Protein AF-A0A2V5X1B0-F1 (afdb_monomer)

Nearest PDB structures (foldseek):
  1qpx-assembly1_B  TM=4.300E-01  e=8.908E-02  Escherichia coli
  4zhi-assembly2_B  TM=2.391E-01  e=1.816E-01  Homo sapiens
  3k3b-assembly3_A  TM=2.047E-01  e=2.593E-01  Homo sapiens
  4zca-assembly3_A  TM=1.622E-01  e=3.288E-01  Homo sapiens
  1xss-assembly1_A  TM=2.037E-01  e=3.534E+00  Dipsastraea favus

Sequence (412 aa):
MFDDVNTDFRFNELPREGAAVSSHIEYPNTPNWGTARGKRCGEALIPYFRTALHEIGHAMGLFHDHQNNARRIMAQTMVLDEDSAAAPGKTVPERILFSFTDADAKRLRHMPDIWVRPGGIPFGEASFPYSEEPISAGDELVEADAVRLEVWPLLKEVPFGAPVRINYKLANTSRNKVNLPGDLSLKSGCVRGKVTGPDQVERGFRSIFKCMDPSDSHCAPGGCLAPGKSALDSMTLLRGRAGALFPSPGDYAVALEVSWRDRRGKRTGCVGKTSVKITPAARRDTARKLCADPRTLIALAIRGDHFKDSIKLGLDDPELRPHYVLTEAKRLARRFFGRPAELERACELLLDNSVMSSAEIDWMAKAIEESDAKAKQNPIVLKLCRQLKEKFRSVSDDVDDAVRERVLKLPG

Structure (mmCIF, N/CA/C/O backbone):
data_AF-A0A2V5X1B0-F1
#
_entry.id   AF-A0A2V5X1B0-F1
#
loop_
_atom_site.group_PDB
_atom_site.id
_atom_site.type_symbol
_atom_site.label_atom_id
_atom_site.label_alt_id
_atom_site.label_comp_id
_atom_site.label_asym_id
_atom_site.label_entity_id
_atom_site.label_seq_id
_atom_site.pdbx_PDB_ins_code
_atom_site.Cartn_x
_atom_site.Cartn_y
_atom_site.Cartn_z
_atom_site.occupancy
_atom_site.B_iso_or_equiv
_atom_site.auth_seq_id
_atom_site.auth_comp_id
_atom_site.auth_asym_id
_atom_site.auth_atom_id
_atom_site.pdbx_PDB_model_num
ATOM 1 N N . MET A 1 1 ? 11.901 -1.571 -42.168 1.00 47.69 1 MET A N 1
ATOM 2 C CA . MET A 1 1 ? 11.785 -0.672 -41.004 1.00 47.69 1 MET A CA 1
ATOM 3 C C . MET A 1 1 ? 11.368 0.659 -41.587 1.00 47.69 1 MET A C 1
ATOM 5 O O . MET A 1 1 ? 11.949 1.022 -42.600 1.00 47.69 1 MET A O 1
ATOM 9 N N . PHE A 1 2 ? 10.328 1.308 -41.069 1.00 50.75 2 PHE A N 1
ATOM 10 C CA . PHE A 1 2 ? 9.833 2.563 -41.656 1.00 50.75 2 PHE A CA 1
ATOM 11 C C . PHE A 1 2 ? 10.775 3.761 -41.412 1.00 50.75 2 PHE A C 1
ATOM 13 O O . PHE A 1 2 ? 10.522 4.842 -41.926 1.00 50.75 2 PH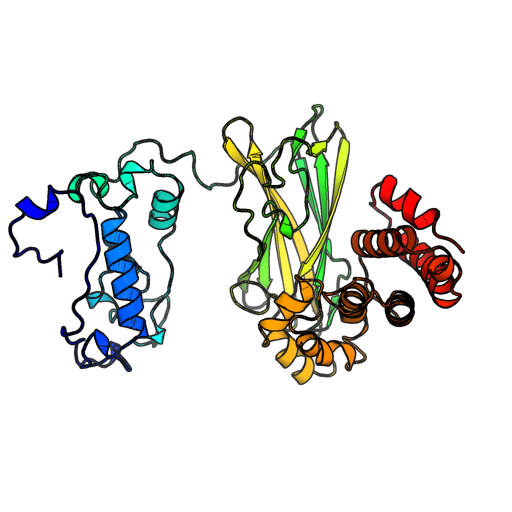E A O 1
ATOM 20 N N . ASP A 1 3 ? 11.878 3.545 -40.687 1.00 51.19 3 ASP A N 1
ATOM 21 C CA . ASP A 1 3 ? 12.873 4.557 -40.318 1.00 51.19 3 ASP A CA 1
ATOM 22 C C . ASP A 1 3 ? 14.224 4.369 -41.030 1.00 51.19 3 ASP A C 1
ATOM 24 O O . ASP A 1 3 ? 15.280 4.682 -40.479 1.00 51.19 3 ASP A O 1
ATOM 28 N N . ASP A 1 4 ? 14.222 3.827 -42.252 1.00 46.41 4 ASP A N 1
ATOM 29 C CA . ASP A 1 4 ? 15.433 3.849 -43.073 1.00 46.41 4 ASP A CA 1
ATOM 30 C C . ASP A 1 4 ? 15.596 5.243 -43.691 1.00 46.41 4 ASP A C 1
ATOM 32 O O . ASP A 1 4 ? 14.822 5.649 -44.562 1.00 46.41 4 ASP A O 1
ATOM 36 N N . VAL A 1 5 ? 16.632 5.961 -43.253 1.00 45.38 5 VAL A N 1
ATOM 37 C CA . VAL A 1 5 ? 17.099 7.240 -43.819 1.00 45.38 5 VAL A CA 1
ATOM 38 C C . VAL A 1 5 ? 17.421 7.164 -45.320 1.00 45.38 5 VAL A C 1
ATOM 40 O O . VAL A 1 5 ? 17.606 8.200 -45.952 1.00 45.38 5 VAL A O 1
ATOM 43 N N . ASN A 1 6 ? 17.459 5.960 -45.901 1.00 40.91 6 ASN A N 1
ATOM 44 C CA . ASN A 1 6 ? 17.621 5.732 -47.338 1.00 40.91 6 ASN A CA 1
ATOM 45 C C . ASN A 1 6 ? 16.296 5.562 -48.104 1.00 40.91 6 ASN A C 1
ATOM 47 O O . ASN A 1 6 ? 16.323 5.338 -49.315 1.00 40.91 6 ASN A O 1
ATOM 51 N N . THR A 1 7 ? 15.142 5.659 -47.435 1.00 45.34 7 THR A N 1
ATOM 52 C CA . THR A 1 7 ? 13.828 5.689 -48.094 1.00 45.34 7 THR A CA 1
ATOM 53 C C . THR A 1 7 ? 13.283 7.116 -48.156 1.00 45.34 7 THR A C 1
ATOM 55 O O . THR A 1 7 ? 13.425 7.892 -47.219 1.00 45.34 7 THR A O 1
ATOM 58 N N . ASP A 1 8 ? 12.724 7.465 -49.318 1.00 42.47 8 ASP A N 1
ATOM 59 C CA . ASP A 1 8 ? 12.267 8.798 -49.732 1.00 42.47 8 ASP A CA 1
ATOM 60 C C . ASP A 1 8 ? 11.584 9.587 -48.589 1.00 42.47 8 ASP A C 1
ATOM 62 O O . ASP A 1 8 ? 10.552 9.168 -48.060 1.00 42.47 8 ASP A O 1
ATOM 66 N N . PHE A 1 9 ? 12.156 10.739 -48.207 1.00 48.09 9 PHE A N 1
ATOM 67 C CA . PHE A 1 9 ? 11.725 11.571 -47.067 1.00 48.09 9 PHE A CA 1
ATOM 68 C C . PHE A 1 9 ? 10.239 11.975 -47.106 1.00 48.09 9 PHE A C 1
ATOM 70 O O . PHE A 1 9 ? 9.668 12.305 -46.066 1.00 48.09 9 PHE A O 1
ATOM 77 N N . ARG A 1 10 ? 9.595 11.872 -48.275 1.00 52.62 10 ARG A N 1
ATOM 78 C CA . ARG A 1 10 ? 8.169 12.147 -48.501 1.00 52.62 10 ARG A CA 1
ATOM 79 C C . ARG A 1 10 ? 7.215 11.282 -47.665 1.00 52.62 10 ARG A C 1
ATOM 81 O O . ARG A 1 10 ? 6.071 11.671 -47.466 1.00 52.62 10 ARG A O 1
ATOM 88 N N . PHE A 1 11 ? 7.653 10.135 -47.136 1.00 57.09 11 PHE A N 1
ATOM 89 C CA . PHE A 1 11 ? 6.806 9.298 -46.268 1.00 57.09 11 PHE A CA 1
ATOM 90 C C . PHE A 1 11 ? 6.721 9.787 -44.813 1.00 57.09 11 PHE A C 1
ATOM 92 O O . PHE A 1 11 ? 5.759 9.454 -44.124 1.00 57.09 11 PHE A O 1
ATOM 99 N N . ASN A 1 12 ? 7.674 10.599 -44.342 1.00 59.59 12 ASN A N 1
ATOM 100 C CA . ASN A 1 12 ? 7.639 11.162 -42.983 1.00 59.59 12 ASN A CA 1
ATOM 101 C C . ASN A 1 12 ? 6.730 12.398 -42.858 1.00 59.59 12 ASN A C 1
ATOM 103 O O . ASN A 1 12 ? 6.455 12.846 -41.742 1.00 59.59 12 ASN A O 1
ATOM 107 N N . GLU A 1 13 ? 6.247 12.917 -43.990 1.00 63.06 13 GLU A N 1
ATOM 108 C CA . GLU A 1 13 ? 5.255 13.996 -44.089 1.00 63.06 13 GLU A CA 1
ATOM 109 C C . GLU A 1 13 ? 3.812 13.482 -43.920 1.00 63.06 13 GLU A C 1
ATOM 111 O O . GLU A 1 13 ? 2.882 14.273 -43.781 1.00 63.06 13 GLU A O 1
ATOM 116 N N . LEU A 1 14 ? 3.611 12.159 -43.893 1.00 69.62 14 LEU A N 1
ATOM 117 C CA . LEU A 1 14 ? 2.314 11.537 -43.643 1.00 69.62 14 LEU A CA 1
ATOM 118 C C . LEU A 1 14 ? 2.185 11.109 -42.169 1.00 69.62 14 LEU A C 1
ATOM 120 O O . LEU A 1 14 ? 3.141 10.573 -41.595 1.00 69.62 14 LEU A O 1
ATOM 124 N N . PRO A 1 15 ? 1.012 11.295 -41.537 1.00 73.06 15 PRO A N 1
ATOM 125 C CA . PRO A 1 15 ? 0.745 10.740 -40.216 1.00 73.06 15 PRO A CA 1
ATOM 126 C C . PRO A 1 15 ? 0.868 9.209 -40.203 1.00 73.06 15 PRO A C 1
ATOM 128 O O . PRO A 1 15 ? 0.317 8.513 -41.055 1.00 73.06 15 PRO A O 1
ATOM 131 N N . ARG A 1 16 ? 1.581 8.661 -39.213 1.00 74.88 16 ARG A N 1
ATOM 132 C CA . ARG A 1 16 ? 1.787 7.209 -39.081 1.00 74.88 16 ARG A CA 1
ATOM 133 C C . ARG A 1 16 ? 0.563 6.553 -38.445 1.00 74.88 16 ARG A C 1
ATOM 135 O O . ARG A 1 16 ? 0.347 6.688 -37.246 1.00 74.88 16 ARG A O 1
ATOM 142 N N . GLU A 1 17 ? -0.226 5.818 -39.222 1.00 80.06 17 GLU A N 1
ATOM 143 C CA . GLU A 1 17 ? -1.438 5.129 -38.734 1.00 80.06 17 GLU A CA 1
ATOM 144 C C . GLU A 1 17 ? -1.162 3.792 -38.029 1.00 80.06 17 GLU A C 1
ATOM 146 O O . GLU A 1 17 ? -2.031 3.243 -37.352 1.00 80.06 17 GLU A O 1
ATOM 151 N N . GLY A 1 18 ? 0.050 3.255 -38.167 1.00 79.94 18 GLY A N 1
ATOM 152 C CA . GLY A 1 18 ? 0.396 1.945 -37.637 1.00 79.94 18 GLY A CA 1
ATOM 153 C C . GLY A 1 18 ? 1.891 1.744 -37.445 1.00 79.94 18 GLY A C 1
ATOM 154 O O . GLY A 1 18 ? 2.706 2.631 -37.687 1.00 79.94 18 GLY A O 1
ATOM 155 N N . ALA A 1 19 ? 2.231 0.541 -36.999 1.00 85.12 19 ALA A N 1
ATOM 156 C CA . ALA A 1 19 ? 3.585 0.108 -36.697 1.00 85.12 19 ALA A CA 1
ATOM 157 C C . ALA A 1 19 ? 3.836 -1.262 -37.338 1.00 85.12 19 ALA A C 1
ATOM 159 O O . ALA A 1 19 ? 2.952 -2.121 -37.328 1.00 85.12 19 ALA A O 1
ATOM 160 N N . ALA A 1 20 ? 5.042 -1.490 -37.861 1.00 83.12 20 ALA A N 1
ATOM 161 C CA . ALA A 1 20 ? 5.450 -2.806 -38.346 1.00 83.12 20 ALA A CA 1
ATOM 162 C C . ALA A 1 20 ? 6.890 -3.120 -37.950 1.00 83.12 20 ALA A C 1
ATOM 164 O O . ALA A 1 20 ? 7.784 -2.287 -38.080 1.00 83.12 20 ALA A O 1
ATOM 165 N N . VAL A 1 21 ? 7.118 -4.367 -37.543 1.00 84.19 21 VAL A N 1
ATOM 166 C CA . VAL A 1 21 ? 8.442 -4.894 -37.210 1.00 84.19 21 VAL A CA 1
ATOM 167 C C . VAL A 1 21 ? 8.771 -6.017 -38.179 1.00 84.19 21 VAL A C 1
ATOM 169 O O . VAL A 1 21 ? 7.972 -6.933 -38.369 1.00 84.19 21 VAL A O 1
ATOM 172 N N . SER A 1 22 ? 9.963 -5.983 -38.775 1.00 85.06 22 SER A N 1
ATOM 173 C CA . SER A 1 22 ? 10.444 -7.131 -39.544 1.00 85.06 22 SER A CA 1
ATOM 174 C C . SER A 1 22 ? 10.867 -8.247 -38.595 1.00 85.06 22 SER A C 1
ATOM 176 O O . SER A 1 22 ? 11.745 -8.064 -37.753 1.00 85.06 22 SER A O 1
ATOM 178 N N . SER A 1 23 ? 10.280 -9.429 -38.761 1.00 86.00 23 SER A N 1
ATOM 179 C CA . SER A 1 23 ? 10.679 -10.631 -38.028 1.00 86.00 23 SER A CA 1
ATOM 180 C C . SER A 1 23 ? 11.966 -11.269 -38.558 1.00 86.00 23 SER A C 1
ATOM 182 O O . SER A 1 23 ? 12.536 -12.105 -37.864 1.00 86.00 23 SER A O 1
ATOM 184 N N . HIS A 1 24 ? 12.427 -10.886 -39.755 1.00 88.12 24 HIS A N 1
ATOM 185 C CA . HIS A 1 24 ? 13.511 -11.562 -40.478 1.00 88.12 24 HIS A CA 1
ATOM 186 C C . HIS A 1 24 ? 14.870 -10.866 -40.373 1.00 88.12 24 HIS A C 1
ATOM 188 O O . HIS A 1 24 ? 15.869 -11.445 -40.787 1.00 88.12 24 HIS A O 1
ATOM 194 N N . ILE A 1 25 ? 14.920 -9.642 -39.838 1.00 85.81 25 ILE A N 1
ATOM 195 C CA . ILE A 1 25 ? 16.194 -8.974 -39.541 1.00 85.81 25 ILE A CA 1
ATOM 196 C C . ILE A 1 25 ? 16.915 -9.780 -38.461 1.00 85.81 25 ILE A C 1
ATOM 198 O O . ILE A 1 25 ? 16.280 -10.238 -37.516 1.00 85.81 25 ILE A O 1
ATOM 202 N N . GLU A 1 26 ? 18.222 -9.968 -38.602 1.00 90.50 26 GLU A N 1
ATOM 203 C CA . GLU A 1 26 ? 19.040 -10.674 -37.617 1.00 90.50 26 GLU A CA 1
ATOM 204 C C . GLU A 1 26 ? 19.688 -9.689 -36.647 1.00 90.50 26 GLU A C 1
ATOM 206 O O . GLU A 1 26 ? 20.190 -8.636 -37.047 1.00 90.50 26 GLU A O 1
ATOM 211 N N . TYR A 1 27 ? 19.690 -10.034 -35.359 1.00 88.75 27 TYR A N 1
ATOM 212 C CA . TYR A 1 27 ? 20.472 -9.294 -34.377 1.00 88.75 27 TYR A CA 1
ATOM 213 C C . TYR A 1 27 ? 21.968 -9.569 -34.569 1.00 88.75 27 TYR A C 1
ATOM 215 O O . TYR A 1 27 ? 22.342 -10.709 -34.871 1.00 88.75 27 TYR A O 1
ATOM 223 N N . PRO A 1 28 ? 22.845 -8.576 -34.331 1.00 90.12 28 PRO A N 1
ATOM 224 C CA . PRO A 1 28 ? 24.284 -8.769 -34.412 1.00 90.12 28 PRO A CA 1
ATOM 225 C C . PRO A 1 28 ? 24.757 -9.990 -33.620 1.00 90.12 28 PRO A C 1
ATOM 227 O O . PRO A 1 28 ? 24.332 -10.258 -32.491 1.00 90.12 28 PRO A O 1
ATOM 230 N N . ASN A 1 29 ? 25.680 -10.742 -34.211 1.00 91.62 29 ASN A N 1
ATOM 231 C CA . ASN A 1 29 ? 26.289 -11.894 -33.560 1.00 91.62 29 ASN A CA 1
ATOM 232 C C . ASN A 1 29 ? 27.462 -11.459 -32.663 1.00 91.62 29 ASN A C 1
ATOM 234 O O . ASN A 1 29 ? 28.607 -11.847 -32.886 1.00 91.62 29 ASN A O 1
ATOM 238 N N . THR A 1 30 ? 27.184 -10.614 -31.665 1.00 90.25 30 THR A N 1
ATOM 239 C CA . THR A 1 30 ? 28.179 -10.159 -30.679 1.00 90.25 30 THR A CA 1
ATOM 240 C C . THR A 1 30 ? 27.797 -10.613 -29.263 1.00 90.25 30 THR A C 1
ATOM 242 O O . THR A 1 30 ? 26.621 -10.879 -28.991 1.00 90.25 30 THR A O 1
ATOM 245 N N . PRO A 1 31 ? 28.762 -10.730 -28.326 1.00 89.38 31 PRO A N 1
ATOM 246 C CA . PRO A 1 31 ? 28.488 -11.217 -26.969 1.00 89.38 31 PRO A CA 1
ATOM 247 C C . PRO A 1 31 ? 27.427 -10.411 -26.204 1.00 89.38 31 PRO A C 1
ATOM 249 O O . PRO A 1 31 ? 26.668 -10.985 -25.423 1.00 89.38 31 PRO A O 1
ATOM 252 N N . ASN A 1 32 ? 27.327 -9.105 -26.459 1.00 88.25 32 ASN A N 1
ATOM 253 C CA . ASN A 1 32 ? 26.410 -8.207 -25.753 1.00 88.25 32 ASN A CA 1
ATOM 254 C C . ASN A 1 32 ? 24.926 -8.486 -26.062 1.00 88.25 32 ASN A C 1
ATOM 256 O O . ASN A 1 32 ? 24.053 -8.195 -25.237 1.00 88.25 32 ASN A O 1
ATOM 260 N N . TRP A 1 33 ? 24.637 -9.142 -27.190 1.00 90.00 33 TRP A N 1
ATOM 261 C CA . TRP A 1 33 ? 23.295 -9.616 -27.541 1.00 90.00 33 TRP A CA 1
ATOM 262 C C . TRP A 1 33 ? 22.875 -10.890 -26.799 1.00 90.00 33 TRP A C 1
ATOM 264 O O . TRP A 1 33 ? 21.740 -11.336 -26.960 1.00 90.00 33 TRP A O 1
ATOM 274 N N . GLY A 1 34 ? 23.751 -11.480 -25.977 1.00 92.06 34 GLY A N 1
ATOM 275 C CA . GLY A 1 34 ? 23.406 -12.563 -25.059 1.00 92.06 34 GLY A CA 1
ATOM 276 C C . GLY A 1 34 ? 22.700 -13.731 -25.747 1.00 92.06 34 GLY A C 1
ATOM 277 O O . GLY A 1 34 ? 23.254 -14.380 -26.634 1.00 92.06 34 GLY A O 1
ATOM 278 N N . THR A 1 35 ? 21.457 -14.003 -25.348 1.00 93.69 35 THR A N 1
ATOM 279 C CA . THR A 1 35 ? 20.658 -15.107 -25.918 1.00 93.69 35 THR A CA 1
ATOM 280 C C . THR A 1 35 ? 19.944 -14.748 -27.226 1.00 93.69 35 THR A C 1
ATOM 282 O O . THR A 1 35 ? 19.345 -15.632 -27.848 1.00 93.69 35 THR A O 1
ATOM 285 N N . ALA A 1 36 ? 20.001 -13.480 -27.645 1.00 91.75 36 ALA A N 1
ATOM 286 C CA . ALA A 1 36 ? 19.456 -12.972 -28.903 1.00 91.75 36 ALA A CA 1
ATOM 287 C C . ALA A 1 36 ? 20.496 -12.913 -30.039 1.00 91.75 36 ALA A C 1
ATOM 289 O O . ALA A 1 36 ? 20.114 -12.702 -31.185 1.00 91.75 36 ALA A O 1
ATOM 290 N N . ARG A 1 37 ? 21.788 -13.120 -29.743 1.00 93.31 37 ARG A N 1
ATOM 291 C CA . ARG A 1 37 ? 22.888 -13.041 -30.722 1.00 93.31 37 ARG A CA 1
ATOM 292 C C . ARG A 1 37 ? 22.624 -13.899 -31.965 1.00 93.31 37 ARG A C 1
ATOM 294 O O . ARG A 1 37 ? 22.301 -15.081 -31.832 1.00 93.31 37 ARG A O 1
ATOM 301 N N . GLY A 1 38 ? 22.754 -13.303 -33.151 1.00 92.94 38 GLY A N 1
ATOM 302 C CA . GLY A 1 38 ? 22.599 -13.992 -34.437 1.00 92.94 38 GLY A CA 1
ATOM 303 C C . GLY A 1 38 ? 21.215 -14.599 -34.696 1.00 92.94 38 GLY A C 1
ATOM 304 O O . GLY A 1 38 ? 21.057 -15.340 -35.660 1.00 92.94 38 GLY A O 1
ATOM 305 N N . LYS A 1 39 ? 20.219 -14.339 -33.839 1.00 94.31 39 LYS A N 1
ATOM 306 C CA . LYS A 1 39 ? 18.845 -14.789 -34.065 1.00 94.31 39 LYS A CA 1
ATOM 307 C C . LYS A 1 39 ? 18.105 -13.787 -34.924 1.00 94.31 39 LYS A C 1
ATOM 309 O O . LYS A 1 39 ? 18.343 -12.580 -34.836 1.00 94.31 39 LYS A O 1
ATOM 314 N N . ARG A 1 40 ? 17.125 -14.285 -35.669 1.00 93.06 40 ARG A N 1
ATOM 315 C CA . ARG A 1 40 ? 16.128 -13.421 -36.297 1.00 93.06 40 ARG A CA 1
ATOM 316 C C . ARG A 1 40 ? 15.310 -12.721 -35.218 1.00 93.06 40 ARG A C 1
ATOM 318 O O . ARG A 1 40 ? 15.000 -13.318 -34.184 1.00 93.06 40 ARG A O 1
ATOM 325 N N . CYS A 1 41 ? 14.911 -11.478 -35.470 1.00 87.25 41 CYS A N 1
ATOM 326 C CA . CYS A 1 41 ? 14.103 -10.680 -34.556 1.00 87.25 41 CYS A CA 1
ATOM 327 C C . CYS A 1 41 ? 12.890 -11.472 -34.063 1.00 87.25 41 CYS A C 1
ATOM 329 O O . CYS A 1 41 ? 12.676 -11.563 -32.861 1.00 87.25 41 CYS A O 1
ATOM 331 N N . GLY A 1 42 ? 12.154 -12.133 -34.962 1.00 87.56 42 GLY A N 1
ATOM 332 C CA . GLY A 1 42 ? 10.967 -12.918 -34.610 1.00 87.56 42 GLY A CA 1
ATOM 333 C C . GLY A 1 42 ? 11.221 -14.124 -33.692 1.00 87.56 42 GLY A C 1
ATOM 334 O O . GLY A 1 42 ? 10.282 -14.617 -33.074 1.00 87.56 42 GLY A O 1
ATOM 335 N N . GLU A 1 43 ? 12.464 -14.592 -33.566 1.00 93.00 43 GLU A N 1
ATOM 336 C CA . GLU A 1 43 ? 12.835 -15.752 -32.740 1.00 93.00 43 GLU A CA 1
ATOM 337 C C . GLU A 1 43 ? 13.249 -15.359 -31.313 1.00 93.00 43 GLU A C 1
ATOM 339 O O . GLU A 1 43 ? 13.241 -16.191 -30.402 1.00 93.00 43 GLU A O 1
ATOM 344 N N . ALA A 1 44 ? 13.604 -14.091 -31.081 1.00 92.31 44 ALA A N 1
ATOM 345 C CA . ALA A 1 44 ? 13.951 -13.580 -29.760 1.00 92.31 44 ALA A CA 1
ATOM 346 C C . ALA A 1 44 ? 12.790 -12.743 -29.196 1.00 92.31 44 ALA A C 1
ATOM 348 O O . ALA A 1 44 ? 12.719 -11.528 -29.356 1.00 92.31 44 ALA A O 1
ATOM 349 N N . LEU A 1 45 ? 11.875 -13.414 -28.489 1.00 91.00 45 LEU A N 1
ATOM 350 C CA . LEU A 1 45 ? 10.577 -12.859 -28.074 1.00 91.00 45 LEU A CA 1
ATOM 351 C C . LEU A 1 45 ? 10.657 -11.553 -27.271 1.00 91.00 45 LEU A C 1
ATOM 353 O O . LEU A 1 45 ? 9.887 -10.631 -27.523 1.00 91.00 45 LEU A O 1
ATOM 357 N N . ILE A 1 46 ? 11.562 -11.461 -26.292 1.00 92.69 46 ILE A N 1
ATOM 358 C CA . ILE A 1 46 ? 11.675 -10.275 -25.429 1.00 92.69 46 ILE A CA 1
ATOM 359 C C . ILE A 1 46 ? 12.165 -9.037 -26.205 1.00 92.69 46 ILE A C 1
ATOM 361 O O . ILE A 1 46 ? 11.488 -8.007 -26.125 1.00 92.69 46 ILE A O 1
ATOM 365 N N . PRO A 1 47 ? 13.287 -9.083 -26.955 1.00 90.81 47 PRO A N 1
ATOM 366 C CA . PRO A 1 47 ? 13.706 -7.942 -27.763 1.00 90.81 47 PRO A CA 1
ATOM 367 C C . PRO A 1 47 ? 12.719 -7.650 -28.897 1.00 90.81 47 PRO A C 1
ATOM 369 O O . PRO A 1 47 ? 12.419 -6.480 -29.105 1.00 90.81 47 PRO A O 1
ATOM 372 N N . TYR A 1 48 ? 12.107 -8.663 -29.523 1.00 91.56 48 TYR A N 1
ATOM 373 C CA . TYR A 1 48 ? 11.037 -8.457 -30.505 1.00 91.56 48 TYR A CA 1
ATOM 374 C C . TYR A 1 48 ? 9.858 -7.676 -29.927 1.00 91.56 48 TYR A C 1
ATOM 376 O O . TYR A 1 48 ? 9.430 -6.675 -30.496 1.00 91.56 48 TYR A O 1
ATOM 384 N N . PHE A 1 49 ? 9.344 -8.106 -28.771 1.00 93.06 49 PHE A N 1
ATOM 385 C CA . PHE A 1 49 ? 8.219 -7.449 -28.114 1.00 93.06 49 PHE A CA 1
ATOM 386 C C . PHE A 1 49 ? 8.560 -6.006 -27.734 1.00 93.06 49 PHE A C 1
ATOM 388 O O . PHE A 1 49 ? 7.746 -5.106 -27.922 1.00 93.06 49 PHE A O 1
ATOM 395 N N . ARG A 1 50 ? 9.786 -5.754 -27.261 1.00 92.44 50 ARG A N 1
ATOM 396 C CA . ARG A 1 50 ? 10.265 -4.389 -27.026 1.00 92.44 50 ARG A CA 1
ATOM 397 C C . ARG A 1 50 ? 10.298 -3.580 -28.321 1.00 92.44 50 ARG A C 1
ATOM 399 O O . ARG A 1 50 ? 9.829 -2.449 -28.303 1.00 92.44 50 ARG A O 1
ATOM 406 N N . THR A 1 51 ? 10.844 -4.117 -29.414 1.00 89.88 51 THR A N 1
ATOM 407 C CA . THR A 1 51 ? 10.878 -3.430 -30.715 1.00 89.88 51 THR A CA 1
ATOM 408 C C . THR A 1 51 ? 9.464 -3.143 -31.217 1.00 89.88 51 THR A C 1
ATOM 410 O O . THR A 1 51 ? 9.201 -2.043 -31.670 1.00 89.88 51 THR A O 1
ATOM 413 N N . ALA A 1 52 ? 8.501 -4.043 -31.022 1.00 90.94 52 ALA A N 1
ATOM 414 C CA . ALA A 1 52 ? 7.102 -3.750 -31.338 1.00 90.94 52 ALA A CA 1
ATOM 415 C C . ALA A 1 52 ? 6.553 -2.562 -30.529 1.00 90.94 52 ALA A C 1
ATOM 417 O O . ALA A 1 52 ? 5.904 -1.685 -31.092 1.00 90.94 52 ALA A O 1
ATOM 418 N N . LEU A 1 53 ? 6.852 -2.483 -29.227 1.00 92.31 53 LEU A N 1
ATOM 419 C CA . LEU A 1 53 ? 6.477 -1.325 -28.404 1.00 92.31 53 LEU A CA 1
ATOM 420 C C . LEU A 1 53 ? 7.180 -0.030 -28.840 1.00 92.31 53 LEU A C 1
ATOM 422 O O . LEU A 1 53 ? 6.598 1.041 -28.705 1.00 92.31 53 LEU A O 1
ATOM 426 N N . HIS A 1 54 ? 8.410 -0.129 -29.343 1.00 90.44 54 HIS A N 1
ATOM 427 C CA . HIS A 1 54 ? 9.173 0.989 -29.896 1.00 90.44 54 HIS A CA 1
ATOM 428 C C . HIS A 1 54 ? 8.504 1.559 -31.151 1.00 90.44 54 HIS A C 1
ATOM 430 O O . HIS A 1 54 ? 8.212 2.750 -31.197 1.00 90.44 54 HIS A O 1
ATOM 436 N N . GLU A 1 55 ? 8.159 0.699 -32.114 1.00 87.38 55 GLU A N 1
ATOM 437 C CA . GLU A 1 55 ? 7.457 1.120 -33.333 1.00 87.38 55 GLU A CA 1
ATOM 438 C C . GLU A 1 55 ? 6.061 1.688 -33.023 1.00 87.38 55 GLU A C 1
ATOM 440 O O . GLU A 1 55 ? 5.640 2.678 -33.619 1.00 87.38 55 GLU A O 1
ATOM 445 N N . ILE A 1 56 ? 5.342 1.106 -32.050 1.00 89.62 56 ILE A N 1
ATOM 446 C CA . ILE A 1 56 ? 4.080 1.682 -31.552 1.00 89.62 56 ILE A CA 1
ATOM 447 C C . ILE A 1 56 ? 4.329 3.074 -30.963 1.00 89.62 56 ILE A C 1
ATOM 449 O O . ILE A 1 56 ? 3.535 3.980 -31.191 1.00 89.62 56 ILE A O 1
ATOM 453 N N . GLY A 1 57 ? 5.434 3.270 -30.242 1.00 88.00 57 GLY A N 1
ATOM 454 C CA . GLY A 1 57 ? 5.838 4.582 -29.749 1.00 88.00 57 GLY A CA 1
ATOM 455 C C . GLY A 1 57 ? 5.995 5.608 -30.873 1.00 88.00 57 GLY A C 1
ATOM 456 O O . GLY A 1 57 ? 5.457 6.705 -30.753 1.00 88.00 57 GLY A O 1
ATOM 457 N N . HIS A 1 58 ? 6.631 5.241 -31.989 1.00 84.19 58 HIS A N 1
ATOM 458 C CA . HIS A 1 58 ? 6.709 6.106 -33.170 1.00 84.19 58 HIS A CA 1
ATOM 459 C C . HIS A 1 58 ? 5.341 6.411 -33.790 1.00 84.19 58 HIS A C 1
ATOM 461 O O . HIS A 1 58 ? 5.082 7.559 -34.149 1.00 84.19 58 HIS A O 1
ATOM 467 N N . ALA A 1 59 ? 4.442 5.425 -33.872 1.00 84.38 59 ALA A N 1
ATOM 468 C CA . ALA A 1 59 ? 3.063 5.658 -34.316 1.00 84.38 59 ALA A CA 1
ATOM 469 C C . ALA A 1 59 ? 2.300 6.614 -33.377 1.00 84.38 59 ALA A C 1
ATOM 471 O O . ALA A 1 59 ? 1.407 7.330 -33.813 1.00 84.38 59 ALA A O 1
ATOM 472 N N . MET A 1 60 ? 2.677 6.662 -32.097 1.00 85.94 60 MET A N 1
ATOM 473 C CA . MET A 1 60 ? 2.138 7.584 -31.092 1.00 85.94 60 MET A CA 1
ATOM 474 C C . MET A 1 60 ? 2.940 8.895 -30.961 1.00 85.94 60 MET A C 1
ATOM 476 O O . MET A 1 60 ? 2.832 9.579 -29.943 1.00 85.94 60 MET A O 1
ATOM 480 N N . GLY A 1 61 ? 3.769 9.239 -31.954 1.00 80.19 61 GLY A N 1
ATOM 481 C CA . GLY A 1 61 ? 4.486 10.518 -32.003 1.00 80.19 61 GLY A CA 1
ATOM 482 C C . GLY A 1 61 ? 5.686 10.632 -31.054 1.00 80.19 61 GLY A C 1
ATOM 483 O O . GLY A 1 61 ? 6.096 11.741 -30.715 1.00 80.19 61 GLY A O 1
ATOM 484 N N . LEU A 1 62 ? 6.245 9.511 -30.585 1.00 82.56 62 LEU A N 1
ATOM 485 C CA . LEU A 1 62 ? 7.490 9.501 -29.811 1.00 82.56 62 LEU A CA 1
ATOM 486 C C . LEU A 1 62 ? 8.713 9.375 -30.723 1.00 82.56 62 LEU A C 1
ATOM 488 O O . LEU A 1 62 ? 8.675 8.683 -31.740 1.00 82.56 62 LEU A O 1
ATOM 492 N N . PHE A 1 63 ? 9.822 9.993 -30.319 1.00 79.38 63 PHE A N 1
ATOM 493 C CA . PHE A 1 63 ? 11.083 9.959 -31.057 1.00 79.38 63 PHE A CA 1
ATOM 494 C C . PHE A 1 63 ? 12.133 9.098 -30.354 1.00 79.38 63 PHE A C 1
ATOM 496 O O . PHE A 1 63 ? 11.975 8.712 -29.194 1.00 79.38 63 PHE A O 1
ATOM 503 N N . HIS A 1 64 ? 13.216 8.795 -31.069 1.00 80.38 64 HIS A N 1
ATOM 504 C CA . HIS A 1 64 ? 14.364 8.123 -30.485 1.00 80.38 64 HIS A CA 1
ATOM 505 C C . HIS A 1 64 ? 14.916 8.899 -29.291 1.00 80.38 64 HIS A C 1
ATOM 507 O O . HIS A 1 64 ? 15.217 10.091 -29.376 1.00 80.38 64 HIS A O 1
ATOM 513 N N . ASP A 1 65 ? 15.112 8.185 -28.189 1.00 69.44 65 ASP A N 1
ATOM 514 C CA . ASP A 1 65 ? 15.864 8.715 -27.065 1.00 69.44 65 ASP A CA 1
ATOM 515 C C . ASP A 1 65 ? 17.357 8.444 -27.276 1.00 69.44 65 ASP A C 1
ATOM 517 O O . ASP A 1 65 ? 17.822 7.304 -27.187 1.00 69.44 65 ASP A O 1
ATOM 521 N N . HIS A 1 66 ? 18.102 9.508 -27.575 1.00 59.53 66 HIS A N 1
ATOM 522 C CA . HIS A 1 66 ? 19.544 9.461 -27.805 1.00 59.53 66 HIS A CA 1
ATOM 523 C C . HIS A 1 66 ? 20.374 9.692 -26.525 1.00 59.53 66 HIS A C 1
ATOM 525 O O . HIS A 1 66 ? 21.601 9.665 -26.584 1.00 59.53 66 HIS A O 1
ATOM 531 N N . GLN A 1 67 ? 19.752 9.917 -25.358 1.00 53.47 67 GLN A N 1
ATOM 532 C CA . GLN A 1 67 ? 20.464 10.273 -24.125 1.00 53.47 67 GLN A CA 1
ATOM 533 C C . GLN A 1 67 ? 20.563 9.089 -23.149 1.00 53.47 67 GLN A C 1
ATOM 535 O O . GLN A 1 67 ? 19.673 8.875 -22.334 1.00 53.47 67 GLN A O 1
ATOM 540 N N . ASN A 1 68 ? 21.666 8.324 -23.179 1.00 53.31 68 ASN A N 1
ATOM 541 C CA . ASN A 1 68 ? 22.066 7.346 -22.138 1.00 53.31 68 ASN A CA 1
ATOM 542 C C . ASN A 1 68 ? 20.984 6.345 -21.655 1.00 53.31 68 ASN A C 1
ATOM 544 O O . ASN A 1 68 ? 21.078 5.771 -20.567 1.00 53.31 68 ASN A O 1
ATOM 548 N N . ASN A 1 69 ? 19.971 6.085 -22.478 1.00 66.44 69 ASN A N 1
ATOM 549 C CA . ASN A 1 69 ? 18.777 5.315 -22.130 1.00 66.44 69 ASN A CA 1
ATOM 550 C C . ASN A 1 69 ? 18.580 4.106 -23.047 1.00 66.44 69 ASN A C 1
ATOM 552 O O . ASN A 1 69 ? 17.460 3.605 -23.171 1.00 66.44 69 ASN A O 1
ATOM 556 N N . ALA A 1 70 ? 19.677 3.588 -23.611 1.00 72.00 70 ALA A N 1
ATOM 557 C CA . ALA A 1 70 ? 19.747 2.484 -24.573 1.00 72.00 70 ALA A CA 1
ATOM 558 C C . ALA A 1 70 ? 18.901 1.244 -24.223 1.00 72.00 70 ALA A C 1
ATOM 560 O O . ALA A 1 70 ? 18.622 0.417 -25.070 1.00 72.00 70 ALA A O 1
ATOM 561 N N . ARG A 1 71 ? 18.448 1.116 -22.974 1.00 83.12 71 ARG A N 1
ATOM 562 C CA . ARG A 1 71 ? 17.703 -0.015 -22.415 1.00 83.12 71 ARG A CA 1
ATOM 563 C C . ARG A 1 71 ? 16.179 0.147 -22.438 1.00 83.12 71 ARG A C 1
ATOM 565 O O . ARG A 1 71 ? 15.473 -0.827 -22.179 1.00 83.12 71 ARG A O 1
ATOM 572 N N . ARG A 1 72 ? 15.670 1.365 -22.647 1.00 87.44 72 ARG A N 1
ATOM 573 C CA . ARG A 1 72 ? 14.239 1.730 -22.562 1.00 87.44 72 ARG A CA 1
ATOM 574 C C . ARG A 1 72 ? 13.505 1.454 -23.870 1.00 87.44 72 ARG A C 1
ATOM 576 O O . ARG A 1 72 ? 14.127 1.016 -24.827 1.00 87.44 72 ARG A O 1
ATOM 583 N N . ILE A 1 73 ? 12.190 1.680 -23.921 1.00 91.88 73 ILE A N 1
ATOM 584 C CA . ILE A 1 73 ? 11.370 1.371 -25.110 1.00 91.88 73 ILE A CA 1
ATOM 585 C C . ILE A 1 73 ? 11.793 2.214 -26.326 1.00 91.88 73 ILE A C 1
ATOM 587 O O . ILE A 1 73 ? 12.036 1.640 -27.380 1.00 91.88 73 ILE A O 1
ATOM 591 N N . MET A 1 74 ? 11.964 3.533 -26.177 1.00 87.62 74 MET A N 1
ATOM 592 C CA . MET A 1 74 ? 12.236 4.439 -27.310 1.00 87.62 74 MET A CA 1
ATOM 593 C C . MET A 1 74 ? 13.705 4.556 -27.734 1.00 87.62 74 MET A C 1
ATOM 595 O O . MET A 1 74 ? 14.006 5.250 -28.698 1.00 87.62 74 MET A O 1
ATOM 599 N N . ALA A 1 75 ? 14.639 3.865 -27.079 1.00 85.00 75 ALA A N 1
ATOM 600 C CA . ALA A 1 75 ? 16.001 3.791 -27.611 1.00 85.00 75 ALA A CA 1
ATOM 601 C C . ALA A 1 75 ? 16.017 2.998 -28.929 1.00 85.00 75 ALA A C 1
ATOM 603 O O . ALA A 1 75 ? 15.181 2.118 -29.133 1.00 85.00 75 ALA A O 1
ATOM 604 N N . GLN A 1 76 ? 16.974 3.231 -29.818 1.00 83.44 76 GLN A N 1
ATOM 605 C CA . GLN A 1 76 ? 17.064 2.419 -31.035 1.00 83.44 76 GLN A CA 1
ATOM 606 C C . GLN A 1 76 ? 17.267 0.937 -30.693 1.00 83.44 76 GLN A C 1
ATOM 608 O O . GLN A 1 76 ? 17.905 0.588 -29.701 1.00 83.44 76 GLN A O 1
ATOM 613 N N . THR A 1 77 ? 16.694 0.039 -31.494 1.00 82.19 77 THR A N 1
ATOM 614 C CA . THR A 1 77 ? 16.863 -1.404 -31.250 1.00 82.19 77 THR A CA 1
ATOM 615 C C . THR A 1 77 ? 18.338 -1.802 -31.354 1.00 82.19 77 THR A C 1
ATOM 617 O O . THR A 1 77 ? 18.808 -2.590 -30.543 1.00 82.19 77 THR A O 1
ATOM 620 N N . MET A 1 78 ? 19.084 -1.208 -32.289 1.00 78.12 78 MET A N 1
ATOM 621 C CA . MET A 1 78 ? 20.487 -1.556 -32.540 1.00 78.12 78 MET A CA 1
ATOM 622 C C . MET A 1 78 ? 21.456 -1.107 -31.448 1.00 78.12 78 MET A C 1
ATOM 624 O O . MET A 1 78 ? 22.553 -1.636 -31.408 1.00 78.12 78 MET A O 1
ATOM 628 N N . VAL A 1 79 ? 21.052 -0.192 -30.560 1.00 80.56 79 VAL A N 1
ATOM 629 C CA . VAL A 1 79 ? 21.892 0.267 -29.440 1.00 80.56 79 VAL A CA 1
ATOM 630 C C . VAL A 1 79 ? 21.609 -0.499 -28.143 1.00 80.56 79 VAL A C 1
ATOM 632 O O . VAL A 1 79 ? 22.194 -0.209 -27.106 1.00 80.56 79 VAL A O 1
ATOM 635 N N . LEU A 1 80 ? 20.710 -1.495 -28.161 1.00 81.62 80 LEU A N 1
ATOM 636 C CA . LEU A 1 80 ? 20.383 -2.310 -26.980 1.00 81.62 80 LEU A CA 1
ATOM 637 C C . LEU A 1 80 ? 21.608 -3.046 -26.404 1.00 81.62 80 LEU A C 1
ATOM 639 O O . LEU A 1 80 ? 21.597 -3.422 -25.228 1.00 81.62 80 LEU A O 1
ATOM 643 N N . ASP A 1 81 ? 22.633 -3.285 -27.219 1.00 80.25 81 ASP A N 1
ATOM 644 C CA . ASP A 1 81 ? 23.869 -3.973 -26.857 1.00 80.25 81 ASP A CA 1
ATOM 645 C C . ASP A 1 81 ? 24.988 -3.030 -26.380 1.00 80.25 81 ASP A C 1
ATOM 647 O O . ASP A 1 81 ? 25.993 -3.506 -25.837 1.00 80.25 81 ASP A O 1
ATOM 651 N N . GLU A 1 82 ? 24.788 -1.712 -26.463 1.00 77.50 82 GLU A N 1
ATOM 652 C CA . GLU A 1 82 ? 25.693 -0.709 -25.901 1.00 77.50 82 GLU A CA 1
ATOM 653 C C . GLU A 1 82 ? 25.689 -0.767 -24.373 1.00 77.50 82 GLU A C 1
ATOM 655 O O . GLU A 1 82 ? 24.636 -0.853 -23.723 1.00 77.50 82 GLU A O 1
ATOM 660 N N . ASP A 1 83 ? 26.887 -0.773 -23.784 1.00 63.12 83 ASP A N 1
ATOM 661 C CA . ASP A 1 83 ? 27.040 -0.907 -22.342 1.00 63.12 83 ASP A CA 1
ATOM 662 C C . ASP A 1 83 ? 26.498 0.327 -21.615 1.00 63.12 83 ASP A C 1
ATOM 664 O O . ASP A 1 83 ? 26.753 1.471 -21.983 1.00 63.12 83 ASP A O 1
ATOM 668 N N . SER A 1 84 ? 25.719 0.087 -20.567 1.00 62.19 84 SER A N 1
ATOM 669 C CA . SER A 1 84 ? 25.067 1.140 -19.798 1.00 62.19 84 SER A CA 1
ATOM 670 C C . SER A 1 84 ? 25.547 1.055 -18.363 1.00 62.19 84 SER A C 1
ATOM 672 O O . SER A 1 84 ? 25.383 0.018 -17.715 1.00 62.19 84 SER A O 1
ATOM 674 N N . ALA A 1 85 ? 26.025 2.178 -17.822 1.00 59.53 85 ALA A N 1
ATOM 675 C CA . ALA A 1 85 ? 26.402 2.294 -16.412 1.00 59.53 85 ALA A CA 1
ATOM 676 C C . ALA A 1 85 ? 25.278 1.846 -15.446 1.00 59.53 85 ALA A C 1
ATOM 678 O O . ALA A 1 85 ? 25.546 1.443 -14.319 1.00 59.53 85 ALA A O 1
ATOM 679 N N . ALA A 1 86 ? 24.014 1.860 -15.892 1.00 57.53 86 ALA A N 1
ATOM 680 C CA . ALA A 1 86 ? 22.847 1.444 -15.114 1.00 57.53 86 ALA A CA 1
ATOM 681 C C . ALA A 1 86 ? 22.574 -0.082 -15.103 1.00 57.53 86 ALA A C 1
ATOM 683 O O . ALA A 1 86 ? 21.640 -0.531 -14.429 1.00 57.53 86 ALA A O 1
ATOM 684 N N . ALA A 1 87 ? 23.297 -0.898 -15.879 1.00 64.75 87 ALA A N 1
ATOM 685 C CA . ALA A 1 87 ? 23.279 -2.366 -15.780 1.00 64.75 87 ALA A CA 1
ATOM 686 C C . ALA A 1 87 ? 24.592 -2.984 -16.281 1.00 64.75 87 ALA A C 1
ATOM 688 O O . ALA A 1 87 ? 24.594 -3.644 -17.328 1.00 64.75 87 ALA A O 1
ATOM 689 N N . PRO A 1 88 ? 25.681 -2.820 -15.515 1.00 71.31 88 PRO A N 1
ATOM 690 C CA . PRO A 1 88 ? 26.960 -3.412 -15.871 1.00 71.31 88 PRO A CA 1
ATOM 691 C C . PRO A 1 88 ? 26.825 -4.936 -15.984 1.00 71.31 88 PRO A C 1
ATOM 693 O O . PRO A 1 88 ? 26.184 -5.581 -15.150 1.00 71.31 88 PRO A O 1
ATOM 696 N N . GLY A 1 89 ? 27.395 -5.507 -17.046 1.00 75.81 89 GLY A N 1
ATOM 697 C CA . GLY A 1 89 ? 27.490 -6.958 -17.246 1.00 75.81 89 GLY A CA 1
ATOM 698 C C . GLY A 1 89 ? 26.202 -7.684 -17.661 1.00 75.81 89 GLY A C 1
ATOM 699 O O . GLY A 1 89 ? 26.247 -8.889 -17.891 1.00 75.81 89 GLY A O 1
ATOM 700 N N . LYS A 1 90 ? 25.057 -6.998 -17.796 1.00 84.69 90 LYS A N 1
ATOM 701 C CA . LYS A 1 90 ? 23.833 -7.618 -18.343 1.00 84.69 90 LYS A CA 1
ATOM 702 C C . LYS A 1 90 ? 23.860 -7.626 -19.863 1.00 84.69 90 LYS A C 1
ATOM 704 O O . LYS A 1 90 ? 24.219 -6.611 -20.441 1.00 84.69 90 LYS A O 1
ATOM 709 N N . THR A 1 91 ? 23.383 -8.690 -20.499 1.00 89.94 91 THR A N 1
ATOM 710 C CA . THR A 1 91 ? 23.240 -8.790 -21.966 1.00 89.94 91 THR A CA 1
ATOM 711 C C . THR A 1 91 ? 21.764 -8.773 -22.384 1.00 89.94 91 THR A C 1
ATOM 713 O O . THR A 1 91 ? 20.866 -8.794 -21.537 1.00 89.94 91 THR A O 1
ATOM 716 N N . VAL A 1 92 ? 21.467 -8.694 -23.682 1.00 88.25 92 VAL A N 1
ATOM 717 C CA . VAL A 1 92 ? 20.086 -8.829 -24.184 1.00 88.25 92 VAL A CA 1
ATOM 718 C C . VAL A 1 92 ? 19.609 -10.287 -23.990 1.00 88.25 92 VAL A C 1
ATOM 720 O O . VAL A 1 92 ? 20.330 -11.223 -24.345 1.00 88.25 92 VAL A O 1
ATOM 723 N N . PRO A 1 93 ? 18.407 -10.539 -23.422 1.00 89.88 93 PRO A N 1
ATOM 724 C CA . PRO A 1 93 ? 17.328 -9.595 -23.111 1.00 89.88 93 PRO A CA 1
ATOM 725 C C . PRO A 1 93 ? 17.310 -9.024 -21.688 1.00 89.88 93 PRO A C 1
ATOM 727 O O . PRO A 1 93 ? 16.520 -8.125 -21.419 1.00 89.88 93 PRO A O 1
ATOM 730 N N . GLU A 1 94 ? 18.136 -9.515 -20.765 1.00 87.88 94 GLU A N 1
ATOM 731 C CA . GLU A 1 94 ? 18.120 -9.115 -19.344 1.00 87.88 94 GLU A CA 1
ATOM 732 C C . GLU A 1 94 ? 18.366 -7.618 -19.123 1.00 87.88 94 GLU A C 1
ATOM 734 O O . GLU A 1 94 ? 17.982 -7.036 -18.101 1.00 87.88 94 GLU A O 1
ATOM 739 N N . ARG A 1 95 ? 19.033 -6.988 -20.088 1.00 84.94 95 ARG A N 1
ATOM 740 C CA . ARG A 1 95 ? 19.289 -5.556 -20.122 1.00 84.94 95 ARG A CA 1
ATOM 741 C C . ARG A 1 95 ? 18.027 -4.735 -20.420 1.00 84.94 95 ARG A C 1
ATOM 743 O O . ARG A 1 95 ? 17.958 -3.602 -19.941 1.00 84.94 95 ARG A O 1
ATOM 750 N N . ILE A 1 96 ? 17.033 -5.274 -21.130 1.00 88.75 96 ILE A N 1
ATOM 751 C CA . ILE A 1 96 ? 15.831 -4.540 -21.560 1.00 88.75 96 ILE A CA 1
ATOM 752 C C . ILE A 1 96 ? 15.000 -4.077 -20.360 1.00 88.75 96 ILE A C 1
ATOM 754 O O . ILE A 1 96 ? 14.710 -4.835 -19.434 1.00 88.75 96 ILE A O 1
ATOM 758 N N . LEU A 1 97 ? 14.571 -2.818 -20.411 1.00 87.44 97 LEU A N 1
ATOM 759 C CA . LEU A 1 97 ? 13.659 -2.211 -19.459 1.00 87.44 97 LEU A CA 1
ATOM 760 C C . LEU A 1 97 ? 12.369 -1.786 -20.170 1.00 87.44 97 LEU A C 1
ATOM 762 O O . LEU A 1 97 ? 12.355 -0.850 -20.968 1.00 87.44 97 LEU A O 1
ATOM 766 N N . PHE A 1 98 ? 11.258 -2.435 -19.818 1.00 90.06 98 PHE A N 1
ATOM 767 C CA . PHE A 1 98 ? 9.919 -2.106 -20.318 1.00 90.06 98 PHE A CA 1
ATOM 768 C C . PHE A 1 98 ? 9.361 -0.834 -19.667 1.00 90.06 98 PHE A C 1
ATOM 770 O O . PHE A 1 98 ? 8.448 -0.862 -18.837 1.00 90.06 98 PHE A O 1
ATOM 777 N N . SER A 1 99 ? 9.953 0.301 -20.022 1.00 87.31 99 SER A N 1
ATOM 778 C CA . SER A 1 99 ? 9.480 1.626 -19.645 1.00 87.31 99 SER A CA 1
ATOM 779 C C . SER A 1 99 ? 9.868 2.666 -20.685 1.00 87.31 99 SER A C 1
ATOM 781 O O . SER A 1 99 ? 10.988 2.639 -21.196 1.00 87.31 99 SER A O 1
ATOM 783 N N . PHE A 1 100 ? 8.975 3.623 -20.896 1.00 86.88 100 PHE A N 1
ATOM 784 C CA . PHE A 1 100 ? 9.263 4.913 -21.513 1.00 86.88 100 PHE A CA 1
ATOM 785 C C . PHE A 1 100 ? 10.158 5.780 -20.608 1.00 86.88 100 PHE A C 1
ATOM 787 O O . PHE A 1 100 ? 10.344 5.463 -19.423 1.00 86.88 100 PHE A O 1
ATOM 794 N N . THR A 1 101 ? 10.738 6.852 -21.149 1.00 81.00 101 THR A N 1
ATOM 795 C CA . THR A 1 101 ? 11.304 7.920 -20.310 1.00 81.00 101 THR A CA 1
ATOM 796 C C . THR A 1 101 ? 10.191 8.699 -19.612 1.00 81.00 101 THR A C 1
ATOM 798 O O . THR A 1 101 ? 9.014 8.561 -19.951 1.00 81.00 101 THR A O 1
ATOM 801 N N . ASP A 1 102 ? 10.542 9.531 -18.631 1.00 76.50 102 ASP A N 1
ATOM 802 C CA . ASP A 1 102 ? 9.556 10.417 -18.010 1.00 76.50 102 ASP A CA 1
ATOM 803 C C . ASP A 1 102 ? 9.029 11.457 -19.010 1.00 76.50 102 ASP A C 1
ATOM 805 O O . ASP A 1 102 ? 7.845 11.782 -18.966 1.00 76.50 102 ASP A O 1
ATOM 809 N N . ALA A 1 103 ? 9.859 11.910 -19.957 1.00 75.31 103 ALA A N 1
ATOM 810 C CA . ALA A 1 103 ? 9.450 12.818 -21.026 1.00 75.31 103 ALA A CA 1
ATOM 811 C C . ALA A 1 103 ? 8.441 12.157 -21.979 1.00 75.31 103 ALA A C 1
ATOM 813 O O . ALA A 1 103 ? 7.340 12.680 -22.158 1.00 75.31 103 ALA A O 1
ATOM 814 N N . ASP A 1 104 ? 8.760 10.971 -22.503 1.00 81.12 104 ASP A N 1
ATOM 815 C CA . ASP A 1 104 ? 7.864 10.177 -23.356 1.00 81.12 104 ASP A CA 1
ATOM 816 C C . ASP A 1 104 ? 6.545 9.878 -22.641 1.00 81.12 104 ASP A C 1
ATOM 818 O O . ASP A 1 104 ? 5.455 10.091 -23.168 1.00 81.12 104 ASP A O 1
ATOM 822 N N . ALA A 1 105 ? 6.635 9.413 -21.390 1.00 83.56 105 ALA A N 1
ATOM 823 C CA . ALA A 1 105 ? 5.466 9.079 -20.598 1.00 83.56 105 ALA A CA 1
ATOM 824 C C . ALA A 1 105 ? 4.607 10.314 -20.303 1.00 83.56 105 ALA A C 1
ATOM 826 O O . ALA A 1 105 ? 3.386 10.188 -20.228 1.00 83.56 105 ALA A O 1
ATOM 827 N N . LYS A 1 106 ? 5.217 11.492 -20.128 1.00 76.50 106 LYS A N 1
ATOM 828 C CA . LYS A 1 106 ? 4.500 12.757 -19.958 1.00 76.50 106 LYS A CA 1
ATOM 829 C C . LYS A 1 106 ? 3.786 13.149 -21.253 1.00 76.50 106 LYS A C 1
ATOM 831 O O . LYS A 1 106 ? 2.610 13.491 -21.187 1.00 76.50 106 LYS A O 1
ATOM 836 N N . ARG A 1 107 ? 4.436 13.033 -22.417 1.00 78.44 107 ARG A N 1
ATOM 837 C CA . ARG A 1 107 ? 3.808 13.310 -23.724 1.00 78.44 107 ARG A CA 1
ATOM 838 C C . ARG A 1 107 ? 2.605 12.405 -23.952 1.00 78.44 107 ARG A C 1
ATOM 840 O O . ARG A 1 107 ? 1.500 12.917 -24.079 1.00 78.44 107 ARG A O 1
ATOM 847 N N . LEU A 1 108 ? 2.782 11.087 -23.840 1.00 84.19 108 LEU A N 1
ATOM 848 C CA . LEU A 1 108 ? 1.695 10.113 -24.002 1.00 84.19 108 LEU A CA 1
ATOM 849 C C . LEU A 1 108 ? 0.491 10.359 -23.075 1.00 84.19 108 LEU A C 1
ATOM 851 O O . LEU A 1 108 ? -0.619 9.943 -23.390 1.00 84.19 108 LEU A O 1
ATOM 855 N N . ARG A 1 109 ? 0.692 10.987 -21.909 1.00 81.50 109 ARG A N 1
ATOM 856 C CA . ARG A 1 109 ? -0.386 11.273 -20.945 1.00 81.50 109 ARG A CA 1
ATOM 857 C C . ARG A 1 109 ? -1.070 12.622 -21.143 1.00 81.50 109 ARG A C 1
ATOM 859 O O . ARG A 1 109 ? -2.195 12.774 -20.673 1.00 81.50 109 ARG A O 1
ATOM 866 N N . HIS A 1 110 ? -0.369 13.608 -21.698 1.00 75.50 110 HIS A N 1
ATOM 867 C CA . HIS A 1 110 ? -0.747 15.020 -21.560 1.00 75.50 110 HIS A CA 1
ATOM 868 C C . HIS A 1 110 ? -0.740 15.813 -22.863 1.00 75.50 110 HIS A C 1
ATOM 870 O O . HIS A 1 110 ? -1.238 16.937 -22.870 1.00 75.50 110 HIS A O 1
ATOM 876 N N . MET A 1 111 ? -0.172 15.271 -23.939 1.00 76.31 111 MET A N 1
ATOM 877 C CA . MET A 1 111 ? -0.325 15.863 -25.263 1.00 76.31 111 MET A CA 1
ATOM 878 C C . MET A 1 111 ? -1.783 15.733 -25.731 1.00 76.31 111 MET A C 1
ATOM 880 O O . MET A 1 111 ? -2.455 14.766 -25.356 1.00 76.31 111 MET A O 1
ATOM 884 N N . PRO A 1 112 ? -2.292 16.687 -26.533 1.00 76.94 112 PRO A N 1
ATOM 885 C CA . PRO A 1 112 ? -3.609 16.551 -27.144 1.00 76.94 112 PRO A CA 1
ATOM 886 C C . PRO A 1 112 ? -3.707 15.249 -27.950 1.00 76.94 112 PRO A C 1
ATOM 888 O O . PRO A 1 112 ? -2.715 14.806 -28.521 1.00 76.94 112 PRO A O 1
ATOM 891 N N . ASP A 1 113 ? -4.904 14.662 -28.039 1.00 81.75 113 ASP A N 1
ATOM 892 C CA . ASP A 1 113 ? -5.136 13.376 -28.724 1.00 81.75 113 ASP A CA 1
ATOM 893 C C . ASP A 1 113 ? -4.501 13.320 -30.124 1.00 81.75 113 ASP A C 1
ATOM 895 O O . ASP A 1 113 ? -3.825 12.352 -30.459 1.00 81.75 113 ASP A O 1
ATOM 899 N N . ILE A 1 114 ? -4.619 14.399 -30.906 1.00 80.88 114 ILE A N 1
ATOM 900 C CA . ILE A 1 114 ? -4.072 14.476 -32.269 1.00 80.88 114 ILE A CA 1
ATOM 901 C C . ILE A 1 114 ? -2.539 14.330 -32.334 1.00 80.88 114 ILE A C 1
ATOM 903 O O . ILE A 1 114 ? -2.014 13.929 -33.362 1.00 80.88 114 ILE A O 1
ATOM 907 N N . TRP A 1 115 ? -1.822 14.592 -31.240 1.00 78.62 115 TRP A N 1
ATOM 908 C CA . TRP A 1 115 ? -0.362 14.471 -31.163 1.00 78.62 115 TRP A CA 1
ATOM 909 C C . TRP A 1 115 ? 0.120 13.073 -30.759 1.00 78.62 115 TRP A C 1
ATOM 911 O O . TRP A 1 115 ? 1.295 12.766 -30.936 1.00 78.62 115 TRP A O 1
ATOM 921 N N . VAL A 1 116 ? -0.756 12.240 -30.183 1.00 83.56 116 VAL A N 1
ATOM 922 C CA . VAL A 1 116 ? -0.392 10.912 -29.643 1.00 83.56 116 VAL A CA 1
ATOM 923 C C . VAL A 1 116 ? -1.196 9.762 -30.238 1.00 83.56 116 VAL A C 1
ATOM 925 O O . VAL A 1 116 ? -0.864 8.597 -30.009 1.00 83.56 116 VAL A O 1
ATOM 928 N N . ARG A 1 117 ? -2.256 10.055 -30.998 1.00 85.31 117 ARG A N 1
ATOM 929 C CA . ARG A 1 117 ? -2.998 9.043 -31.744 1.00 85.31 117 ARG A CA 1
ATOM 930 C C . ARG A 1 117 ? -2.224 8.641 -33.005 1.00 85.31 117 ARG A C 1
ATOM 932 O O . ARG A 1 117 ? -1.749 9.522 -33.727 1.00 85.31 117 ARG A O 1
ATOM 939 N N . PRO A 1 118 ? -2.185 7.343 -33.344 1.00 87.00 118 PRO A N 1
ATOM 940 C CA . PRO A 1 118 ? -1.801 6.920 -34.683 1.00 87.00 118 PRO A CA 1
ATOM 941 C C . PRO A 1 118 ? -2.646 7.636 -35.743 1.00 87.00 118 PRO A C 1
ATOM 943 O O . PRO A 1 118 ? -3.867 7.749 -35.604 1.00 87.00 118 PRO A O 1
ATOM 946 N N . GLY A 1 119 ? -1.982 8.147 -36.778 1.00 81.50 119 GLY A N 1
ATOM 947 C CA . GLY A 1 119 ? -2.603 8.886 -37.878 1.00 81.50 119 GLY A CA 1
ATOM 948 C C . GLY A 1 119 ? -2.953 10.345 -37.567 1.00 81.50 119 GLY A C 1
ATOM 949 O O . GLY A 1 119 ? -3.647 10.972 -38.357 1.00 81.50 119 GLY A O 1
ATOM 950 N N . GLY A 1 120 ? -2.524 10.888 -36.422 1.00 82.06 120 GLY A N 1
ATOM 951 C CA . GLY A 1 120 ? -2.884 12.241 -35.992 1.00 82.06 120 GLY A CA 1
ATOM 952 C C . GLY A 1 120 ? -2.166 13.359 -36.754 1.00 82.06 120 GLY A C 1
ATOM 953 O O . GLY A 1 120 ? -2.782 14.057 -37.555 1.00 82.06 120 GLY A O 1
ATOM 954 N N . ILE A 1 121 ? -0.869 13.530 -36.501 1.00 75.31 121 ILE A N 1
ATOM 955 C CA . ILE A 1 121 ? -0.011 14.529 -37.159 1.00 75.31 121 ILE A CA 1
ATOM 956 C C . ILE A 1 121 ? 1.193 13.859 -37.844 1.00 75.31 121 ILE A C 1
ATOM 958 O O . ILE A 1 121 ? 1.563 12.740 -37.466 1.00 75.31 121 ILE A O 1
ATOM 962 N N . PRO A 1 122 ? 1.818 14.512 -38.841 1.00 74.88 122 PRO A N 1
ATOM 963 C CA . PRO A 1 122 ? 3.044 14.024 -39.466 1.00 74.88 122 PRO A CA 1
ATOM 964 C C . PRO A 1 122 ? 4.160 13.762 -38.449 1.00 74.88 122 PRO A C 1
ATOM 966 O O . PRO A 1 122 ? 4.342 14.510 -37.485 1.00 74.88 122 PRO A O 1
ATOM 969 N N . PHE A 1 123 ? 4.946 12.707 -38.679 1.00 65.38 123 PHE A N 1
ATOM 970 C CA . PHE A 1 123 ? 5.967 12.257 -37.727 1.00 65.38 123 PHE A CA 1
ATOM 971 C C . PHE A 1 123 ? 7.021 13.333 -37.425 1.00 65.38 123 PHE A C 1
ATOM 973 O O . PHE A 1 123 ? 7.426 13.483 -36.272 1.00 65.38 123 PHE A O 1
ATOM 980 N N . GLY A 1 124 ? 7.432 14.111 -38.434 1.00 61.44 124 GLY A N 1
ATOM 981 C CA . GLY A 1 124 ? 8.387 15.212 -38.261 1.00 61.44 124 GLY A CA 1
ATOM 982 C C . GLY A 1 124 ? 7.868 16.332 -37.352 1.00 61.44 124 GLY A C 1
ATOM 983 O O . GLY A 1 124 ? 8.612 16.815 -36.502 1.00 61.44 124 GLY A O 1
ATOM 984 N N . GLU A 1 125 ? 6.583 16.678 -37.467 1.00 60.03 125 GLU A N 1
ATOM 985 C CA . GLU A 1 125 ? 5.934 17.733 -36.672 1.00 60.03 125 GLU A CA 1
ATOM 986 C C . GLU A 1 125 ? 5.647 17.278 -35.235 1.00 60.03 125 GLU A C 1
ATOM 988 O O . GLU A 1 125 ? 5.807 18.055 -34.297 1.00 60.03 125 GLU A O 1
ATOM 993 N N . ALA A 1 126 ? 5.315 15.996 -35.035 1.00 54.47 126 ALA A N 1
ATOM 994 C CA . ALA A 1 126 ? 5.164 15.409 -33.699 1.00 54.47 126 ALA A CA 1
ATOM 995 C C . ALA A 1 126 ? 6.470 15.404 -32.890 1.00 54.47 126 ALA A C 1
ATOM 997 O O . ALA A 1 126 ? 6.452 15.483 -31.652 1.00 54.47 126 ALA A O 1
ATOM 998 N N . SER A 1 127 ? 7.591 15.279 -33.609 1.00 55.19 127 SER A N 1
ATOM 999 C CA . SER A 1 127 ? 8.890 14.896 -33.059 1.00 55.19 127 SER A CA 1
ATOM 1000 C C . SER A 1 127 ? 9.892 16.048 -32.935 1.00 55.19 127 SER A C 1
ATOM 1002 O O . SER A 1 127 ? 10.838 15.908 -32.158 1.00 55.19 127 SER A O 1
ATOM 1004 N N . PHE A 1 128 ? 9.736 17.170 -33.657 1.00 50.12 128 PHE A N 1
ATOM 1005 C CA . PHE A 1 128 ? 10.774 18.210 -33.722 1.00 50.12 128 PHE A CA 1
ATOM 1006 C C . PHE A 1 128 ? 10.266 19.658 -33.899 1.00 50.12 128 PHE A C 1
ATOM 1008 O O . PHE A 1 128 ? 9.454 19.910 -34.784 1.00 50.12 128 PHE A O 1
ATOM 1015 N N . PRO A 1 129 ? 10.846 20.640 -33.173 1.00 50.69 129 PRO A N 1
ATOM 1016 C CA . PRO A 1 129 ? 11.360 20.495 -31.811 1.00 50.69 129 PRO A CA 1
ATOM 1017 C C . PRO A 1 129 ? 10.192 20.120 -30.896 1.00 50.69 129 PRO A C 1
ATOM 1019 O O . PRO A 1 129 ? 9.056 20.480 -31.186 1.00 50.69 129 PRO A O 1
ATOM 1022 N N . TYR A 1 130 ? 10.454 19.407 -29.795 1.00 52.97 130 TYR A N 1
ATOM 1023 C CA . TYR A 1 130 ? 9.458 19.215 -28.741 1.00 52.97 130 TYR A CA 1
ATOM 1024 C C . TYR A 1 130 ? 8.809 20.566 -28.425 1.00 52.97 130 TYR A C 1
ATOM 1026 O O . TYR A 1 130 ? 9.434 21.409 -27.787 1.00 52.97 130 TYR A O 1
ATOM 1034 N N . SER A 1 131 ? 7.604 20.785 -28.949 1.00 45.25 131 SER A N 1
ATOM 1035 C CA . SER A 1 131 ? 6.970 22.095 -28.962 1.00 45.25 131 SER A CA 1
ATOM 1036 C C . SER A 1 131 ? 6.937 22.662 -27.545 1.00 45.25 131 SER A C 1
ATOM 1038 O O . SER A 1 131 ? 6.544 21.958 -26.612 1.00 45.25 131 SER A O 1
ATOM 1040 N N . GLU A 1 132 ? 7.293 23.938 -27.388 1.00 46.03 132 GLU A N 1
ATOM 1041 C CA . GLU A 1 132 ? 7.083 24.705 -26.149 1.00 46.03 132 GLU A CA 1
ATOM 1042 C C . GLU A 1 132 ? 5.585 24.850 -25.797 1.00 46.03 132 GLU A C 1
ATOM 1044 O O . GLU A 1 132 ? 5.224 25.420 -24.768 1.00 46.03 132 GLU A O 1
ATOM 1049 N N . GLU A 1 133 ? 4.700 24.313 -26.644 1.00 46.66 133 GLU A N 1
ATOM 1050 C CA . GLU A 1 133 ? 3.265 24.237 -26.419 1.00 46.66 133 GLU A CA 1
ATOM 1051 C C . GLU A 1 133 ? 2.900 23.466 -25.142 1.00 46.66 133 GLU A C 1
ATOM 1053 O O . GLU A 1 133 ? 3.552 22.480 -24.773 1.00 46.66 133 GLU A O 1
ATOM 1058 N N . PRO A 1 134 ? 1.847 23.917 -24.436 1.00 47.06 134 PRO A N 1
ATOM 1059 C CA . PRO A 1 134 ? 1.665 23.641 -23.027 1.00 47.06 134 PRO A CA 1
ATOM 1060 C C . PRO A 1 134 ? 1.201 22.201 -22.822 1.00 47.06 134 PRO A C 1
ATOM 1062 O O . PRO A 1 134 ? 0.012 21.914 -22.685 1.00 47.06 134 PRO A O 1
ATOM 1065 N N . ILE A 1 135 ? 2.156 21.279 -22.691 1.00 54.12 135 ILE A N 1
ATOM 1066 C CA . ILE A 1 135 ? 1.935 20.096 -21.862 1.00 54.12 135 ILE A CA 1
ATOM 1067 C C . ILE A 1 135 ? 1.407 20.630 -20.530 1.00 54.12 135 ILE A C 1
ATOM 1069 O O . ILE A 1 135 ? 2.036 21.524 -19.955 1.00 54.12 135 ILE A O 1
ATOM 1073 N N . SER A 1 136 ? 0.264 20.114 -20.053 1.00 52.12 136 SER A N 1
ATOM 1074 C CA . SER A 1 136 ? -0.316 20.538 -18.771 1.00 52.12 136 SER A CA 1
ATOM 1075 C C . SER A 1 136 ? 0.791 20.704 -17.729 1.00 52.12 136 SER A C 1
ATOM 1077 O O . SER A 1 136 ? 1.689 19.850 -17.689 1.00 52.12 136 SER A O 1
ATOM 1079 N N . ALA A 1 137 ? 0.734 21.778 -16.927 1.00 52.34 137 ALA A N 1
ATOM 1080 C CA . ALA A 1 137 ? 1.735 22.094 -15.904 1.00 52.34 137 ALA A CA 1
ATOM 1081 C C . ALA A 1 137 ? 2.252 20.815 -15.225 1.00 52.34 137 ALA A C 1
ATOM 1083 O O . ALA A 1 137 ? 1.460 19.917 -14.930 1.00 52.34 137 ALA A O 1
ATOM 1084 N N . GLY A 1 138 ? 3.578 20.720 -15.077 1.00 51.69 138 GLY A N 1
ATOM 1085 C CA . GLY A 1 138 ? 4.292 19.461 -14.859 1.00 51.69 138 GLY A CA 1
ATOM 1086 C C . GLY A 1 138 ? 3.710 18.547 -13.775 1.00 51.69 138 GLY A C 1
ATOM 1087 O O . GLY A 1 138 ? 3.051 18.988 -12.841 1.00 51.69 138 GLY A O 1
ATOM 1088 N N . ASP A 1 139 ? 4.046 17.257 -13.864 1.00 58.06 139 ASP A N 1
ATOM 1089 C CA . ASP A 1 139 ? 3.778 16.241 -12.828 1.00 58.06 139 ASP A CA 1
ATOM 1090 C C . ASP A 1 139 ? 4.446 16.556 -11.465 1.00 58.06 139 ASP A C 1
ATOM 1092 O O . ASP A 1 139 ? 4.310 15.791 -10.499 1.00 58.06 139 ASP A O 1
ATOM 1096 N N . GLU A 1 140 ? 5.177 17.671 -11.386 1.00 69.69 140 GLU A N 1
ATOM 1097 C CA . GLU A 1 140 ? 5.787 18.196 -10.176 1.00 69.69 140 GLU A CA 1
ATOM 1098 C C . GLU A 1 140 ? 4.730 18.406 -9.098 1.00 69.69 140 GLU A C 1
ATOM 1100 O O . GLU A 1 140 ? 3.685 19.027 -9.304 1.00 69.69 140 GLU A O 1
ATOM 1105 N N . LEU A 1 141 ? 5.010 17.832 -7.931 1.00 78.44 141 LEU A N 1
ATOM 1106 C CA . LEU A 1 141 ? 4.192 18.052 -6.758 1.00 78.44 141 LEU A CA 1
ATOM 1107 C C . LEU A 1 141 ? 4.422 19.474 -6.271 1.00 78.44 141 LEU A C 1
ATOM 1109 O O . LEU A 1 141 ? 5.543 19.855 -5.950 1.00 78.44 141 LEU A O 1
ATOM 1113 N N . VAL A 1 142 ? 3.342 20.222 -6.157 1.00 85.31 142 VAL A N 1
ATOM 1114 C CA . VAL A 1 142 ? 3.366 21.544 -5.549 1.00 85.31 142 VAL A CA 1
ATOM 1115 C C . VAL A 1 142 ? 2.961 21.375 -4.105 1.00 85.31 142 VAL A C 1
ATOM 1117 O O . VAL A 1 142 ? 1.893 20.831 -3.817 1.00 85.31 142 VAL A O 1
ATOM 1120 N N . GLU A 1 143 ? 3.841 21.788 -3.204 1.00 87.50 143 GLU A N 1
ATOM 1121 C CA . GLU A 1 143 ? 3.594 21.626 -1.783 1.00 87.50 143 GLU A CA 1
ATOM 1122 C C . GLU A 1 143 ? 2.393 22.473 -1.347 1.00 87.50 143 GLU A C 1
ATOM 1124 O O . GLU A 1 143 ? 2.210 23.618 -1.762 1.00 87.50 143 GLU A O 1
ATOM 1129 N N . ALA A 1 144 ? 1.506 21.855 -0.579 1.00 86.75 144 ALA A N 1
ATOM 1130 C CA . ALA A 1 144 ? 0.275 22.455 -0.114 1.00 86.75 144 ALA A CA 1
ATOM 1131 C C . ALA A 1 144 ? 0.503 23.113 1.251 1.00 86.75 144 ALA A C 1
ATOM 1133 O O . ALA A 1 144 ? 0.274 22.483 2.279 1.00 86.75 144 ALA A O 1
ATOM 1134 N N . ASP A 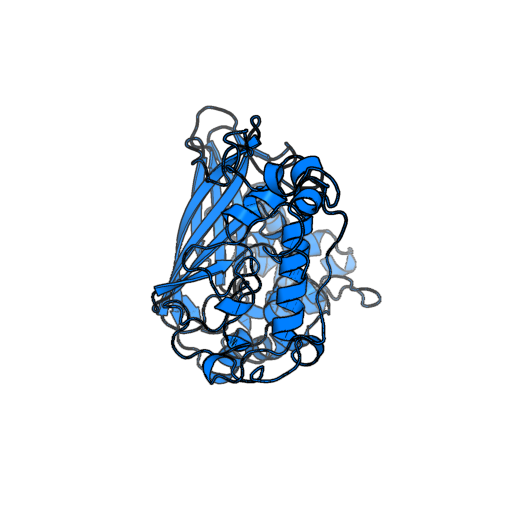1 145 ? 0.880 24.394 1.267 1.00 85.94 145 ASP A N 1
ATOM 1135 C CA . ASP A 1 145 ? 1.207 25.142 2.500 1.00 85.94 145 ASP A CA 1
ATOM 1136 C C . ASP A 1 145 ? 0.092 25.132 3.565 1.00 85.94 145 ASP A C 1
ATOM 1138 O O . ASP A 1 145 ? 0.335 25.288 4.762 1.00 85.94 145 ASP A O 1
ATOM 1142 N N . ALA A 1 146 ? -1.160 24.965 3.131 1.00 87.81 146 ALA A N 1
ATOM 1143 C CA . ALA A 1 146 ? -2.342 24.980 3.988 1.00 87.81 146 ALA A CA 1
ATOM 1144 C C . ALA A 1 146 ? -2.596 23.660 4.738 1.00 87.81 146 ALA A C 1
ATOM 1146 O O . ALA A 1 146 ? -3.532 23.592 5.542 1.00 87.81 146 ALA A O 1
ATOM 1147 N N . VAL A 1 147 ? -1.825 22.604 4.458 1.00 91.00 147 VAL A N 1
ATOM 1148 C CA . VAL A 1 147 ? -1.987 21.303 5.109 1.00 91.00 147 VAL A CA 1
ATOM 1149 C C . VAL A 1 147 ? -0.662 20.689 5.525 1.00 91.00 147 VAL A C 1
ATOM 1151 O O . VAL A 1 147 ? 0.377 20.897 4.910 1.00 91.00 147 VAL A O 1
ATOM 1154 N N . ARG A 1 148 ? -0.718 19.865 6.568 1.00 93.50 148 ARG A N 1
ATOM 1155 C CA . ARG A 1 148 ? 0.427 19.108 7.068 1.00 93.50 148 ARG A CA 1
ATOM 1156 C C . ARG A 1 148 ? 0.106 17.622 7.084 1.00 93.50 148 ARG A C 1
ATOM 1158 O O . ARG A 1 148 ? -0.940 17.229 7.598 1.00 93.50 148 ARG A O 1
ATOM 1165 N N . LEU A 1 149 ? 1.024 16.813 6.557 1.00 94.38 149 LEU A N 1
ATOM 1166 C CA . LEU A 1 149 ? 0.951 15.356 6.623 1.00 94.38 149 LEU A CA 1
ATOM 1167 C C . LEU A 1 149 ? 1.848 14.833 7.744 1.00 94.38 149 LEU A C 1
ATOM 1169 O O . LEU A 1 149 ? 3.075 14.897 7.665 1.00 94.38 149 LEU A O 1
ATOM 1173 N N . GLU A 1 150 ? 1.226 14.297 8.784 1.00 94.69 150 GLU A N 1
ATOM 1174 C CA . GLU A 1 150 ? 1.897 13.581 9.867 1.00 94.69 150 GLU A CA 1
ATOM 1175 C C . GLU A 1 150 ? 1.837 12.082 9.580 1.00 94.69 150 GLU A C 1
ATOM 1177 O O . GLU A 1 150 ? 0.801 11.577 9.153 1.00 94.69 150 GLU A O 1
ATOM 1182 N N . VAL A 1 151 ? 2.950 11.370 9.779 1.00 95.75 151 VAL A N 1
ATOM 1183 C CA . VAL A 1 151 ? 3.085 9.945 9.441 1.00 95.75 151 VAL A CA 1
ATOM 1184 C C . VAL A 1 151 ? 3.826 9.232 10.563 1.00 95.75 151 VAL A C 1
ATOM 1186 O O . VAL A 1 151 ? 4.872 9.698 11.015 1.00 95.75 151 VAL A O 1
ATOM 1189 N N . TRP A 1 152 ? 3.309 8.090 11.004 1.00 95.38 152 TRP A N 1
ATOM 1190 C CA . TRP A 1 152 ? 3.933 7.284 12.051 1.00 95.38 152 TRP A CA 1
ATOM 1191 C C . TRP A 1 152 ? 3.649 5.795 11.854 1.00 95.38 152 TRP A C 1
ATOM 1193 O O . TRP A 1 152 ? 2.584 5.425 11.351 1.00 95.38 152 TRP A O 1
ATOM 1203 N N . PRO A 1 153 ? 4.577 4.901 12.223 1.00 95.62 153 PRO A N 1
ATOM 1204 C CA . PRO A 1 153 ? 4.295 3.480 12.192 1.00 95.62 153 PRO A CA 1
ATOM 1205 C C . PRO A 1 153 ? 3.347 3.100 13.335 1.00 95.62 153 PRO A C 1
ATOM 1207 O O . PRO A 1 153 ? 3.378 3.694 14.413 1.00 95.62 153 PRO A O 1
ATOM 1210 N N . LEU A 1 154 ? 2.540 2.059 13.126 1.00 93.69 154 LEU A N 1
ATOM 1211 C CA . LEU A 1 154 ? 1.780 1.436 14.211 1.00 93.69 154 LEU A CA 1
ATOM 1212 C C . LEU A 1 154 ? 2.722 0.798 15.243 1.00 93.69 154 LEU A C 1
ATOM 1214 O O . LEU A 1 154 ? 2.507 0.921 16.443 1.00 93.69 154 LEU A O 1
ATOM 1218 N N . LEU A 1 155 ? 3.770 0.123 14.763 1.00 94.81 155 LEU A N 1
ATOM 1219 C CA . LEU A 1 155 ? 4.822 -0.479 15.576 1.00 94.81 155 LEU A CA 1
ATOM 1220 C C . LEU A 1 155 ? 6.174 0.052 15.108 1.00 94.81 155 LEU A C 1
ATOM 1222 O O . LEU A 1 155 ? 6.492 -0.032 13.923 1.00 94.81 155 LEU A O 1
ATOM 1226 N N . LYS A 1 156 ? 6.982 0.569 16.038 1.00 95.94 156 LYS A N 1
ATOM 1227 C CA . LYS A 1 156 ? 8.332 1.071 15.727 1.00 95.94 156 LYS A CA 1
ATOM 1228 C C . LYS A 1 156 ? 9.286 -0.045 15.299 1.00 95.94 156 LYS A C 1
ATOM 1230 O O . LYS A 1 156 ? 10.192 0.208 14.511 1.00 95.94 156 LYS A O 1
ATOM 1235 N N . GLU A 1 157 ? 9.058 -1.257 15.798 1.00 97.75 157 GLU A N 1
ATOM 1236 C CA . GLU A 1 157 ? 9.810 -2.458 15.449 1.00 97.75 157 GLU A CA 1
ATOM 1237 C C . GLU A 1 157 ? 8.865 -3.521 14.879 1.00 97.75 157 GLU A C 1
ATOM 1239 O O . GLU A 1 157 ? 7.798 -3.776 15.440 1.00 97.75 157 GLU A O 1
ATOM 1244 N N . VAL A 1 158 ? 9.242 -4.122 13.749 1.00 97.50 158 VAL A N 1
ATOM 1245 C CA . VAL A 1 158 ? 8.434 -5.124 13.040 1.00 97.50 158 VAL A CA 1
ATOM 1246 C C . VAL A 1 158 ? 9.326 -6.299 12.617 1.00 97.50 158 VAL A C 1
ATOM 1248 O O . VAL A 1 158 ? 10.367 -6.058 12.003 1.00 97.50 158 VAL A O 1
ATOM 1251 N N . PRO A 1 159 ? 8.941 -7.562 12.879 1.00 97.62 159 PRO A N 1
ATOM 1252 C CA . PRO A 1 159 ? 9.702 -8.720 12.420 1.00 97.62 159 PRO A CA 1
ATOM 1253 C C . PRO A 1 159 ? 9.839 -8.769 10.897 1.00 97.62 159 PRO A C 1
ATOM 1255 O O . PRO A 1 159 ? 8.900 -8.480 10.150 1.00 97.62 159 PRO A O 1
ATOM 1258 N N . PHE A 1 160 ? 11.006 -9.180 10.410 1.00 97.56 160 PHE A N 1
ATOM 1259 C CA . PHE A 1 160 ? 11.231 -9.393 8.985 1.00 97.56 160 PHE A CA 1
ATOM 1260 C C . PHE A 1 160 ? 10.202 -10.379 8.406 1.00 97.56 160 PHE A C 1
ATOM 1262 O O . PHE A 1 160 ? 9.979 -11.456 8.948 1.00 97.56 160 PHE A O 1
ATOM 1269 N N . GLY A 1 161 ? 9.569 -10.016 7.288 1.00 95.38 161 GLY A N 1
ATOM 1270 C CA . GLY A 1 161 ? 8.497 -10.806 6.673 1.00 95.38 161 GLY A CA 1
ATOM 1271 C C . GLY A 1 161 ? 7.089 -10.483 7.181 1.00 95.38 161 GLY A C 1
ATOM 1272 O O . GLY A 1 161 ? 6.122 -10.948 6.575 1.00 95.38 161 GLY A O 1
ATOM 1273 N N . ALA A 1 162 ? 6.936 -9.665 8.228 1.00 96.50 162 ALA A N 1
ATOM 1274 C CA . ALA A 1 162 ? 5.640 -9.129 8.629 1.00 96.50 162 ALA A CA 1
ATOM 1275 C C . ALA A 1 162 ? 5.290 -7.851 7.838 1.00 96.50 162 ALA A C 1
ATOM 1277 O O . ALA A 1 162 ? 6.168 -7.045 7.519 1.00 96.50 162 ALA A O 1
ATOM 1278 N N . PRO A 1 163 ? 4.003 -7.624 7.521 1.00 95.44 163 PRO A N 1
ATOM 1279 C CA . PRO A 1 163 ? 3.563 -6.371 6.929 1.00 95.44 163 PRO A CA 1
ATOM 1280 C C . PRO A 1 163 ? 3.679 -5.203 7.920 1.00 95.44 163 PRO A C 1
ATOM 1282 O O . PRO A 1 163 ? 3.202 -5.273 9.057 1.00 95.44 163 PRO A O 1
ATOM 1285 N N . VAL A 1 164 ? 4.240 -4.092 7.449 1.00 96.19 164 VAL A N 1
ATOM 1286 C CA . VAL A 1 164 ? 4.373 -2.836 8.194 1.00 96.19 164 VAL A CA 1
ATOM 1287 C C . VAL A 1 164 ? 3.086 -2.031 8.067 1.00 96.19 164 VAL A C 1
ATOM 1289 O O . VAL A 1 164 ? 2.584 -1.824 6.966 1.00 96.19 164 VAL A O 1
ATOM 1292 N N . ARG A 1 165 ? 2.541 -1.546 9.183 1.00 94.56 165 ARG A N 1
ATOM 1293 C CA . ARG A 1 165 ? 1.360 -0.672 9.188 1.00 94.56 165 ARG A CA 1
ATOM 1294 C C . ARG A 1 165 ? 1.776 0.761 9.470 1.00 94.56 165 ARG A C 1
ATOM 1296 O O . ARG A 1 165 ? 2.459 1.010 10.460 1.00 94.56 165 ARG A O 1
ATOM 1303 N N . ILE A 1 166 ? 1.360 1.675 8.604 1.00 94.62 166 ILE A N 1
ATOM 1304 C CA . ILE A 1 166 ? 1.643 3.105 8.702 1.00 94.62 166 ILE A CA 1
ATOM 1305 C C . ILE A 1 166 ? 0.326 3.838 8.899 1.00 94.62 166 ILE A C 1
ATOM 1307 O O . ILE A 1 166 ? -0.610 3.623 8.132 1.00 94.62 166 ILE A O 1
ATOM 1311 N N . ASN A 1 167 ? 0.277 4.702 9.902 1.00 92.75 167 ASN A N 1
ATOM 1312 C CA . ASN A 1 167 ? -0.806 5.640 10.135 1.00 92.75 167 ASN A CA 1
ATOM 1313 C C . ASN A 1 167 ? -0.388 7.016 9.626 1.00 92.75 167 ASN A C 1
ATOM 1315 O O . ASN A 1 167 ? 0.799 7.362 9.632 1.00 92.75 167 ASN A O 1
ATOM 1319 N N . TYR A 1 168 ? -1.362 7.795 9.182 1.00 92.56 168 TYR A N 1
ATOM 1320 C CA . TYR A 1 168 ? -1.117 9.155 8.749 1.00 92.56 168 TYR A CA 1
ATOM 1321 C C . TYR A 1 168 ? -2.336 10.042 8.963 1.00 92.56 168 TYR A C 1
ATOM 1323 O O . TYR A 1 168 ? -3.484 9.596 8.926 1.00 92.56 168 TYR A O 1
ATOM 1331 N N . LYS A 1 169 ? -2.051 11.322 9.184 1.00 90.38 169 LYS A N 1
ATOM 1332 C CA . LYS A 1 169 ? -3.027 12.371 9.452 1.00 90.38 169 LYS A CA 1
ATOM 1333 C C . LYS A 1 169 ? -2.732 13.559 8.564 1.00 90.38 169 LYS A C 1
ATOM 1335 O O . LYS A 1 169 ? -1.629 14.100 8.590 1.00 90.38 169 LYS A O 1
ATOM 1340 N N . LEU A 1 170 ? -3.730 13.967 7.795 1.00 91.25 170 LEU A N 1
ATOM 1341 C CA . LEU A 1 170 ? -3.690 15.181 7.002 1.00 91.25 170 LEU A CA 1
ATOM 1342 C C . LEU A 1 170 ? -4.454 16.271 7.752 1.00 91.25 170 LEU A C 1
ATOM 1344 O O . LEU A 1 170 ? -5.669 16.172 7.909 1.00 91.25 170 LEU A O 1
ATOM 1348 N N . ALA A 1 171 ? -3.748 17.280 8.256 1.00 90.81 171 ALA A N 1
ATOM 1349 C CA . ALA A 1 171 ? -4.316 18.351 9.072 1.00 90.81 171 ALA A CA 1
ATOM 1350 C C . ALA A 1 171 ? -4.364 19.671 8.300 1.00 90.81 171 ALA A C 1
ATOM 1352 O O . ALA A 1 171 ? -3.371 20.062 7.689 1.00 90.81 171 ALA A O 1
ATOM 1353 N N . ASN A 1 172 ? -5.494 20.379 8.357 1.00 91.44 172 ASN A N 1
ATOM 1354 C CA . ASN A 1 172 ? -5.607 21.737 7.832 1.00 91.44 172 ASN A CA 1
ATOM 1355 C C . ASN A 1 172 ? -5.024 22.738 8.837 1.00 91.44 172 ASN A C 1
ATOM 1357 O O . ASN A 1 172 ? -5.624 23.013 9.877 1.00 91.44 172 ASN A O 1
ATOM 1361 N N . THR A 1 173 ? -3.856 23.284 8.505 1.00 93.12 173 THR A N 1
ATOM 1362 C CA . THR A 1 173 ? -3.110 24.255 9.320 1.00 93.12 173 THR A CA 1
ATOM 1363 C C . THR A 1 173 ? -3.480 25.702 8.999 1.00 93.12 173 THR A C 1
ATOM 1365 O O . THR A 1 173 ? -3.033 26.626 9.679 1.00 93.12 173 THR A O 1
ATOM 1368 N N . SER A 1 174 ? -4.302 25.922 7.972 1.00 90.94 174 SER A N 1
ATOM 1369 C CA . SER A 1 174 ? -4.737 27.250 7.556 1.00 90.94 174 SER A CA 1
ATOM 1370 C C . SER A 1 174 ? -6.001 27.716 8.286 1.00 90.94 174 SER A C 1
ATOM 1372 O O . SER A 1 174 ? -6.696 26.953 8.958 1.00 90.94 174 SER A O 1
ATOM 1374 N N . ARG A 1 175 ? -6.339 28.998 8.105 1.00 91.81 175 ARG A N 1
ATOM 1375 C CA . ARG A 1 175 ? -7.598 29.597 8.589 1.00 91.81 175 ARG A CA 1
ATOM 1376 C C . ARG A 1 175 ? -8.774 29.399 7.632 1.00 91.81 175 ARG A C 1
ATOM 1378 O O . ARG A 1 175 ? -9.888 29.798 7.953 1.00 91.81 175 ARG A O 1
ATOM 1385 N N . ASN A 1 176 ? -8.534 28.800 6.468 1.00 87.88 176 ASN A N 1
ATOM 1386 C CA . ASN A 1 176 ? -9.533 28.619 5.425 1.00 87.88 176 ASN A CA 1
ATOM 1387 C C . ASN A 1 176 ? -9.901 27.147 5.287 1.00 87.88 176 ASN A C 1
ATOM 1389 O O . ASN A 1 176 ? -9.137 26.252 5.634 1.00 87.88 176 ASN A O 1
ATOM 1393 N N . LYS A 1 177 ? -11.084 26.884 4.743 1.00 85.56 177 LYS A N 1
ATOM 1394 C CA . LYS A 1 177 ? -11.477 25.532 4.356 1.00 85.56 177 LYS A CA 1
ATOM 1395 C C . LYS A 1 177 ? -10.604 25.062 3.185 1.00 85.56 177 LYS A C 1
ATOM 1397 O O . LYS A 1 177 ? -10.462 25.793 2.206 1.00 85.56 177 LYS A O 1
ATOM 1402 N N . VAL A 1 178 ? -10.057 23.850 3.273 1.00 84.00 178 VAL A N 1
ATOM 1403 C CA . VAL A 1 178 ? -9.207 23.263 2.223 1.00 84.00 178 VAL A CA 1
ATOM 1404 C C . VAL A 1 178 ? -9.928 22.089 1.567 1.00 84.00 178 VAL A C 1
ATOM 1406 O O . VAL A 1 178 ? -10.464 21.217 2.253 1.00 84.00 178 VAL A O 1
ATOM 1409 N N . ASN A 1 179 ? -9.940 22.078 0.231 1.00 78.69 179 ASN A N 1
ATOM 1410 C CA . ASN A 1 179 ? -10.445 20.953 -0.555 1.00 78.69 179 ASN A CA 1
ATOM 1411 C C . ASN A 1 179 ? -9.364 19.875 -0.646 1.00 78.69 179 ASN A C 1
ATOM 1413 O O . ASN A 1 179 ? -8.220 20.183 -0.981 1.00 78.69 179 ASN A O 1
ATOM 1417 N N . LEU A 1 180 ? -9.749 18.634 -0.379 1.00 77.50 180 LEU A N 1
ATOM 1418 C CA . LEU A 1 180 ? -8.884 17.465 -0.296 1.00 77.50 180 LEU A CA 1
ATOM 1419 C C . LEU A 1 180 ? -9.549 16.259 -0.976 1.00 77.50 180 LEU A C 1
ATOM 1421 O O . LEU A 1 180 ? -10.753 16.299 -1.250 1.00 77.50 180 LEU A O 1
ATOM 1425 N N . PRO A 1 181 ? -8.793 15.175 -1.231 1.00 75.44 181 PRO A N 1
ATOM 1426 C CA . PRO A 1 181 ? -9.381 13.891 -1.595 1.00 75.44 181 PRO A CA 1
ATOM 1427 C C . PRO A 1 181 ? -10.458 13.464 -0.596 1.00 75.44 181 PRO A C 1
ATOM 1429 O O . PRO A 1 181 ? -10.288 13.631 0.612 1.00 75.44 181 PRO A O 1
ATOM 1432 N N . GLY A 1 182 ? -11.555 12.899 -1.101 1.00 72.94 182 GLY A N 1
ATOM 1433 C CA . GLY A 1 182 ? -12.612 12.332 -0.259 1.00 72.94 182 GLY A CA 1
ATOM 1434 C C . GLY A 1 182 ? -12.225 10.989 0.367 1.00 72.94 182 GLY A C 1
ATOM 1435 O O . GLY A 1 182 ? -12.789 10.611 1.388 1.00 72.94 182 GLY A O 1
ATOM 1436 N N . ASP A 1 183 ? -11.251 10.291 -0.224 1.00 78.50 183 ASP A N 1
ATOM 1437 C CA . ASP A 1 183 ? -10.684 9.048 0.297 1.00 78.50 183 ASP A CA 1
ATOM 1438 C C . ASP A 1 183 ? -9.157 9.159 0.370 1.00 78.50 183 ASP A C 1
ATOM 1440 O O . ASP A 1 183 ? -8.480 9.400 -0.638 1.00 78.50 183 ASP A O 1
ATOM 1444 N N . LEU A 1 184 ? -8.619 8.962 1.570 1.00 84.69 184 LEU A N 1
ATOM 1445 C CA . LEU A 1 184 ? -7.186 8.935 1.831 1.00 84.69 184 LEU A CA 1
ATOM 1446 C C . LEU A 1 184 ? -6.608 7.520 1.768 1.00 84.69 184 LEU A C 1
ATOM 1448 O O . LEU A 1 184 ? -5.412 7.359 2.003 1.00 84.69 184 LEU A O 1
ATOM 1452 N N . SER A 1 185 ? -7.394 6.505 1.410 1.00 84.94 185 SER A N 1
ATOM 1453 C CA . SER A 1 185 ? -6.908 5.133 1.358 1.00 84.94 185 SER A CA 1
ATOM 1454 C C . SER A 1 185 ? -5.895 4.951 0.232 1.00 84.94 185 SER A C 1
ATOM 1456 O O . SER A 1 185 ? -5.954 5.608 -0.806 1.00 84.94 185 SER A O 1
ATOM 1458 N N . LEU A 1 186 ? -4.990 3.975 0.359 1.00 84.94 186 LEU A N 1
ATOM 1459 C CA . LEU A 1 186 ? -4.056 3.653 -0.730 1.00 84.94 186 LEU A CA 1
ATOM 1460 C C . LEU A 1 186 ? -4.783 3.309 -2.045 1.00 84.94 186 LEU A C 1
ATOM 1462 O O . LEU A 1 186 ? -4.199 3.457 -3.113 1.00 84.94 186 LEU A O 1
ATOM 1466 N N . LYS A 1 187 ? -6.044 2.855 -1.989 1.00 79.56 187 LYS A N 1
ATOM 1467 C CA . LYS A 1 187 ? -6.824 2.454 -3.169 1.00 79.56 187 LYS A CA 1
ATOM 1468 C C . LYS A 1 187 ? -7.281 3.640 -4.010 1.00 79.56 187 LYS A C 1
ATOM 1470 O O . LYS A 1 187 ? -7.437 3.466 -5.217 1.00 79.56 187 LYS A O 1
ATOM 1475 N N . SER A 1 188 ? -7.428 4.814 -3.396 1.00 76.06 188 SER A N 1
ATOM 1476 C CA . SER A 1 188 ? -7.877 6.043 -4.055 1.00 76.06 188 SER A CA 1
ATOM 1477 C C . SER A 1 188 ? -6.929 6.508 -5.164 1.00 76.06 188 SER A C 1
ATOM 1479 O O . SER A 1 188 ? -7.332 7.221 -6.080 1.00 76.06 188 SER A O 1
ATOM 1481 N N . GLY A 1 189 ? -5.653 6.114 -5.082 1.00 77.12 189 GLY A N 1
ATOM 1482 C CA . GLY A 1 189 ? -4.593 6.577 -5.974 1.00 77.12 189 GLY A CA 1
ATOM 1483 C C . GLY A 1 189 ? -4.058 7.973 -5.638 1.00 77.12 189 GLY A C 1
ATOM 1484 O O . GLY A 1 189 ? -3.062 8.379 -6.237 1.00 77.12 189 GLY A O 1
ATOM 1485 N N . CYS A 1 190 ? -4.650 8.682 -4.667 1.00 81.44 190 CYS A N 1
ATOM 1486 C CA . CYS A 1 190 ? -4.147 9.974 -4.189 1.00 81.44 190 CYS A CA 1
ATOM 1487 C C . CYS A 1 190 ? -2.916 9.806 -3.280 1.00 81.44 190 CYS A C 1
ATOM 1489 O O . CYS A 1 190 ? -2.120 10.736 -3.136 1.00 81.44 190 CYS A O 1
ATOM 1491 N N . VAL A 1 191 ? -2.732 8.601 -2.725 1.00 88.38 191 VAL A N 1
ATOM 1492 C CA . VAL A 1 191 ? -1.622 8.254 -1.839 1.00 88.38 191 VAL A CA 1
ATOM 1493 C C . VAL A 1 191 ? -0.611 7.340 -2.525 1.00 88.38 191 VAL A C 1
ATOM 1495 O O . VAL A 1 191 ? -0.953 6.343 -3.168 1.00 88.38 191 VAL A O 1
ATOM 1498 N N . ARG A 1 192 ? 0.669 7.670 -2.366 1.00 91.06 192 ARG A N 1
ATOM 1499 C CA . ARG A 1 192 ? 1.812 6.871 -2.823 1.00 91.06 192 ARG A CA 1
ATOM 1500 C C . ARG A 1 192 ? 3.011 7.125 -1.922 1.00 91.06 192 ARG A C 1
ATOM 1502 O O . ARG A 1 192 ? 2.962 7.987 -1.054 1.00 91.06 192 ARG A O 1
ATOM 1509 N N . GLY A 1 193 ? 4.105 6.413 -2.132 1.00 93.31 193 GLY A N 1
ATOM 1510 C CA . GLY A 1 193 ? 5.311 6.714 -1.380 1.00 93.31 193 GLY A CA 1
ATOM 1511 C C . GLY A 1 193 ? 6.504 5.870 -1.760 1.00 93.31 193 GLY A C 1
ATOM 1512 O O . GLY A 1 193 ? 6.503 5.139 -2.757 1.00 93.31 193 GLY A O 1
ATOM 1513 N N . LYS A 1 194 ? 7.542 6.007 -0.947 1.00 96.06 194 LYS A N 1
ATOM 1514 C CA . LYS A 1 194 ? 8.810 5.309 -1.097 1.00 96.06 194 LYS A CA 1
ATOM 1515 C C . LYS A 1 194 ? 9.310 4.836 0.258 1.00 96.06 194 LYS A C 1
ATOM 1517 O O . LYS A 1 194 ? 9.042 5.451 1.288 1.00 96.06 194 LYS A O 1
ATOM 1522 N N . VAL A 1 195 ? 10.051 3.743 0.224 1.00 97.25 195 VAL A N 1
ATOM 1523 C CA . VAL A 1 195 ? 10.766 3.183 1.362 1.00 97.25 195 VAL A CA 1
ATOM 1524 C C . VAL A 1 195 ? 12.248 3.153 1.013 1.00 97.25 195 VAL A C 1
ATOM 1526 O O . VAL A 1 195 ? 12.609 2.600 -0.025 1.00 97.25 195 VAL A O 1
ATOM 1529 N N . THR A 1 196 ? 13.087 3.727 1.866 1.00 97.00 196 THR A N 1
ATOM 1530 C CA . THR A 1 196 ? 14.549 3.698 1.733 1.00 97.00 196 THR A CA 1
ATOM 1531 C C . THR A 1 196 ? 15.104 2.800 2.824 1.00 97.00 196 THR A C 1
ATOM 1533 O O . THR A 1 196 ? 14.873 3.053 4.007 1.00 97.00 196 THR A O 1
ATOM 1536 N N . GLY A 1 197 ? 15.763 1.718 2.414 1.00 93.75 197 GLY A N 1
ATOM 1537 C CA . GLY A 1 197 ? 16.322 0.723 3.325 1.00 93.75 197 GLY A CA 1
ATOM 1538 C C . GLY A 1 197 ? 17.770 0.987 3.730 1.00 93.75 197 GLY A C 1
ATOM 1539 O O . GLY A 1 197 ? 18.379 1.956 3.271 1.00 93.75 197 GLY A O 1
ATOM 1540 N N . PRO A 1 198 ? 18.352 0.092 4.548 1.00 93.00 198 PRO A N 1
ATOM 1541 C CA . PRO A 1 198 ? 19.751 0.185 4.970 1.00 93.00 198 PRO A CA 1
ATOM 1542 C C . PRO A 1 198 ? 20.726 0.069 3.790 1.00 93.00 198 PRO A C 1
ATOM 1544 O O . PRO A 1 198 ? 21.837 0.586 3.847 1.00 93.00 198 PRO A O 1
ATOM 1547 N N . ASP A 1 199 ? 20.289 -0.558 2.698 1.00 90.75 199 ASP A N 1
ATOM 1548 C CA . ASP A 1 199 ? 21.012 -0.655 1.431 1.00 90.75 199 ASP A CA 1
ATOM 1549 C C . ASP A 1 199 ? 20.975 0.635 0.593 1.00 90.75 199 ASP A C 1
ATOM 1551 O O . ASP A 1 199 ? 21.495 0.649 -0.519 1.00 90.75 199 ASP A O 1
ATOM 1555 N N . GLN A 1 200 ? 20.352 1.704 1.103 1.00 91.19 200 GLN A N 1
ATOM 1556 C CA . GLN A 1 200 ? 20.147 2.984 0.417 1.00 91.19 200 GLN A CA 1
ATOM 1557 C C . GLN A 1 200 ? 19.341 2.873 -0.888 1.00 91.19 200 GLN A C 1
ATOM 1559 O O . GLN A 1 200 ? 19.306 3.806 -1.689 1.00 91.19 200 GLN A O 1
ATOM 1564 N N . VAL A 1 201 ? 18.643 1.753 -1.105 1.00 89.50 201 VAL A N 1
ATOM 1565 C CA . VAL A 1 201 ? 17.809 1.556 -2.293 1.00 89.50 201 VAL A CA 1
ATOM 1566 C C . VAL A 1 201 ? 16.389 2.037 -2.012 1.00 89.50 201 VAL A C 1
ATOM 1568 O O . VAL A 1 201 ? 15.699 1.522 -1.125 1.00 89.50 201 VAL A O 1
ATOM 1571 N N . GLU A 1 202 ? 15.923 2.991 -2.821 1.00 91.12 202 GLU A N 1
ATOM 1572 C CA . GLU A 1 202 ? 14.536 3.453 -2.796 1.00 91.12 202 GLU A CA 1
ATOM 1573 C C . GLU A 1 202 ? 13.591 2.450 -3.469 1.00 91.12 202 GLU A C 1
ATOM 1575 O O . GLU A 1 202 ? 13.773 2.037 -4.618 1.00 91.12 202 GLU A O 1
ATOM 1580 N N . ARG A 1 203 ? 12.510 2.101 -2.772 1.00 92.62 203 ARG A N 1
ATOM 1581 C CA . ARG A 1 203 ? 11.470 1.187 -3.251 1.00 92.62 203 ARG A CA 1
ATOM 1582 C C . ARG A 1 203 ? 10.112 1.867 -3.186 1.00 92.62 203 ARG A C 1
ATOM 1584 O O . ARG A 1 203 ? 9.599 2.164 -2.112 1.00 92.62 203 ARG A O 1
ATOM 1591 N N . GLY A 1 204 ? 9.526 2.123 -4.352 1.00 91.75 204 GLY A N 1
ATOM 1592 C CA . GLY A 1 204 ? 8.234 2.799 -4.462 1.00 91.75 204 GLY A CA 1
ATOM 1593 C C . GLY A 1 204 ? 7.035 1.881 -4.207 1.00 91.75 204 GLY A C 1
ATOM 1594 O O . GLY A 1 204 ? 7.001 0.734 -4.668 1.00 91.75 204 GLY A O 1
ATOM 1595 N N . PHE A 1 205 ? 6.007 2.425 -3.558 1.00 91.62 205 PHE A N 1
ATOM 1596 C CA . PHE A 1 205 ? 4.683 1.821 -3.426 1.00 91.62 205 PHE A CA 1
ATOM 1597 C C . PHE A 1 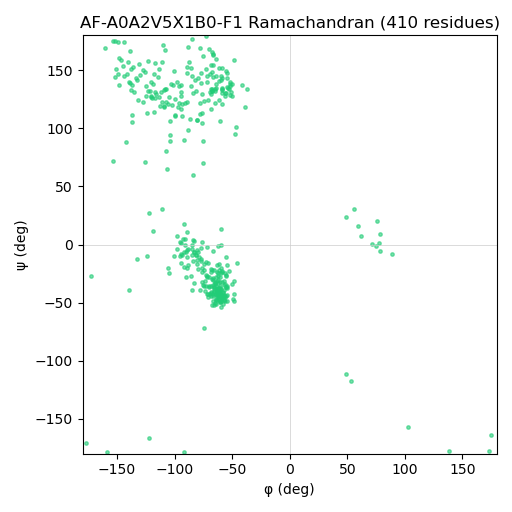205 ? 3.589 2.781 -3.906 1.00 91.62 205 PHE A C 1
ATOM 1599 O O . PHE A 1 205 ? 3.711 4.002 -3.829 1.00 91.62 205 PHE A O 1
ATOM 1606 N N . ARG A 1 206 ? 2.514 2.207 -4.446 1.00 88.31 206 ARG A N 1
ATOM 1607 C CA . ARG A 1 206 ? 1.316 2.908 -4.924 1.00 88.31 206 ARG A CA 1
ATOM 1608 C C . ARG A 1 206 ? 0.155 1.922 -5.000 1.00 88.31 206 ARG A C 1
ATOM 1610 O O . ARG A 1 206 ? 0.388 0.713 -4.927 1.00 88.31 206 ARG A O 1
ATOM 1617 N N . SER A 1 207 ? -1.058 2.427 -5.201 1.00 83.75 207 SER A N 1
ATOM 1618 C CA . SER A 1 207 ? -2.222 1.581 -5.475 1.00 83.75 207 SER A CA 1
ATOM 1619 C C . SER A 1 207 ? -1.960 0.597 -6.619 1.00 83.75 207 SER A C 1
ATOM 1621 O O . SER A 1 207 ? -1.395 0.965 -7.653 1.00 83.75 207 SER A O 1
ATOM 1623 N N . ILE A 1 208 ? -2.420 -0.643 -6.451 1.00 78.00 208 ILE A N 1
ATOM 1624 C CA . ILE A 1 208 ? -2.579 -1.591 -7.565 1.00 78.00 208 ILE A CA 1
ATOM 1625 C C . ILE A 1 208 ? -3.873 -1.328 -8.349 1.00 78.00 208 ILE A C 1
ATOM 1627 O O . ILE A 1 208 ? -4.007 -1.789 -9.477 1.00 78.00 208 ILE A O 1
ATOM 1631 N N . PHE A 1 209 ? -4.810 -0.575 -7.765 1.00 71.12 209 PHE A N 1
ATOM 1632 C CA . PHE A 1 209 ? -6.035 -0.136 -8.418 1.00 71.12 209 PHE A CA 1
ATOM 1633 C C . PHE A 1 209 ? -5.768 1.198 -9.111 1.00 71.12 209 PHE A C 1
ATOM 1635 O O . PHE A 1 209 ? -5.356 2.168 -8.474 1.00 71.12 209 PHE A O 1
ATOM 1642 N N . LYS A 1 210 ? -6.000 1.253 -10.421 1.00 61.53 210 LYS A N 1
ATOM 1643 C CA . LYS A 1 210 ? -6.022 2.508 -11.169 1.00 61.53 210 LYS A CA 1
ATOM 1644 C C . LYS A 1 210 ? -7.487 2.835 -11.434 1.00 61.53 210 LYS A C 1
ATOM 1646 O O . LYS A 1 210 ? -8.111 2.143 -12.233 1.00 61.53 210 LYS A O 1
ATOM 1651 N N . CYS A 1 211 ? -8.041 3.827 -10.737 1.00 53.09 211 CYS A N 1
ATOM 1652 C CA . CYS A 1 211 ? -9.364 4.332 -11.094 1.00 53.09 211 CYS A CA 1
ATOM 1653 C C . CYS A 1 211 ? -9.250 4.976 -12.484 1.00 53.09 211 CYS A C 1
ATOM 1655 O O . CYS A 1 211 ? -8.378 5.822 -12.698 1.00 53.09 211 CYS A O 1
ATOM 1657 N N . MET A 1 212 ? -10.036 4.485 -13.443 1.00 45.19 212 MET A N 1
ATOM 1658 C CA . MET A 1 212 ? -9.982 4.912 -14.849 1.00 45.19 212 MET A CA 1
ATOM 1659 C C . MET A 1 212 ? -10.971 6.036 -15.162 1.00 45.19 212 MET A C 1
ATOM 1661 O O . MET A 1 212 ? -10.888 6.620 -16.237 1.00 45.19 212 MET A O 1
ATOM 1665 N N . ASP A 1 213 ? -11.864 6.361 -14.229 1.00 43.72 213 ASP A N 1
ATOM 1666 C CA . ASP A 1 213 ? -12.838 7.432 -14.382 1.00 43.72 213 ASP A CA 1
ATOM 1667 C C . ASP A 1 213 ? -12.433 8.617 -13.480 1.00 43.72 213 ASP A C 1
ATOM 1669 O O . ASP A 1 213 ? -12.228 8.432 -12.280 1.00 43.72 213 ASP A O 1
ATOM 1673 N N . PRO A 1 214 ? -12.237 9.830 -14.025 1.00 43.78 214 PRO A N 1
ATOM 1674 C CA . PRO A 1 214 ? -11.901 11.012 -13.236 1.00 43.78 214 PRO A CA 1
ATOM 1675 C C . PRO A 1 214 ? -13.044 11.479 -12.317 1.00 43.78 214 PRO A C 1
ATOM 1677 O O . PRO A 1 214 ? -12.757 12.138 -11.317 1.00 43.78 214 PRO A O 1
ATOM 1680 N N . SER A 1 215 ? -14.300 11.119 -12.602 1.00 42.03 215 SER A N 1
ATOM 1681 C CA . SER A 1 215 ? -15.467 11.422 -11.760 1.00 42.03 215 SER A CA 1
ATOM 1682 C C . SER A 1 215 ? -15.655 10.428 -10.604 1.00 42.03 215 SER A C 1
ATOM 1684 O O . SER A 1 215 ? -16.001 10.858 -9.506 1.00 42.03 215 SER A O 1
ATOM 1686 N N . ASP A 1 216 ? -15.295 9.153 -10.804 1.00 40.00 216 ASP A N 1
ATOM 1687 C CA . ASP A 1 216 ? -15.169 8.136 -9.738 1.00 40.00 216 ASP A CA 1
ATOM 1688 C C . ASP A 1 216 ? -13.772 8.103 -9.108 1.00 40.00 216 ASP A C 1
ATOM 1690 O O . ASP A 1 216 ? -13.500 7.351 -8.163 1.00 40.00 216 ASP A O 1
ATOM 1694 N N . SER A 1 217 ? -12.832 8.904 -9.614 1.00 43.12 217 SER A N 1
ATOM 1695 C CA . SER A 1 217 ? -11.590 9.119 -8.900 1.00 43.12 217 SER A CA 1
ATOM 1696 C C . SER A 1 217 ? -11.993 9.746 -7.577 1.00 43.12 217 SER A C 1
ATOM 1698 O O . SER A 1 217 ? -12.647 10.784 -7.528 1.00 43.12 217 SER A O 1
ATOM 1700 N N . HIS A 1 218 ? -11.594 9.132 -6.475 1.00 47.69 218 HIS A N 1
ATOM 1701 C CA . HIS A 1 218 ? -11.798 9.642 -5.122 1.00 47.69 218 HIS A CA 1
ATOM 1702 C C . HIS A 1 218 ? -11.144 11.032 -4.861 1.00 47.69 218 HIS A C 1
ATOM 1704 O O . HIS A 1 218 ? -11.027 11.485 -3.721 1.00 47.69 218 HIS A O 1
ATOM 1710 N N . CYS A 1 219 ? -10.725 11.716 -5.929 1.00 40.53 219 CYS A N 1
ATOM 1711 C CA . CYS A 1 219 ? -10.474 13.142 -6.064 1.00 40.53 219 CYS A CA 1
ATOM 1712 C C . CYS A 1 219 ? -11.749 13.965 -6.359 1.00 40.53 219 CYS A C 1
ATOM 1714 O O . CYS A 1 219 ? -11.632 15.176 -6.553 1.00 40.53 219 CYS A O 1
ATOM 1716 N N . ALA A 1 220 ? -12.943 13.357 -6.408 1.00 35.84 220 ALA A N 1
ATOM 1717 C CA . ALA A 1 220 ? -14.201 14.091 -6.481 1.00 35.84 220 ALA A CA 1
ATOM 1718 C C . ALA A 1 220 ? -14.264 15.143 -5.351 1.00 35.84 220 ALA A C 1
ATOM 1720 O O . ALA A 1 220 ? -13.889 14.844 -4.209 1.00 35.84 220 ALA A O 1
ATOM 1721 N N . PRO A 1 221 ? -14.707 16.383 -5.634 1.00 36.28 221 PRO A N 1
ATOM 1722 C CA . PRO A 1 221 ? -14.850 17.417 -4.617 1.00 36.28 221 PRO A CA 1
ATOM 1723 C C . PRO A 1 221 ? -15.857 16.957 -3.556 1.00 36.28 221 PRO A C 1
ATOM 1725 O O . PRO A 1 221 ? -17.058 16.906 -3.793 1.00 36.28 221 PRO A O 1
ATOM 1728 N N . GLY A 1 222 ? -15.342 16.600 -2.380 1.00 50.41 222 GLY A N 1
ATOM 1729 C CA . GLY A 1 222 ? -16.129 16.033 -1.282 1.00 50.41 222 GLY A CA 1
ATOM 1730 C C . GLY A 1 222 ? -15.334 15.869 0.015 1.00 50.41 222 GLY A C 1
ATOM 1731 O O . GLY A 1 222 ? -15.901 16.000 1.096 1.00 50.41 222 GLY A O 1
ATOM 1732 N N . GLY A 1 223 ? -14.009 15.706 -0.069 1.00 63.44 223 GLY A N 1
ATOM 1733 C CA . GLY A 1 223 ? -13.114 15.887 1.072 1.00 63.44 223 GLY A CA 1
ATOM 1734 C C . GLY A 1 223 ? -12.915 17.376 1.338 1.00 63.44 223 GLY A C 1
ATOM 1735 O O . GLY A 1 223 ? -12.365 18.113 0.524 1.00 63.44 223 GLY A O 1
ATOM 1736 N N . CYS A 1 224 ? -13.405 17.866 2.462 1.00 75.94 224 CYS A N 1
ATOM 1737 C CA . CYS A 1 224 ? -13.301 19.270 2.822 1.00 75.94 224 CYS A CA 1
ATOM 1738 C C . CYS A 1 224 ? -12.916 19.356 4.291 1.00 75.94 224 CYS A C 1
ATOM 1740 O O . CYS A 1 224 ? -13.740 19.049 5.149 1.00 75.94 224 CYS A O 1
ATOM 1742 N N . LEU A 1 225 ? -11.698 19.806 4.590 1.00 83.69 225 LEU A N 1
ATOM 1743 C CA . LEU A 1 225 ? -11.285 20.020 5.974 1.00 83.69 225 LEU A CA 1
ATOM 1744 C C . LEU A 1 225 ? -11.533 21.469 6.376 1.00 83.69 225 LEU A C 1
ATOM 1746 O O . LEU A 1 225 ? -10.999 22.405 5.775 1.00 83.69 225 LEU A O 1
ATOM 1750 N N . ALA A 1 226 ? -12.344 21.651 7.416 1.00 86.44 226 ALA A N 1
ATOM 1751 C CA . ALA A 1 226 ? -12.468 22.933 8.096 1.00 86.44 226 ALA A CA 1
ATOM 1752 C C . ALA A 1 226 ? -11.127 23.327 8.760 1.00 86.44 226 ALA A C 1
ATOM 1754 O O . ALA A 1 226 ? -10.286 22.452 8.991 1.00 86.44 226 ALA A O 1
ATOM 1755 N N . PRO A 1 227 ? -10.909 24.619 9.062 1.00 89.62 227 PRO A N 1
ATOM 1756 C CA . PRO A 1 227 ? -9.713 25.075 9.772 1.00 89.62 227 PRO A CA 1
ATOM 1757 C C . PRO A 1 227 ? -9.462 24.270 11.053 1.00 89.62 227 PRO A C 1
ATOM 1759 O O . PRO A 1 227 ? -10.388 24.047 11.835 1.00 89.62 227 PRO A O 1
ATOM 1762 N N . GLY A 1 228 ? -8.227 23.804 11.252 1.00 86.19 228 GLY A N 1
ATOM 1763 C CA . GLY A 1 228 ? -7.829 23.022 12.427 1.00 86.19 228 GLY A CA 1
ATOM 1764 C C . GLY A 1 228 ? -8.370 21.588 12.485 1.00 86.19 228 GLY A C 1
ATOM 1765 O O . GLY A 1 228 ? -8.086 20.879 13.448 1.00 86.19 228 GLY A O 1
ATOM 1766 N N . LYS A 1 229 ? -9.144 21.134 11.490 1.00 87.31 229 LYS A N 1
ATOM 1767 C CA . LYS A 1 229 ? -9.595 19.738 11.399 1.00 87.31 229 LYS A CA 1
ATOM 1768 C C . LYS A 1 229 ? -8.581 18.872 10.660 1.00 87.31 229 LYS A C 1
ATOM 1770 O O . LYS A 1 229 ? -7.782 19.360 9.858 1.00 87.31 229 LYS A O 1
ATOM 1775 N N . SER A 1 230 ? -8.646 17.574 10.924 1.00 87.31 230 SER A N 1
ATOM 1776 C CA . SER A 1 230 ? -7.774 16.564 10.341 1.00 87.31 230 SER A CA 1
ATOM 1777 C C . SER A 1 230 ? -8.571 15.387 9.789 1.00 87.31 230 SER A C 1
ATOM 1779 O O . SER A 1 230 ? -9.694 15.125 10.215 1.00 87.31 230 SER A O 1
ATOM 1781 N N . ALA A 1 231 ? -7.976 14.690 8.827 1.00 85.88 231 ALA A N 1
ATOM 1782 C CA . ALA A 1 231 ? -8.442 13.408 8.321 1.00 85.88 231 ALA A CA 1
ATOM 1783 C C . ALA A 1 231 ? -7.360 12.355 8.570 1.00 85.88 231 ALA A C 1
ATOM 1785 O O . ALA A 1 231 ? -6.170 12.629 8.395 1.00 85.88 231 ALA A O 1
ATOM 1786 N N . LEU A 1 232 ? -7.777 11.167 8.994 1.00 86.50 232 LEU A N 1
ATOM 1787 C CA . LEU A 1 232 ? -6.907 10.080 9.432 1.00 86.50 232 LEU A CA 1
ATOM 1788 C C . LEU A 1 232 ? -7.120 8.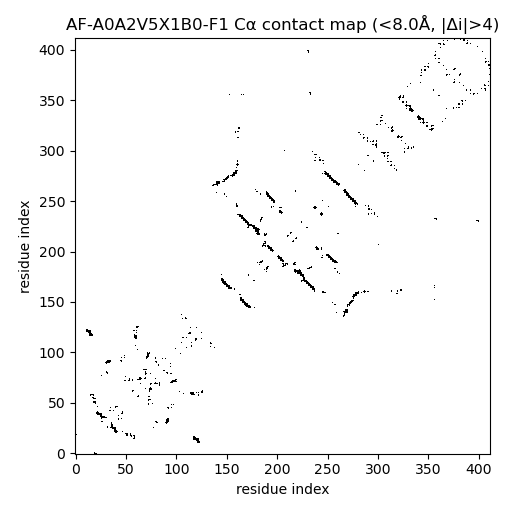846 8.571 1.00 86.50 232 LEU A C 1
ATOM 1790 O O . LEU A 1 232 ? -8.255 8.501 8.255 1.00 86.50 232 LEU A O 1
ATOM 1794 N N . ASP A 1 233 ? -6.033 8.157 8.245 1.00 87.88 233 ASP A N 1
ATOM 1795 C CA . ASP A 1 233 ? -6.096 6.848 7.605 1.00 87.88 233 ASP A CA 1
ATOM 1796 C C . ASP A 1 233 ? -4.837 6.025 7.930 1.00 87.88 233 ASP A C 1
ATOM 1798 O O . ASP A 1 233 ? -3.903 6.478 8.600 1.00 87.88 233 ASP A O 1
ATOM 1802 N N . SER A 1 234 ? -4.822 4.773 7.490 1.00 90.00 234 SER A N 1
ATOM 1803 C CA . SER A 1 234 ? -3.698 3.867 7.653 1.00 90.00 234 SER A CA 1
ATOM 1804 C C . SER A 1 234 ? -3.567 2.918 6.469 1.00 90.00 234 SER A C 1
ATOM 1806 O O . SER A 1 234 ? -4.519 2.627 5.745 1.00 90.00 234 SER A O 1
ATOM 1808 N N . MET A 1 235 ? -2.371 2.374 6.289 1.00 90.69 235 MET A N 1
ATOM 1809 C CA . MET A 1 235 ? -2.098 1.403 5.239 1.00 90.69 235 MET A CA 1
ATOM 1810 C C . MET A 1 235 ? -1.171 0.294 5.699 1.00 90.69 235 MET A C 1
ATOM 1812 O O . MET A 1 235 ? -0.370 0.454 6.619 1.00 90.69 235 MET A O 1
ATOM 1816 N N . THR A 1 236 ? -1.259 -0.830 4.997 1.00 92.69 236 THR A N 1
ATOM 1817 C CA . THR A 1 236 ? -0.431 -2.011 5.211 1.00 92.69 236 THR A CA 1
ATOM 1818 C C . THR A 1 236 ? 0.546 -2.156 4.048 1.00 92.69 236 THR A C 1
ATOM 1820 O O . THR A 1 236 ? 0.141 -2.305 2.896 1.00 92.69 236 THR A O 1
ATOM 1823 N N . LEU A 1 237 ? 1.838 -2.116 4.352 1.00 93.69 237 LEU A N 1
ATOM 1824 C CA . LEU A 1 237 ? 2.946 -2.144 3.411 1.00 93.69 237 LEU A CA 1
ATOM 1825 C C . LEU A 1 237 ? 3.746 -3.435 3.578 1.00 93.69 237 LEU A C 1
ATOM 1827 O O . LEU A 1 237 ? 4.215 -3.764 4.662 1.00 93.69 237 LEU A O 1
ATOM 1831 N N . LEU A 1 238 ? 3.948 -4.148 2.476 1.00 89.94 238 LEU A N 1
ATOM 1832 C CA . LEU A 1 238 ? 4.861 -5.296 2.426 1.00 89.94 238 LEU A CA 1
ATOM 1833 C C . LEU A 1 238 ? 5.662 -5.307 1.125 1.00 89.94 238 LEU A C 1
ATOM 1835 O O . LEU A 1 238 ? 6.854 -5.608 1.112 1.00 89.94 238 LEU A O 1
ATOM 1839 N N . ARG A 1 239 ? 5.012 -4.954 0.014 1.00 91.06 239 ARG A N 1
ATOM 1840 C CA . ARG A 1 239 ? 5.560 -5.095 -1.333 1.00 91.06 239 ARG A CA 1
ATOM 1841 C C . ARG A 1 239 ? 5.119 -3.936 -2.227 1.00 91.06 239 ARG A C 1
ATOM 1843 O O . ARG A 1 239 ? 3.996 -3.456 -2.111 1.00 91.06 239 ARG A O 1
ATOM 1850 N N . GLY A 1 240 ? 6.003 -3.517 -3.126 1.00 88.00 240 GLY A N 1
ATOM 1851 C CA . GLY A 1 240 ? 5.743 -2.552 -4.192 1.00 88.00 240 GLY A CA 1
ATOM 1852 C C . GLY A 1 240 ? 6.039 -3.144 -5.573 1.00 88.00 240 GLY A C 1
ATOM 1853 O O . GLY A 1 240 ? 6.248 -4.349 -5.726 1.00 88.00 240 GLY A O 1
ATOM 1854 N N . ARG A 1 241 ? 6.101 -2.289 -6.604 1.00 81.94 241 ARG A N 1
ATOM 1855 C CA . ARG A 1 241 ? 6.369 -2.734 -7.990 1.00 81.94 241 ARG A CA 1
ATOM 1856 C C . ARG A 1 241 ? 7.733 -3.422 -8.135 1.00 81.94 241 ARG A C 1
ATOM 1858 O O . ARG A 1 241 ? 7.877 -4.316 -8.957 1.00 81.94 241 ARG A O 1
ATOM 1865 N N . ALA A 1 242 ? 8.715 -3.002 -7.339 1.00 80.69 242 ALA A N 1
ATOM 1866 C CA . ALA A 1 242 ? 10.089 -3.504 -7.373 1.00 80.69 242 ALA A CA 1
ATOM 1867 C C . ALA A 1 242 ? 10.334 -4.727 -6.461 1.00 80.69 242 ALA A C 1
ATOM 1869 O O . ALA A 1 242 ? 11.481 -5.098 -6.240 1.00 80.69 242 ALA A O 1
ATOM 1870 N N . GLY A 1 243 ? 9.281 -5.349 -5.916 1.00 89.38 243 GLY A N 1
ATOM 1871 C CA . GLY A 1 243 ? 9.404 -6.448 -4.953 1.00 89.38 243 GLY A CA 1
ATOM 1872 C C . GLY A 1 243 ? 9.139 -6.002 -3.515 1.00 89.38 243 GLY A C 1
ATOM 1873 O O . GLY A 1 243 ? 8.399 -5.041 -3.290 1.00 89.38 243 GLY A O 1
ATOM 1874 N N . ALA A 1 244 ? 9.665 -6.748 -2.541 1.00 93.69 244 ALA A N 1
ATOM 1875 C CA . ALA A 1 244 ? 9.461 -6.465 -1.119 1.00 93.69 244 ALA A CA 1
ATOM 1876 C C . ALA A 1 244 ? 9.961 -5.057 -0.763 1.00 93.69 244 ALA A C 1
ATOM 1878 O O . ALA A 1 244 ? 11.064 -4.681 -1.152 1.00 93.69 244 ALA A O 1
ATOM 1879 N N . LEU A 1 245 ? 9.158 -4.290 -0.020 1.00 95.88 245 LEU A N 1
ATOM 1880 C CA . LEU A 1 245 ? 9.544 -2.955 0.458 1.00 95.88 245 LEU A CA 1
ATOM 1881 C C . LEU A 1 245 ? 10.592 -3.040 1.574 1.00 95.88 245 LEU A C 1
ATOM 1883 O O . LEU A 1 245 ? 11.420 -2.145 1.700 1.00 95.88 245 LEU A O 1
ATOM 1887 N N . PHE A 1 246 ? 10.578 -4.148 2.320 1.00 96.69 246 PHE A N 1
ATOM 1888 C CA . PHE A 1 246 ? 11.443 -4.423 3.466 1.00 96.69 246 PHE A CA 1
ATOM 1889 C C . PHE A 1 246 ? 12.175 -5.765 3.265 1.00 96.69 246 PHE A C 1
ATOM 1891 O O . PHE A 1 246 ? 11.802 -6.771 3.872 1.00 96.69 246 PHE A O 1
ATOM 1898 N N . PRO A 1 247 ? 13.151 -5.852 2.340 1.00 95.31 247 PRO A N 1
ATOM 1899 C CA . PRO A 1 247 ? 13.761 -7.126 1.943 1.00 95.31 247 PRO A CA 1
ATOM 1900 C C . PRO A 1 247 ? 14.773 -7.692 2.950 1.00 95.31 247 PRO A C 1
ATOM 1902 O O . PRO A 1 247 ? 15.164 -8.852 2.818 1.00 95.31 247 PRO A O 1
ATOM 1905 N N . SER A 1 248 ? 15.199 -6.907 3.939 1.00 94.88 248 SER A N 1
ATOM 1906 C CA . SER A 1 248 ? 16.149 -7.327 4.975 1.00 94.88 248 SER A CA 1
ATOM 1907 C C . SER A 1 248 ? 15.897 -6.618 6.312 1.00 94.88 248 SER A C 1
ATOM 1909 O O . SER A 1 248 ? 15.288 -5.548 6.326 1.00 94.88 248 SER A O 1
ATOM 1911 N N . PRO A 1 249 ? 16.393 -7.156 7.438 1.00 97.56 249 PRO A N 1
ATOM 1912 C CA . PRO A 1 249 ? 16.446 -6.424 8.703 1.00 97.56 249 PRO A CA 1
ATOM 1913 C C . PRO A 1 249 ? 17.267 -5.128 8.606 1.00 97.56 249 PRO A C 1
ATOM 1915 O O . PRO A 1 249 ? 18.197 -5.047 7.802 1.00 97.56 249 PRO A O 1
ATOM 1918 N N . GLY A 1 250 ? 16.933 -4.141 9.437 1.00 97.62 250 GLY A N 1
ATOM 1919 C CA . GLY A 1 250 ? 17.589 -2.832 9.508 1.00 97.62 250 GLY A CA 1
ATOM 1920 C C . GLY A 1 250 ? 16.598 -1.679 9.673 1.00 97.62 250 GLY A C 1
ATOM 1921 O O . GLY A 1 250 ? 15.391 -1.898 9.774 1.00 97.62 250 GLY A O 1
ATOM 1922 N N . ASP A 1 251 ? 17.111 -0.453 9.691 1.00 98.00 251 ASP A N 1
ATOM 1923 C CA . ASP A 1 251 ? 16.299 0.760 9.780 1.00 98.00 251 ASP A CA 1
ATOM 1924 C C . ASP A 1 251 ? 15.836 1.219 8.396 1.00 98.00 251 ASP A C 1
ATOM 1926 O O . ASP A 1 251 ? 16.606 1.234 7.434 1.00 98.00 251 ASP A O 1
ATOM 1930 N N . TYR A 1 252 ? 14.564 1.601 8.304 1.00 98.38 252 TYR A N 1
ATOM 1931 C CA . TYR A 1 252 ? 13.941 2.069 7.074 1.00 98.38 252 TYR A CA 1
ATOM 1932 C C . TYR A 1 252 ? 13.310 3.439 7.276 1.00 98.38 252 TYR A C 1
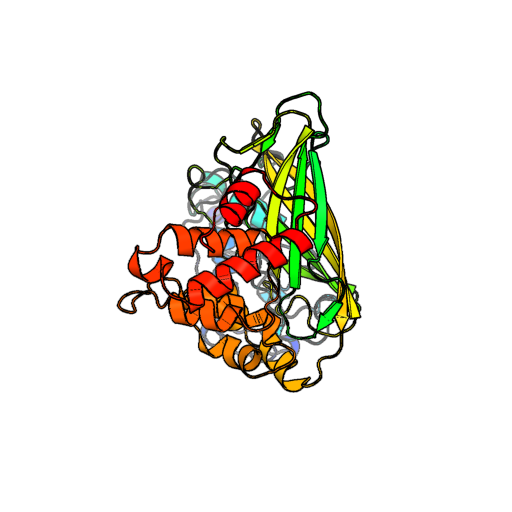ATOM 1934 O O . TYR A 1 252 ? 12.587 3.667 8.249 1.00 98.38 252 TYR A O 1
ATOM 1942 N N . ALA A 1 253 ? 13.517 4.324 6.306 1.00 98.38 253 ALA A N 1
ATOM 1943 C CA . ALA A 1 253 ? 12.778 5.572 6.185 1.00 98.38 253 ALA A CA 1
ATOM 1944 C C . ALA A 1 253 ? 11.590 5.375 5.237 1.00 98.38 253 ALA A C 1
ATOM 1946 O O . ALA A 1 253 ? 11.742 4.858 4.129 1.00 98.38 253 ALA A O 1
ATOM 1947 N N . VAL A 1 254 ? 10.404 5.802 5.658 1.00 98.19 254 VAL A N 1
ATOM 1948 C CA . VAL A 1 254 ? 9.176 5.761 4.861 1.00 98.19 254 VAL A CA 1
ATOM 1949 C C . VAL A 1 254 ? 8.762 7.192 4.553 1.00 98.19 254 VAL A C 1
ATOM 1951 O O . VAL A 1 254 ? 8.481 7.968 5.465 1.00 98.19 254 VAL A O 1
ATOM 1954 N N . ALA A 1 255 ? 8.712 7.539 3.269 1.00 97.50 255 ALA A N 1
ATOM 1955 C CA . ALA A 1 255 ? 8.175 8.803 2.785 1.00 97.50 255 ALA A CA 1
ATOM 1956 C C . ALA A 1 255 ? 6.809 8.552 2.141 1.00 97.50 255 ALA A C 1
ATOM 1958 O O . ALA A 1 255 ? 6.699 7.780 1.185 1.00 97.50 255 ALA A O 1
ATOM 1959 N N . LEU A 1 256 ? 5.778 9.203 2.669 1.00 96.25 256 LEU A N 1
ATOM 1960 C CA . LEU A 1 256 ? 4.407 9.126 2.191 1.00 96.25 256 LEU A CA 1
ATOM 1961 C C . LEU A 1 256 ? 4.025 10.440 1.520 1.00 96.25 256 LEU A C 1
ATOM 1963 O O . LEU A 1 256 ? 4.249 11.507 2.077 1.00 96.25 256 LEU A O 1
ATOM 1967 N N . GLU A 1 257 ? 3.418 10.352 0.348 1.00 93.94 257 GLU A N 1
ATOM 1968 C CA . GLU A 1 257 ? 2.915 11.481 -0.418 1.00 93.94 257 GLU A CA 1
ATOM 1969 C C . GLU A 1 257 ? 1.399 11.352 -0.561 1.00 93.94 257 GLU A C 1
ATOM 1971 O O . GLU A 1 257 ? 0.905 10.335 -1.057 1.00 93.94 257 GLU A O 1
ATOM 1976 N N . VAL A 1 258 ? 0.676 12.400 -0.170 1.00 91.06 258 VAL A N 1
ATOM 1977 C CA . VAL A 1 258 ? -0.751 12.569 -0.470 1.00 91.06 258 VAL A CA 1
ATOM 1978 C C . VAL A 1 258 ? -0.876 13.717 -1.458 1.00 91.06 258 VAL A C 1
ATOM 1980 O O . VAL A 1 258 ? -0.413 14.823 -1.184 1.00 91.06 258 VAL A O 1
ATOM 1983 N N . SER A 1 259 ? -1.482 13.458 -2.614 1.00 86.44 259 SER A N 1
ATOM 1984 C CA . SER A 1 259 ? -1.563 14.419 -3.715 1.00 86.44 259 SER A CA 1
ATOM 1985 C C . SER A 1 259 ? -2.906 14.373 -4.430 1.00 86.44 259 SER A C 1
ATOM 1987 O O . SER A 1 259 ? -3.498 13.308 -4.592 1.00 86.44 259 SER A O 1
ATOM 1989 N N . TRP A 1 260 ? -3.357 15.526 -4.904 1.00 80.62 260 TRP A N 1
ATOM 1990 C CA . TRP A 1 260 ? -4.596 15.707 -5.652 1.00 80.62 260 TRP A CA 1
ATOM 1991 C C . TRP A 1 260 ? -4.411 16.772 -6.729 1.00 80.62 260 TRP A C 1
ATOM 1993 O O . TRP A 1 260 ? -3.358 17.404 -6.828 1.00 80.62 260 TRP A O 1
ATOM 2003 N N . ARG A 1 261 ? -5.430 16.957 -7.568 1.00 75.56 261 ARG A N 1
ATOM 2004 C CA . ARG A 1 261 ? -5.476 18.091 -8.491 1.00 75.56 261 ARG A CA 1
ATOM 2005 C C . ARG A 1 261 ? -6.269 19.224 -7.859 1.00 75.56 261 ARG A C 1
ATOM 2007 O O . ARG A 1 261 ? -7.379 19.007 -7.378 1.00 75.56 261 ARG A O 1
ATOM 2014 N N . ASP A 1 262 ? -5.688 20.417 -7.821 1.00 71.75 262 ASP A N 1
ATOM 2015 C CA . ASP A 1 262 ? -6.403 21.609 -7.377 1.00 71.75 262 ASP A CA 1
ATOM 2016 C C . ASP A 1 262 ? -7.426 22.079 -8.432 1.00 71.75 262 ASP A C 1
ATOM 2018 O O . ASP A 1 262 ? -7.553 21.504 -9.515 1.00 71.75 262 ASP A O 1
ATOM 2022 N N . ARG A 1 263 ? -8.164 23.159 -8.136 1.00 66.50 263 ARG A N 1
ATOM 2023 C CA . ARG A 1 263 ? -9.158 23.728 -9.070 1.00 66.50 263 ARG A CA 1
ATOM 2024 C C . ARG A 1 263 ? -8.558 24.223 -10.393 1.00 66.50 263 ARG A C 1
ATOM 2026 O O . ARG A 1 263 ? -9.306 24.456 -11.333 1.00 66.50 263 ARG A O 1
ATOM 2033 N N . ARG A 1 264 ? -7.240 24.418 -10.457 1.00 65.94 264 ARG A N 1
ATOM 2034 C CA . ARG A 1 264 ? -6.495 24.826 -11.655 1.00 65.94 264 ARG A CA 1
ATOM 2035 C C . ARG A 1 264 ? -5.850 23.623 -12.356 1.00 65.94 264 ARG A C 1
ATOM 2037 O O . ARG A 1 264 ? -5.074 23.806 -13.285 1.00 65.94 264 ARG A O 1
ATOM 2044 N N . GLY A 1 265 ? -6.148 22.399 -11.910 1.00 64.88 265 GLY A N 1
ATOM 2045 C CA . GLY A 1 265 ? -5.603 21.156 -12.450 1.00 64.88 265 GLY A CA 1
ATOM 2046 C C . GLY A 1 265 ? -4.169 20.849 -12.009 1.00 64.88 265 GLY A C 1
ATOM 2047 O O . GLY A 1 265 ? -3.629 19.812 -12.413 1.00 64.88 265 GLY A O 1
ATOM 2048 N N . LYS A 1 266 ? -3.555 21.696 -11.172 1.00 72.69 266 LYS A N 1
ATOM 2049 C CA . LYS A 1 266 ? -2.173 21.534 -10.708 1.00 72.69 266 LYS A CA 1
ATOM 2050 C C . LYS A 1 266 ? -2.092 20.383 -9.718 1.00 72.69 266 LYS A C 1
ATOM 2052 O O . LYS A 1 266 ? -2.973 20.219 -8.873 1.00 72.69 266 LYS A O 1
ATOM 2057 N N . ARG A 1 267 ? -1.032 19.585 -9.819 1.00 77.12 267 ARG A N 1
ATOM 2058 C CA . ARG A 1 267 ? -0.775 18.496 -8.883 1.00 77.12 267 ARG A CA 1
ATOM 2059 C C . ARG A 1 267 ? -0.231 19.066 -7.576 1.00 77.12 267 ARG A C 1
ATOM 2061 O O . ARG A 1 267 ? 0.929 19.451 -7.494 1.00 77.12 267 ARG A O 1
ATOM 2068 N N . THR A 1 268 ? -1.076 19.094 -6.561 1.00 82.94 268 THR A N 1
ATOM 2069 C CA . THR A 1 268 ? -0.794 19.704 -5.262 1.00 82.94 268 THR A CA 1
ATOM 2070 C C . THR A 1 268 ? -0.834 18.634 -4.178 1.00 82.94 268 THR A C 1
ATOM 2072 O O . THR A 1 268 ? -1.588 17.666 -4.289 1.00 82.94 268 THR A O 1
ATOM 2075 N N . GLY A 1 269 ? -0.011 18.759 -3.142 1.00 89.69 269 GLY A N 1
ATOM 2076 C CA . GLY A 1 269 ? -0.013 17.793 -2.053 1.00 89.69 269 GLY A CA 1
ATOM 2077 C C . GLY A 1 269 ? 1.070 18.017 -1.020 1.00 89.69 269 GLY A C 1
ATOM 2078 O O . GLY A 1 269 ? 1.649 19.088 -0.925 1.00 89.69 269 GLY A O 1
ATOM 2079 N N . CYS A 1 270 ? 1.322 17.004 -0.210 1.00 92.62 270 CYS A N 1
ATOM 2080 C CA . CYS A 1 270 ? 2.244 17.090 0.915 1.00 92.62 270 CYS A CA 1
ATOM 2081 C C . CYS A 1 270 ? 2.970 15.762 1.103 1.00 92.62 270 CYS A C 1
ATOM 2083 O O . CYS A 1 270 ? 2.470 14.694 0.727 1.00 92.62 270 CYS A O 1
ATOM 2085 N N . VAL A 1 271 ? 4.165 15.846 1.686 1.00 95.06 271 VAL A N 1
ATOM 2086 C CA . VAL A 1 271 ? 5.006 14.689 1.978 1.00 95.06 271 VAL A CA 1
ATOM 2087 C C . VAL A 1 271 ? 5.249 14.616 3.476 1.00 95.06 271 VAL A C 1
ATOM 2089 O O . VAL A 1 271 ? 5.722 15.563 4.094 1.00 95.06 271 VAL A O 1
ATOM 2092 N N . GLY A 1 272 ? 4.947 13.463 4.053 1.00 95.94 272 GLY A N 1
ATOM 2093 C CA . GLY A 1 272 ? 5.232 13.136 5.439 1.00 95.94 272 GLY A CA 1
ATOM 2094 C C . GLY A 1 272 ? 6.261 12.017 5.500 1.00 95.94 272 GLY A C 1
ATOM 2095 O O . GLY A 1 272 ? 6.366 11.195 4.587 1.00 95.94 272 GLY A O 1
ATOM 2096 N N . LYS A 1 273 ? 7.057 11.990 6.566 1.00 97.75 273 LYS A N 1
ATOM 2097 C CA . LYS A 1 273 ? 8.134 11.012 6.732 1.00 97.75 273 LYS A CA 1
ATOM 2098 C C . LYS A 1 273 ? 8.047 10.350 8.092 1.00 97.75 273 LYS A C 1
ATOM 2100 O O . LYS A 1 273 ? 7.687 10.987 9.076 1.00 97.75 273 LYS A O 1
ATOM 2105 N N . THR A 1 274 ? 8.422 9.082 8.136 1.00 98.12 274 THR A N 1
ATOM 2106 C CA . THR A 1 274 ? 8.580 8.336 9.379 1.00 98.12 274 THR A CA 1
ATOM 2107 C C . THR A 1 274 ? 9.664 7.274 9.243 1.00 98.12 274 THR A C 1
ATOM 2109 O O . THR A 1 274 ? 10.204 7.077 8.153 1.00 98.12 274 THR A O 1
ATOM 2112 N N . SER A 1 275 ? 9.992 6.589 10.333 1.00 97.94 275 SER A N 1
ATOM 2113 C CA . SER A 1 275 ? 10.939 5.477 10.333 1.00 97.94 275 SER A CA 1
ATOM 2114 C C . SER A 1 275 ? 10.350 4.236 10.992 1.00 97.94 275 SER A C 1
ATOM 2116 O O . SER A 1 275 ? 9.498 4.318 11.876 1.00 97.94 275 SER A O 1
ATOM 2118 N N . VAL A 1 276 ? 10.801 3.072 10.535 1.00 98.25 276 VAL A N 1
ATOM 2119 C CA . VAL A 1 276 ? 10.463 1.767 11.105 1.00 98.25 276 VAL A CA 1
ATOM 2120 C C . VAL A 1 276 ? 11.710 0.895 11.109 1.00 98.25 276 VAL A C 1
ATOM 2122 O O . VAL A 1 276 ? 12.478 0.898 10.147 1.00 98.25 276 VAL A O 1
ATOM 2125 N N . LYS A 1 277 ? 11.909 0.135 12.181 1.00 98.44 277 LYS A N 1
ATOM 2126 C CA . LYS A 1 277 ? 12.997 -0.830 12.292 1.00 98.44 277 LYS A CA 1
ATOM 2127 C C . LYS A 1 277 ? 12.477 -2.228 12.002 1.00 98.44 277 LYS A C 1
ATOM 2129 O O . LYS A 1 277 ? 11.532 -2.699 12.632 1.00 98.44 277 LYS A O 1
ATOM 2134 N N . ILE A 1 278 ? 13.111 -2.905 11.056 1.00 98.38 278 ILE A N 1
ATOM 2135 C CA . ILE A 1 278 ? 12.816 -4.293 10.722 1.00 98.38 278 ILE A CA 1
ATOM 2136 C C . ILE A 1 278 ? 13.775 -5.187 11.496 1.00 98.38 278 ILE A C 1
ATOM 2138 O O . ILE A 1 278 ? 14.990 -5.129 11.296 1.00 98.38 278 ILE A O 1
ATOM 2142 N N . THR A 1 279 ? 13.243 -6.012 12.390 1.00 98.12 279 THR A N 1
ATOM 2143 C CA . THR A 1 279 ? 14.044 -6.907 13.228 1.00 98.12 279 THR A CA 1
ATOM 2144 C C . THR A 1 279 ? 14.265 -8.255 12.537 1.00 98.12 279 THR A C 1
ATOM 2146 O O . THR A 1 279 ? 13.473 -8.665 11.683 1.00 98.12 279 THR A O 1
ATOM 2149 N N . PRO A 1 280 ? 15.357 -8.977 12.841 1.00 96.94 280 PRO A N 1
ATOM 2150 C CA . PRO A 1 280 ? 15.527 -10.341 12.357 1.00 96.94 280 PRO A CA 1
ATOM 2151 C C . PRO A 1 280 ? 14.378 -11.236 12.833 1.00 96.94 280 PRO A C 1
ATOM 2153 O O . PRO A 1 280 ? 14.099 -11.273 14.024 1.00 96.94 280 PRO A O 1
ATOM 2156 N N . ALA A 1 281 ? 13.762 -11.984 11.918 1.00 93.38 281 ALA A N 1
ATOM 2157 C CA . ALA A 1 281 ? 12.756 -12.983 12.272 1.00 93.38 281 ALA A CA 1
ATOM 2158 C C . ALA A 1 281 ? 13.403 -14.252 12.842 1.00 93.38 281 ALA A C 1
ATOM 2160 O O . ALA A 1 281 ? 14.474 -14.670 12.377 1.00 93.38 281 ALA A O 1
ATOM 2161 N N . ALA A 1 282 ? 12.711 -14.907 13.773 1.00 92.56 282 ALA A N 1
ATOM 2162 C CA . ALA A 1 282 ? 13.093 -16.197 14.336 1.00 92.56 282 ALA A CA 1
ATOM 2163 C C . ALA A 1 282 ? 13.211 -17.270 13.239 1.00 92.56 282 ALA A C 1
ATOM 2165 O O . ALA A 1 282 ? 14.191 -18.015 13.191 1.00 92.56 282 ALA A O 1
ATOM 2166 N N . ARG A 1 283 ? 12.256 -17.306 12.295 1.00 94.81 283 ARG A N 1
ATOM 2167 C CA . ARG A 1 283 ? 12.281 -18.197 11.120 1.00 94.81 283 ARG A CA 1
ATOM 2168 C C . ARG A 1 283 ? 12.575 -17.426 9.833 1.00 94.81 283 ARG A C 1
ATOM 2170 O O . ARG A 1 283 ? 11.690 -17.125 9.030 1.00 94.81 283 ARG A O 1
ATOM 2177 N N . ARG A 1 284 ? 13.859 -17.137 9.601 1.00 92.88 284 ARG A N 1
ATOM 2178 C CA . ARG A 1 284 ? 14.328 -16.338 8.448 1.00 92.88 284 ARG A CA 1
ATOM 2179 C C . ARG A 1 284 ? 13.866 -16.864 7.087 1.00 92.88 284 ARG A C 1
ATOM 2181 O O . ARG A 1 284 ? 13.545 -16.061 6.214 1.00 92.88 284 ARG A O 1
ATOM 2188 N N . ASP A 1 285 ? 13.809 -18.179 6.892 1.00 94.31 285 ASP A N 1
ATOM 2189 C CA . ASP A 1 285 ? 13.397 -18.753 5.604 1.00 94.31 285 ASP A CA 1
ATOM 2190 C C . ASP A 1 285 ? 11.906 -18.551 5.319 1.00 94.31 285 ASP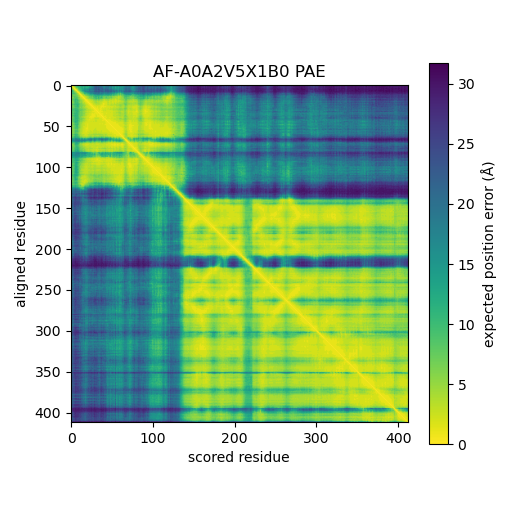 A C 1
ATOM 2192 O O . ASP A 1 285 ? 11.533 -18.281 4.176 1.00 94.31 285 ASP A O 1
ATOM 2196 N N . THR A 1 286 ? 11.056 -18.608 6.349 1.00 94.94 286 THR A N 1
ATOM 2197 C CA . THR A 1 286 ? 9.629 -18.271 6.244 1.00 94.94 286 THR A CA 1
ATOM 2198 C C . THR A 1 286 ? 9.461 -16.817 5.811 1.00 94.94 286 THR A C 1
ATOM 2200 O O . THR A 1 286 ? 8.775 -16.535 4.826 1.00 94.94 286 THR A O 1
ATOM 2203 N N . ALA A 1 287 ? 10.160 -15.901 6.486 1.00 94.50 287 ALA A N 1
ATOM 2204 C CA . ALA A 1 287 ? 10.144 -14.476 6.172 1.00 94.50 287 ALA A CA 1
ATOM 2205 C C . ALA A 1 287 ? 10.609 -14.181 4.735 1.00 94.50 287 ALA A C 1
ATOM 2207 O O . ALA A 1 287 ? 9.947 -13.448 3.999 1.00 94.50 287 ALA A O 1
ATOM 2208 N N . ARG A 1 288 ? 11.709 -14.809 4.291 1.00 94.25 288 ARG A N 1
ATOM 2209 C CA . ARG A 1 288 ? 12.217 -14.673 2.914 1.00 94.25 288 ARG A CA 1
ATOM 2210 C C . ARG A 1 288 ? 11.203 -15.146 1.879 1.00 94.25 288 ARG A C 1
ATOM 2212 O O . ARG A 1 288 ? 10.995 -14.449 0.889 1.00 94.25 288 ARG A O 1
ATOM 2219 N N . LYS A 1 289 ? 10.558 -16.297 2.103 1.00 94.88 289 LYS A N 1
ATOM 2220 C CA . LYS A 1 289 ? 9.535 -16.842 1.192 1.00 94.88 289 LYS A CA 1
ATOM 2221 C C . LYS A 1 289 ? 8.338 -15.899 1.062 1.00 94.88 289 LYS A C 1
ATOM 2223 O O . LYS A 1 289 ? 7.916 -15.622 -0.058 1.00 94.88 289 LYS A O 1
ATOM 2228 N N . LEU A 1 290 ? 7.850 -15.353 2.179 1.00 93.75 290 LEU A N 1
ATOM 2229 C CA . LEU A 1 290 ? 6.748 -14.382 2.188 1.00 93.75 290 LEU A CA 1
ATOM 2230 C C . LEU A 1 290 ? 7.089 -13.103 1.413 1.00 93.75 290 LEU A C 1
ATOM 2232 O O . LEU A 1 290 ? 6.285 -12.647 0.599 1.00 93.75 290 LEU A O 1
ATOM 2236 N N . CYS A 1 291 ? 8.289 -12.551 1.624 1.00 92.06 291 CYS A N 1
ATOM 2237 C CA . CYS A 1 291 ? 8.770 -11.370 0.903 1.00 92.06 291 CYS A CA 1
ATOM 2238 C C . CYS A 1 291 ? 8.999 -11.638 -0.593 1.00 92.06 291 CYS A C 1
ATOM 2240 O O . CYS A 1 291 ? 8.767 -10.753 -1.421 1.00 92.06 291 CYS A O 1
ATOM 2242 N N . ALA A 1 292 ? 9.449 -12.841 -0.955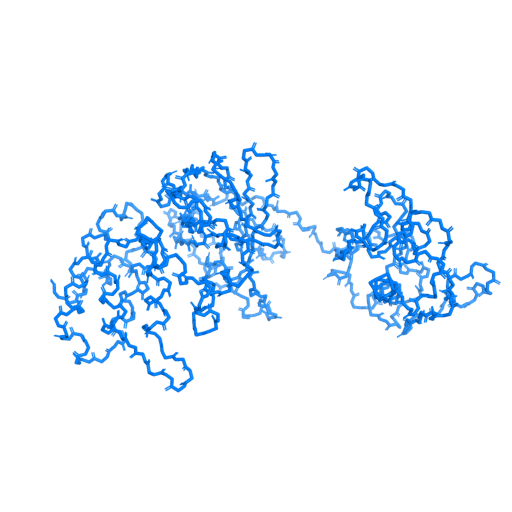 1.00 91.06 292 ALA A N 1
ATOM 2243 C CA . ALA A 1 292 ? 9.713 -13.214 -2.339 1.00 91.06 292 ALA A CA 1
ATOM 2244 C C . ALA A 1 292 ? 8.422 -13.415 -3.149 1.00 91.06 292 ALA A C 1
ATOM 2246 O O . ALA A 1 292 ? 8.377 -13.004 -4.312 1.00 91.06 292 ALA A O 1
ATOM 2247 N N . ASP A 1 293 ? 7.357 -13.953 -2.546 1.00 91.19 293 ASP A N 1
ATOM 2248 C CA . ASP A 1 293 ? 6.109 -14.269 -3.248 1.00 91.19 293 ASP A CA 1
ATOM 2249 C C . ASP A 1 293 ? 5.350 -12.996 -3.702 1.00 91.19 293 ASP A C 1
ATOM 2251 O O . ASP A 1 293 ? 4.925 -12.178 -2.876 1.00 91.19 293 ASP A O 1
ATOM 2255 N N . PRO A 1 294 ? 5.163 -12.773 -5.020 1.00 87.00 294 PRO A N 1
ATOM 2256 C CA . PRO A 1 294 ? 4.412 -11.625 -5.526 1.00 87.00 294 PRO A CA 1
ATOM 2257 C C . PRO A 1 294 ? 2.926 -11.644 -5.166 1.00 87.00 294 PRO A C 1
ATOM 2259 O O . PRO A 1 294 ? 2.297 -10.584 -5.133 1.00 87.00 294 PRO A O 1
ATOM 2262 N N . ARG A 1 295 ? 2.366 -12.816 -4.863 1.00 89.25 295 ARG A N 1
ATOM 2263 C CA . ARG A 1 295 ? 0.940 -12.996 -4.573 1.00 89.25 295 ARG A CA 1
ATOM 2264 C C . ARG A 1 295 ? 0.564 -12.501 -3.179 1.00 89.25 295 ARG A C 1
ATOM 2266 O O . ARG A 1 295 ? -0.576 -12.085 -2.991 1.00 89.25 295 ARG A O 1
ATOM 2273 N N . THR A 1 296 ? 1.520 -12.431 -2.249 1.00 87.31 296 THR A N 1
ATOM 2274 C CA . THR A 1 296 ? 1.300 -11.927 -0.884 1.00 87.31 296 THR A CA 1
ATOM 2275 C C . THR A 1 296 ? 0.748 -10.500 -0.891 1.00 87.31 296 THR A C 1
ATOM 2277 O O . THR A 1 296 ? -0.159 -10.183 -0.130 1.00 87.31 296 THR A O 1
ATOM 2280 N N . LEU A 1 297 ? 1.223 -9.634 -1.800 1.00 83.50 297 LEU A N 1
ATOM 2281 C CA . LEU A 1 297 ? 0.686 -8.274 -1.940 1.00 83.50 297 LEU A CA 1
ATOM 2282 C C . LEU A 1 297 ? -0.788 -8.280 -2.336 1.00 83.50 297 LEU A C 1
ATOM 2284 O O . LEU A 1 297 ? -1.572 -7.488 -1.822 1.00 83.50 297 LEU A O 1
ATOM 2288 N N . ILE A 1 298 ? -1.150 -9.164 -3.264 1.00 83.25 298 ILE A N 1
ATOM 2289 C CA . ILE A 1 298 ? -2.515 -9.272 -3.764 1.00 83.25 298 ILE A CA 1
ATOM 2290 C C . ILE A 1 298 ? -3.423 -9.774 -2.644 1.00 83.25 298 ILE A C 1
ATOM 2292 O O . ILE A 1 298 ? -4.479 -9.190 -2.445 1.00 83.25 298 ILE A O 1
ATOM 2296 N N . ALA A 1 299 ? -2.990 -10.764 -1.861 1.00 86.25 299 ALA A N 1
ATOM 2297 C CA . ALA A 1 299 ? -3.739 -11.239 -0.699 1.00 86.25 299 ALA A CA 1
ATOM 2298 C C . ALA A 1 299 ? -3.915 -10.159 0.389 1.00 86.25 299 ALA A C 1
ATOM 2300 O O . ALA A 1 299 ? -4.953 -10.104 1.043 1.00 86.25 299 ALA A O 1
ATOM 2301 N N . LEU A 1 300 ? -2.935 -9.262 0.568 1.00 84.19 300 LEU A N 1
ATOM 2302 C CA . LEU A 1 300 ? -3.054 -8.121 1.487 1.00 84.19 300 LEU A CA 1
ATOM 2303 C C . LEU A 1 300 ? -3.980 -7.015 0.949 1.00 84.19 300 LEU A C 1
ATOM 2305 O O . LEU A 1 300 ? -4.734 -6.402 1.706 1.00 84.19 300 LEU A O 1
ATOM 2309 N N . ALA A 1 301 ? -3.917 -6.727 -0.353 1.00 79.81 301 ALA A N 1
ATOM 2310 C CA . ALA A 1 301 ? -4.634 -5.613 -0.974 1.00 79.81 301 ALA A CA 1
ATOM 2311 C C . ALA A 1 301 ? -6.083 -5.964 -1.364 1.00 79.81 301 ALA A C 1
ATOM 2313 O O . ALA A 1 301 ? -7.001 -5.137 -1.229 1.00 79.81 301 ALA A O 1
ATOM 2314 N N . ILE A 1 302 ? -6.289 -7.187 -1.859 1.00 75.25 302 ILE A N 1
ATOM 2315 C CA . ILE A 1 302 ? -7.558 -7.716 -2.353 1.00 75.25 302 ILE A CA 1
ATOM 2316 C C . ILE A 1 302 ? -8.154 -8.628 -1.287 1.00 75.25 302 ILE A C 1
ATOM 2318 O O . ILE A 1 302 ? -7.581 -9.631 -0.884 1.00 75.25 302 ILE A O 1
ATOM 2322 N N . ARG A 1 303 ? -9.350 -8.261 -0.834 1.00 75.25 303 ARG A N 1
ATOM 2323 C CA . ARG A 1 303 ? -10.080 -8.973 0.213 1.00 75.25 303 ARG A CA 1
ATOM 2324 C C . ARG A 1 303 ? -10.911 -10.065 -0.460 1.00 75.25 303 ARG A C 1
ATOM 2326 O O . ARG A 1 303 ? -11.960 -9.756 -1.018 1.00 75.25 303 ARG A O 1
ATOM 2333 N N . GLY A 1 304 ? -10.426 -11.302 -0.465 1.00 78.62 304 GLY A N 1
ATOM 2334 C CA . GLY A 1 304 ? -11.101 -12.433 -1.107 1.00 78.62 304 GLY A CA 1
ATOM 2335 C C . GLY A 1 304 ? -10.249 -13.698 -1.097 1.00 78.62 304 GLY A C 1
ATOM 2336 O O . GLY A 1 304 ? -9.146 -13.697 -0.559 1.00 78.62 304 GLY A O 1
ATOM 2337 N N . ASP A 1 305 ? -10.744 -14.779 -1.699 1.00 84.69 305 ASP A N 1
ATOM 2338 C CA . ASP A 1 305 ? -10.038 -16.073 -1.659 1.00 84.69 305 ASP A CA 1
ATOM 2339 C C . ASP A 1 305 ? -8.961 -16.203 -2.744 1.00 84.69 305 ASP A C 1
ATOM 2341 O O . ASP A 1 305 ? -8.303 -17.239 -2.864 1.00 84.69 305 ASP A O 1
ATOM 2345 N N . HIS A 1 306 ? -8.738 -15.133 -3.508 1.00 82.62 306 HIS A N 1
ATOM 2346 C CA . HIS A 1 306 ? -7.610 -15.025 -4.419 1.00 82.62 306 HIS A CA 1
ATOM 2347 C C . HIS A 1 306 ? -6.303 -15.165 -3.634 1.00 82.62 306 HIS A C 1
ATOM 2349 O O . HIS A 1 306 ? -6.019 -14.379 -2.735 1.00 82.62 306 HIS A O 1
ATOM 2355 N N . PHE A 1 307 ? -5.495 -16.164 -3.990 1.00 85.25 307 PHE A N 1
ATOM 2356 C CA . PHE A 1 307 ? -4.173 -16.391 -3.403 1.00 85.25 307 PHE A CA 1
ATOM 2357 C C . PHE A 1 307 ? -4.158 -16.529 -1.870 1.00 85.25 307 PHE A C 1
ATOM 2359 O O . PHE A 1 307 ? -3.148 -16.205 -1.246 1.00 85.25 307 PHE A O 1
ATOM 2366 N N . LYS A 1 308 ? -5.236 -17.043 -1.257 1.00 83.94 308 LYS A N 1
ATOM 2367 C CA . LYS A 1 308 ? -5.331 -17.255 0.203 1.00 83.94 308 LYS A CA 1
ATOM 2368 C C . LYS A 1 308 ? -4.131 -18.014 0.793 1.00 83.94 308 LYS A C 1
ATOM 2370 O O . LYS A 1 308 ? -3.669 -17.696 1.882 1.00 83.94 308 LYS A O 1
ATOM 2375 N N . ASP A 1 309 ? -3.556 -18.948 0.036 1.00 89.44 309 ASP A N 1
ATOM 2376 C CA . ASP A 1 309 ? -2.419 -19.757 0.486 1.00 89.44 309 ASP A CA 1
ATOM 2377 C C . ASP A 1 309 ? -1.097 -18.969 0.547 1.00 89.44 309 ASP A C 1
ATOM 2379 O O . ASP A 1 309 ? -0.153 -19.405 1.201 1.00 89.44 309 ASP A O 1
ATOM 2383 N N . SER A 1 310 ? -1.020 -17.786 -0.081 1.00 90.75 310 SER A N 1
ATOM 2384 C CA . SER A 1 310 ? 0.200 -16.958 -0.092 1.00 90.75 310 SER A CA 1
ATOM 2385 C C . SER A 1 310 ? 0.549 -16.361 1.275 1.00 90.75 310 SER A C 1
ATOM 2387 O O . SER A 1 310 ? 1.718 -16.096 1.538 1.00 90.75 310 SER A O 1
ATOM 2389 N N . ILE A 1 311 ? -0.430 -16.204 2.176 1.00 92.69 311 ILE A N 1
ATOM 2390 C CA . ILE A 1 311 ? -0.200 -15.724 3.551 1.00 92.69 311 ILE A CA 1
ATOM 2391 C C . ILE A 1 311 ? -0.107 -16.857 4.578 1.00 92.69 311 ILE A C 1
ATOM 2393 O O . ILE A 1 311 ? 0.180 -16.595 5.745 1.00 92.69 311 ILE A O 1
ATOM 2397 N N . LYS A 1 312 ? -0.320 -18.116 4.169 1.00 94.25 312 LYS A N 1
ATOM 2398 C CA . LYS A 1 312 ? -0.385 -19.268 5.082 1.00 94.25 312 LYS A CA 1
ATOM 2399 C C . LYS A 1 312 ? 0.894 -19.433 5.904 1.00 94.25 312 LYS A C 1
ATOM 2401 O O . LYS A 1 312 ? 0.825 -19.613 7.111 1.00 94.25 312 LYS A O 1
ATOM 2406 N N . LEU A 1 313 ? 2.054 -19.252 5.271 1.00 94.94 313 LEU A N 1
ATOM 2407 C CA . LEU A 1 313 ? 3.348 -19.269 5.959 1.00 94.94 313 LEU A CA 1
ATOM 2408 C C . LEU A 1 313 ? 3.433 -18.244 7.100 1.00 94.94 313 LEU A C 1
ATOM 2410 O O . LEU A 1 313 ? 4.077 -18.515 8.105 1.00 94.94 313 LEU A O 1
ATOM 2414 N N . GLY A 1 314 ? 2.785 -17.086 6.955 1.00 94.62 314 GLY A N 1
ATOM 2415 C CA . GLY A 1 314 ? 2.718 -16.073 8.006 1.00 94.62 314 GLY A CA 1
ATOM 2416 C C . GLY A 1 314 ? 1.728 -16.433 9.111 1.00 94.62 314 GLY A C 1
ATOM 2417 O O . GLY A 1 314 ? 1.970 -16.105 10.262 1.00 94.62 314 GLY A O 1
ATOM 2418 N N . LEU A 1 315 ? 0.635 -17.130 8.785 1.00 94.94 315 LEU A N 1
ATOM 2419 C CA . LEU A 1 315 ? -0.367 -17.593 9.757 1.00 94.94 315 LEU A CA 1
ATOM 2420 C C . LEU A 1 315 ? 0.119 -18.777 10.610 1.00 94.94 315 LEU A C 1
ATOM 2422 O O . LEU A 1 315 ? -0.292 -18.893 11.768 1.00 94.94 315 LEU A O 1
ATOM 2426 N N . ASP A 1 316 ? 0.974 -19.629 10.037 1.00 95.50 316 ASP A N 1
ATOM 2427 C CA . ASP A 1 316 ? 1.561 -20.819 10.675 1.00 95.50 316 ASP A CA 1
ATOM 2428 C C . ASP A 1 316 ? 2.830 -20.489 11.496 1.00 95.50 316 ASP A C 1
ATOM 2430 O O . ASP A 1 316 ? 3.371 -21.335 12.217 1.00 95.50 316 ASP A O 1
ATOM 2434 N N . ASP A 1 317 ? 3.337 -19.260 11.385 1.00 95.81 317 ASP A N 1
ATOM 2435 C CA . ASP A 1 317 ? 4.505 -18.785 12.118 1.00 95.81 317 ASP A CA 1
ATOM 2436 C C . ASP A 1 317 ? 4.089 -17.994 13.370 1.00 95.81 317 ASP A C 1
ATOM 2438 O O . ASP A 1 317 ? 3.448 -16.957 13.228 1.00 95.81 317 ASP A O 1
ATOM 2442 N N . PRO A 1 318 ? 4.446 -18.426 14.596 1.00 94.94 318 PRO A N 1
ATOM 2443 C CA . PRO A 1 318 ? 4.005 -17.756 15.822 1.00 94.94 318 PRO A CA 1
ATOM 2444 C C . PRO A 1 318 ? 4.405 -16.278 15.938 1.00 94.94 318 PRO A C 1
ATOM 2446 O O . PRO A 1 318 ? 3.658 -15.501 16.528 1.00 94.94 318 PRO A O 1
ATOM 2449 N N . GLU A 1 319 ? 5.557 -15.883 15.385 1.00 95.50 319 GLU A N 1
ATOM 2450 C CA . GLU A 1 319 ? 6.041 -14.498 15.431 1.00 95.50 319 GLU A CA 1
ATOM 2451 C C . GLU A 1 319 ? 5.315 -13.626 14.397 1.00 95.50 319 GLU A C 1
ATOM 2453 O O . GLU A 1 319 ? 4.946 -12.487 14.681 1.00 95.50 319 GLU A O 1
ATOM 2458 N N . LEU A 1 320 ? 5.060 -14.165 13.200 1.00 95.81 320 LEU A N 1
ATOM 2459 C CA . LEU A 1 320 ? 4.421 -13.414 12.114 1.00 95.81 320 LEU A CA 1
ATOM 2460 C C . LEU A 1 320 ? 2.890 -13.432 12.187 1.00 95.81 320 LEU A C 1
ATOM 2462 O O . LEU A 1 320 ? 2.246 -12.486 11.721 1.00 95.81 320 LEU A O 1
ATOM 2466 N N . ARG A 1 321 ? 2.296 -14.469 12.785 1.00 95.69 321 ARG A N 1
ATOM 2467 C CA . ARG A 1 321 ? 0.846 -14.693 12.863 1.00 95.69 321 ARG A CA 1
ATOM 2468 C C . ARG A 1 321 ? 0.076 -13.454 13.330 1.00 95.69 321 ARG A C 1
ATOM 2470 O O . ARG A 1 321 ? -0.844 -13.068 12.601 1.00 95.69 321 ARG A O 1
ATOM 2477 N N . PRO A 1 322 ? 0.463 -12.752 14.418 1.00 95.81 322 PRO A N 1
ATOM 2478 C CA . PRO A 1 322 ? -0.169 -11.498 14.849 1.00 95.81 322 PRO A CA 1
ATOM 2479 C C . PRO A 1 322 ? -0.375 -10.449 13.749 1.00 95.81 322 PRO A C 1
ATOM 2481 O O . PRO A 1 322 ? -1.333 -9.675 13.788 1.00 95.81 322 PRO A O 1
ATOM 2484 N N . HIS A 1 323 ? 0.510 -10.419 12.751 1.00 95.19 323 HIS A N 1
ATOM 2485 C CA . HIS A 1 323 ? 0.492 -9.436 11.673 1.00 95.19 323 HIS A CA 1
ATOM 2486 C C . HIS A 1 323 ? -0.360 -9.864 10.468 1.00 95.19 323 HIS A C 1
ATOM 2488 O O . HIS A 1 323 ? -0.773 -8.990 9.695 1.00 95.19 323 HIS A O 1
ATOM 2494 N N . TYR A 1 324 ? -0.637 -11.166 10.318 1.00 94.38 324 TYR A N 1
ATOM 2495 C CA . TYR A 1 324 ? -1.385 -11.757 9.198 1.00 94.38 324 TYR A CA 1
ATOM 2496 C C . TYR A 1 324 ? -2.822 -12.168 9.550 1.00 94.38 324 TYR A C 1
ATOM 2498 O O . TYR A 1 324 ? -3.666 -12.187 8.651 1.00 94.38 324 TYR A O 1
ATOM 2506 N N . VAL A 1 325 ? -3.136 -12.441 10.824 1.00 94.44 325 VAL A N 1
ATOM 2507 C CA . VAL A 1 325 ? -4.481 -12.888 11.252 1.00 94.44 325 VAL A CA 1
ATOM 2508 C C . VAL A 1 325 ? -5.592 -11.943 10.815 1.00 94.44 325 VAL A C 1
ATOM 2510 O O . VAL A 1 325 ? -6.654 -12.397 10.405 1.00 94.44 325 VAL A O 1
ATOM 2513 N N . LEU A 1 326 ? -5.345 -10.633 10.807 1.00 92.19 326 LEU A N 1
ATOM 2514 C CA . LEU A 1 326 ? -6.340 -9.668 10.355 1.00 92.19 326 LEU A CA 1
ATOM 2515 C C . LEU A 1 326 ? -6.621 -9.755 8.851 1.00 92.19 326 LEU A C 1
ATOM 2517 O O . LEU A 1 326 ? -7.759 -9.550 8.434 1.00 92.19 326 LEU A O 1
ATOM 2521 N N . THR A 1 327 ? -5.614 -10.046 8.029 1.00 91.88 327 THR A N 1
ATOM 2522 C CA . THR A 1 327 ? -5.816 -10.244 6.587 1.00 91.88 327 THR A CA 1
ATOM 2523 C C . THR A 1 327 ? -6.741 -11.433 6.350 1.00 91.88 327 THR A C 1
ATOM 2525 O O . THR A 1 327 ? -7.695 -11.332 5.579 1.00 91.88 327 THR A O 1
ATOM 2528 N N . GLU A 1 328 ? -6.515 -12.525 7.080 1.00 93.44 328 GLU A N 1
ATOM 2529 C CA . GLU A 1 328 ? -7.358 -13.716 7.014 1.00 93.44 328 GLU A CA 1
ATOM 2530 C C . GLU A 1 328 ? -8.759 -13.473 7.599 1.00 93.44 328 GLU A C 1
ATOM 2532 O O . GLU A 1 328 ? -9.762 -13.844 6.991 1.00 93.44 328 GLU A O 1
ATOM 2537 N N . ALA A 1 329 ? -8.865 -12.751 8.717 1.00 93.50 329 ALA A N 1
ATOM 2538 C CA . ALA A 1 329 ? -10.149 -12.358 9.292 1.00 93.50 329 ALA A CA 1
ATOM 2539 C C . ALA A 1 329 ? -10.956 -11.476 8.323 1.00 93.50 329 ALA A C 1
ATOM 2541 O O . ALA A 1 329 ? -12.145 -11.711 8.115 1.00 93.50 329 ALA A O 1
ATOM 2542 N N . LYS A 1 330 ? -10.314 -10.510 7.650 1.00 91.50 330 LYS A N 1
ATOM 2543 C CA . LYS A 1 330 ? -10.938 -9.677 6.606 1.00 91.50 330 LYS A CA 1
ATOM 2544 C C . LYS A 1 330 ? -11.449 -10.507 5.426 1.00 91.50 330 LYS A C 1
ATOM 2546 O O . LYS A 1 330 ? -12.477 -10.155 4.844 1.00 91.50 330 LYS A O 1
ATOM 2551 N N . ARG A 1 331 ? -10.740 -11.582 5.063 1.00 91.56 331 ARG A N 1
ATOM 2552 C CA . ARG A 1 331 ? -11.163 -12.535 4.028 1.00 91.56 331 ARG A CA 1
ATOM 2553 C C . ARG A 1 331 ? -12.404 -13.309 4.470 1.00 91.56 331 ARG A C 1
ATOM 2555 O O . ARG A 1 331 ? -13.363 -13.399 3.706 1.00 91.56 331 ARG A O 1
ATOM 2562 N N . LEU A 1 332 ? -12.397 -13.849 5.687 1.00 92.31 332 LEU A N 1
ATOM 2563 C CA . LEU A 1 332 ? -13.483 -14.672 6.228 1.00 92.31 332 LEU A CA 1
ATOM 2564 C C . LEU A 1 332 ? -14.756 -13.870 6.512 1.00 92.31 332 LEU A C 1
ATOM 2566 O O . LEU A 1 332 ? -15.839 -14.309 6.132 1.00 92.31 332 LEU A O 1
ATOM 2570 N N . ALA A 1 333 ? -14.629 -12.672 7.086 1.00 90.75 333 ALA A N 1
ATOM 2571 C CA . ALA A 1 333 ? -15.751 -11.799 7.444 1.00 90.75 333 ALA A CA 1
ATOM 2572 C C . ALA A 1 333 ? -16.524 -11.245 6.232 1.00 90.75 333 ALA A C 1
ATOM 2574 O O . ALA A 1 333 ? -17.541 -10.578 6.398 1.00 90.75 333 ALA A O 1
ATOM 2575 N N . ARG A 1 334 ? -16.063 -11.505 5.002 1.00 86.50 334 ARG A N 1
ATOM 2576 C CA . ARG A 1 334 ? -16.760 -11.132 3.771 1.00 86.50 334 ARG A CA 1
ATOM 2577 C C . ARG A 1 334 ? -17.203 -12.358 2.992 1.00 86.50 334 ARG A C 1
ATOM 2579 O O . ARG A 1 334 ? -16.482 -13.351 2.888 1.00 86.50 334 ARG A O 1
ATOM 2586 N N . ARG A 1 335 ? -18.376 -12.230 2.374 1.00 88.56 335 ARG A N 1
ATOM 2587 C CA . ARG A 1 335 ? -18.834 -13.145 1.331 1.00 88.56 335 ARG A CA 1
ATOM 2588 C C . ARG A 1 335 ? -17.864 -13.091 0.150 1.00 88.56 335 ARG A C 1
ATOM 2590 O O . ARG A 1 335 ? -17.412 -12.012 -0.237 1.00 88.56 335 ARG A O 1
ATOM 2597 N N . PHE A 1 336 ? -17.592 -14.242 -0.451 1.00 88.81 336 PHE A N 1
ATOM 2598 C CA . PHE A 1 336 ? -16.774 -14.345 -1.654 1.00 88.81 336 PHE A CA 1
ATOM 2599 C C . PHE A 1 336 ? -17.417 -15.321 -2.639 1.00 88.81 336 PHE A C 1
ATOM 2601 O O . PHE A 1 336 ? -17.397 -16.532 -2.427 1.00 88.81 336 PHE A O 1
ATOM 2608 N N . PHE A 1 337 ? -18.024 -14.790 -3.705 1.00 88.50 337 PHE A N 1
ATOM 2609 C CA . PHE A 1 337 ? -18.867 -15.551 -4.635 1.00 88.50 337 PHE A CA 1
ATOM 2610 C C . PHE A 1 337 ? -19.916 -16.406 -3.892 1.00 88.50 337 PHE A C 1
ATOM 2612 O O . PHE A 1 337 ? -20.845 -15.859 -3.284 1.00 88.50 337 PHE A O 1
ATOM 2619 N N . GLY A 1 338 ? -19.766 -17.733 -3.940 1.00 88.19 338 GLY A N 1
ATOM 2620 C CA . GLY A 1 338 ? -20.624 -18.702 -3.259 1.00 88.19 338 GLY A CA 1
ATOM 2621 C C . GLY A 1 338 ? -20.265 -18.962 -1.792 1.00 88.19 338 GLY A C 1
ATOM 2622 O O . GLY A 1 338 ? -21.086 -19.527 -1.079 1.00 88.19 338 GLY A O 1
ATOM 2623 N N . ARG A 1 339 ? -19.083 -18.547 -1.309 1.00 90.44 339 ARG A N 1
ATOM 2624 C CA . ARG A 1 339 ? -18.700 -18.712 0.102 1.00 90.44 339 ARG A CA 1
ATOM 2625 C C . ARG A 1 339 ? -19.398 -17.648 0.960 1.00 90.44 339 ARG A C 1
ATOM 2627 O O . ARG A 1 339 ? -19.182 -16.457 0.701 1.00 90.44 339 ARG A O 1
ATOM 2634 N N . PRO A 1 340 ? -20.197 -18.029 1.973 1.00 89.56 340 PRO A N 1
ATOM 2635 C CA . PRO A 1 340 ? -20.808 -17.075 2.894 1.00 89.56 340 PRO A CA 1
ATOM 2636 C C . PRO A 1 340 ? -19.752 -16.376 3.763 1.00 89.56 340 PRO A C 1
ATOM 2638 O O . PRO A 1 340 ? -18.610 -16.822 3.870 1.00 89.56 340 PRO A O 1
ATOM 2641 N N . ALA A 1 341 ? -20.133 -15.259 4.382 1.00 90.94 341 ALA A N 1
ATOM 2642 C CA . ALA A 1 341 ? -19.296 -14.633 5.398 1.00 90.94 341 ALA A CA 1
ATOM 2643 C C . ALA A 1 341 ? -19.239 -15.530 6.649 1.00 90.94 341 ALA A C 1
ATOM 2645 O O . ALA A 1 341 ? -20.271 -15.944 7.168 1.00 90.94 341 ALA A O 1
ATOM 2646 N N . GLU A 1 342 ? -18.034 -15.804 7.139 1.00 92.00 342 GLU A N 1
ATOM 2647 C CA . GLU A 1 342 ? -17.760 -16.602 8.339 1.00 92.00 342 GLU A CA 1
ATOM 2648 C C . GLU A 1 342 ? -17.312 -15.661 9.470 1.00 92.00 342 GLU A C 1
ATOM 2650 O O . GLU A 1 342 ? -16.153 -15.678 9.888 1.00 92.00 342 GLU A O 1
ATOM 2655 N N . LEU A 1 343 ? -18.211 -14.776 9.924 1.00 91.88 343 LEU A N 1
ATOM 2656 C CA . LEU A 1 343 ? -17.860 -13.727 10.891 1.00 91.88 343 LEU A CA 1
ATOM 2657 C C . LEU A 1 343 ? -17.354 -14.299 12.220 1.00 91.88 343 LEU A C 1
ATOM 2659 O O . LEU A 1 343 ? -16.355 -13.820 12.738 1.00 91.88 343 LEU A O 1
ATOM 2663 N N . GLU A 1 344 ? -17.988 -15.349 12.741 1.00 92.75 344 GLU A N 1
ATOM 2664 C CA . GLU A 1 344 ? -17.572 -16.000 13.991 1.00 92.75 344 GLU A CA 1
ATOM 2665 C C . GLU A 1 344 ? -16.113 -16.467 13.935 1.00 92.75 344 GLU A C 1
ATOM 2667 O O . GLU A 1 344 ? -15.312 -16.117 14.799 1.00 92.75 344 GLU A O 1
ATOM 2672 N N . ARG A 1 345 ? -15.739 -17.161 12.856 1.00 93.19 345 ARG A N 1
ATOM 2673 C CA . ARG A 1 345 ? -14.370 -17.632 12.629 1.00 93.19 345 ARG A CA 1
ATOM 2674 C C . ARG A 1 345 ? -13.387 -16.481 12.421 1.00 93.19 345 ARG A C 1
ATOM 2676 O O . ARG A 1 345 ? -12.253 -16.538 12.887 1.00 93.19 345 ARG A O 1
ATOM 2683 N N . ALA A 1 346 ? -13.808 -15.425 11.724 1.00 93.38 346 ALA A N 1
ATOM 2684 C CA . ALA A 1 346 ? -13.006 -14.214 11.593 1.00 93.38 346 ALA A CA 1
ATOM 2685 C C . ALA A 1 346 ? -12.744 -13.567 12.960 1.00 93.38 346 ALA A C 1
ATOM 2687 O O . ALA A 1 346 ? -11.628 -13.118 13.219 1.00 93.38 346 ALA A O 1
ATOM 2688 N N . CYS A 1 347 ? -13.752 -13.539 13.834 1.00 94.25 347 CYS A N 1
ATOM 2689 C CA . CYS A 1 347 ? -13.617 -12.996 15.174 1.00 94.25 347 CYS A CA 1
ATOM 2690 C C . CYS A 1 347 ? -12.719 -13.863 16.055 1.00 94.25 347 CYS A C 1
ATOM 2692 O O . CYS A 1 347 ? -11.870 -13.319 16.755 1.00 94.25 347 CYS A O 1
ATOM 2694 N N . GLU A 1 348 ? -12.853 -15.188 15.973 1.00 94.00 348 GLU A N 1
ATOM 2695 C CA . GLU A 1 348 ? -12.011 -16.148 16.691 1.00 94.00 348 GLU A CA 1
ATOM 2696 C C . GLU A 1 348 ? -10.520 -15.940 16.383 1.00 94.00 348 GLU A C 1
ATOM 2698 O O . GLU A 1 348 ? -9.713 -15.841 17.304 1.00 94.00 348 GLU A O 1
ATOM 2703 N N . LEU A 1 349 ? -10.159 -15.747 15.108 1.00 93.12 349 LEU A N 1
ATOM 2704 C CA . LEU A 1 349 ? -8.776 -15.455 14.701 1.00 93.12 349 LEU A CA 1
ATOM 2705 C C . LEU A 1 349 ? -8.208 -14.162 15.298 1.00 93.12 349 LEU A C 1
ATOM 2707 O O . LEU A 1 349 ? -6.992 -14.030 15.423 1.00 93.12 349 LEU A O 1
ATOM 2711 N N . LEU A 1 350 ? -9.066 -13.189 15.607 1.00 93.69 350 LEU A N 1
ATOM 2712 C CA . LEU A 1 350 ? -8.651 -11.896 16.150 1.00 93.69 350 LEU A CA 1
ATOM 2713 C C . LEU A 1 350 ? -8.577 -11.865 17.674 1.00 93.69 350 LEU A C 1
ATOM 2715 O O . LEU A 1 350 ? -8.037 -10.893 18.210 1.00 93.69 350 LEU A O 1
ATOM 2719 N N . LEU A 1 351 ? -9.100 -12.897 18.348 1.00 90.00 351 LEU A N 1
ATOM 2720 C CA . LEU A 1 351 ? -8.957 -13.056 19.794 1.00 90.00 351 LEU A CA 1
ATOM 2721 C C . LEU A 1 351 ? -7.505 -13.344 20.193 1.00 90.00 351 LEU A C 1
ATOM 2723 O O . LEU A 1 351 ? -7.078 -12.954 21.284 1.00 90.00 351 LEU A O 1
ATOM 2727 N N . ASP A 1 352 ? -6.757 -13.999 19.301 1.00 76.69 352 ASP A N 1
ATOM 2728 C CA . ASP A 1 352 ? -5.307 -14.139 19.389 1.00 76.69 352 ASP A CA 1
ATOM 2729 C C . ASP A 1 352 ? -4.654 -12.762 19.207 1.00 76.69 352 ASP A C 1
ATOM 2731 O O . ASP A 1 352 ? -5.137 -11.944 18.424 1.00 76.69 352 ASP A O 1
ATOM 2735 N N . ASN A 1 353 ? -3.552 -12.493 19.919 1.00 85.19 353 ASN A N 1
ATOM 2736 C CA . ASN A 1 353 ? -2.866 -11.197 19.936 1.00 85.19 353 ASN A CA 1
ATOM 2737 C C . ASN A 1 353 ? -2.634 -10.633 18.517 1.00 85.19 353 ASN A C 1
ATOM 2739 O O . ASN A 1 353 ? -1.659 -10.971 17.852 1.00 85.19 353 ASN A O 1
ATOM 2743 N N . SER A 1 354 ? -3.549 -9.780 18.058 1.00 92.44 354 SER A N 1
ATOM 2744 C CA . SER A 1 354 ? -3.598 -9.261 16.694 1.00 92.44 354 SER A CA 1
ATOM 2745 C C . SER A 1 354 ? -3.070 -7.830 16.632 1.00 92.44 354 SER A C 1
ATOM 2747 O O . SER A 1 354 ? -3.374 -6.994 17.494 1.00 92.44 354 SER A O 1
ATOM 2749 N N . VAL A 1 355 ? -2.279 -7.543 15.597 1.00 92.56 355 VAL A N 1
ATOM 2750 C CA . VAL A 1 355 ? -1.731 -6.210 15.316 1.00 92.56 355 VAL A CA 1
ATOM 2751 C C . VAL A 1 355 ? -2.668 -5.488 14.351 1.00 92.56 355 VAL A C 1
ATOM 2753 O O . VAL A 1 355 ? -2.776 -5.869 13.184 1.00 92.56 355 VAL A O 1
ATOM 2756 N N . MET A 1 356 ? -3.351 -4.450 14.840 1.00 90.69 356 MET A N 1
ATOM 2757 C CA . MET A 1 356 ? -4.395 -3.729 14.102 1.00 90.69 356 MET A CA 1
ATOM 2758 C C . MET A 1 356 ? -4.250 -2.217 14.286 1.00 90.69 356 MET A C 1
ATOM 2760 O O . MET A 1 356 ? -4.019 -1.757 15.404 1.00 90.69 356 MET A O 1
ATOM 2764 N N . SER A 1 357 ? -4.402 -1.447 13.206 1.00 88.69 357 SER A N 1
ATOM 2765 C CA . SER A 1 357 ? -4.549 0.014 13.301 1.00 88.69 357 SER A CA 1
ATOM 2766 C C . SER A 1 357 ? -5.967 0.419 13.726 1.00 88.69 357 SER A C 1
ATOM 2768 O O . SER A 1 357 ? -6.896 -0.391 13.698 1.00 88.69 357 SER A O 1
ATOM 2770 N N . SER A 1 358 ? -6.168 1.693 14.068 1.00 84.81 358 SER A N 1
ATOM 2771 C CA . SER A 1 358 ? -7.497 2.246 14.369 1.00 84.81 358 SER A CA 1
ATOM 2772 C C . SER A 1 358 ? -8.480 2.085 13.202 1.00 84.81 358 SER A C 1
ATOM 2774 O O . SER A 1 358 ? -9.621 1.685 13.423 1.00 84.81 358 SER A O 1
ATOM 2776 N N . ALA A 1 359 ? -8.038 2.297 11.958 1.00 84.00 359 ALA A N 1
ATOM 2777 C CA . ALA A 1 359 ? -8.872 2.086 10.770 1.00 84.00 359 ALA A CA 1
ATOM 2778 C C . ALA A 1 359 ? -9.234 0.605 10.563 1.00 84.00 359 ALA A C 1
ATOM 2780 O O . ALA A 1 359 ? -10.295 0.269 10.038 1.00 84.00 359 ALA A O 1
ATOM 2781 N N . GLU A 1 360 ? -8.358 -0.310 10.975 1.00 89.00 360 GLU A N 1
ATOM 2782 C CA . GLU A 1 360 ? -8.625 -1.744 10.917 1.00 89.00 360 GLU A CA 1
ATOM 2783 C C . GLU A 1 360 ? -9.601 -2.208 12.000 1.00 89.00 360 GLU A C 1
ATOM 2785 O O . GLU A 1 360 ? -10.444 -3.066 11.728 1.00 89.00 360 GLU A O 1
ATOM 2790 N N . ILE A 1 361 ? -9.527 -1.601 13.187 1.00 90.81 361 ILE A N 1
ATOM 2791 C CA . ILE A 1 361 ? -10.511 -1.775 14.257 1.00 90.81 361 ILE A CA 1
ATOM 2792 C C . ILE A 1 361 ? -11.877 -1.237 13.810 1.00 90.81 361 ILE A C 1
ATOM 2794 O O . ILE A 1 361 ? -12.864 -1.960 13.924 1.00 90.81 361 ILE A O 1
ATOM 2798 N N . ASP A 1 362 ? -11.940 -0.026 13.241 1.00 88.94 362 ASP A N 1
ATOM 2799 C CA . ASP A 1 362 ? -13.175 0.545 12.677 1.00 88.94 362 ASP A CA 1
ATOM 2800 C C . ASP A 1 362 ? -13.771 -0.362 11.600 1.00 88.94 362 ASP A C 1
ATOM 2802 O O . ASP A 1 362 ? -14.972 -0.622 11.578 1.00 88.94 362 ASP A O 1
ATOM 2806 N N . TRP A 1 363 ? -12.920 -0.901 10.724 1.00 89.25 363 TRP A N 1
ATOM 2807 C CA . TRP A 1 363 ? -13.369 -1.812 9.683 1.00 89.25 363 TRP A CA 1
ATOM 2808 C C . TRP A 1 363 ? -14.048 -3.058 10.261 1.00 89.25 363 TRP A C 1
ATOM 2810 O O . TRP A 1 363 ? -15.104 -3.461 9.770 1.00 89.25 363 TRP A O 1
ATOM 2820 N N . MET A 1 364 ? -13.461 -3.664 11.297 1.00 91.94 364 MET A N 1
ATOM 2821 C CA . MET A 1 364 ? -14.061 -4.830 11.946 1.00 91.94 364 MET A CA 1
ATOM 2822 C C . MET A 1 364 ? -15.326 -4.446 12.725 1.00 91.94 364 MET A C 1
ATOM 2824 O O . MET A 1 364 ? -16.309 -5.180 12.688 1.00 91.94 364 MET A O 1
ATOM 2828 N N . ALA A 1 365 ? -15.346 -3.269 13.358 1.00 92.00 365 ALA A N 1
ATOM 2829 C CA . ALA A 1 365 ? -16.532 -2.742 14.023 1.00 92.00 365 ALA A CA 1
ATOM 2830 C C . ALA A 1 365 ? -17.711 -2.584 13.046 1.00 92.00 365 ALA A C 1
ATOM 2832 O O . ALA A 1 365 ? -18.809 -3.051 13.343 1.00 92.00 365 ALA A O 1
ATOM 2833 N N . LYS A 1 366 ? -17.470 -2.020 11.854 1.00 91.12 366 LYS A N 1
ATOM 2834 C CA . LYS A 1 366 ? -18.464 -1.921 10.770 1.00 91.12 366 LYS A CA 1
ATOM 2835 C C . LYS A 1 366 ? -18.954 -3.293 10.313 1.00 91.12 366 LYS A C 1
ATOM 2837 O O . LYS A 1 366 ? -20.155 -3.498 10.197 1.00 91.12 366 LYS A O 1
ATOM 2842 N N . ALA A 1 367 ? -18.048 -4.255 10.119 1.00 90.19 367 ALA A N 1
ATOM 2843 C CA . ALA A 1 367 ? -18.429 -5.611 9.720 1.00 90.19 367 ALA A CA 1
ATOM 2844 C C . ALA A 1 367 ? -19.347 -6.296 10.754 1.00 90.19 367 ALA A C 1
ATOM 2846 O O . ALA A 1 367 ? -20.278 -7.007 10.380 1.00 90.19 367 ALA A O 1
ATOM 2847 N N . ILE A 1 368 ? -19.117 -6.061 12.051 1.00 91.62 368 ILE A N 1
ATOM 2848 C CA . ILE A 1 368 ? -19.982 -6.559 13.131 1.00 91.62 368 ILE A CA 1
ATOM 2849 C C . ILE A 1 368 ? -21.320 -5.807 13.150 1.00 91.62 368 ILE A C 1
ATOM 2851 O O . ILE A 1 368 ? -22.374 -6.423 13.300 1.00 91.62 368 ILE A O 1
ATOM 2855 N N . GLU A 1 369 ? -21.310 -4.488 12.971 1.00 90.31 369 GLU A N 1
ATOM 2856 C CA . GLU A 1 369 ? -22.518 -3.659 12.918 1.00 90.31 369 GLU A CA 1
ATOM 2857 C C . GLU A 1 369 ? -23.439 -4.029 11.744 1.00 90.31 369 GLU A C 1
ATOM 2859 O O . GLU A 1 369 ? -24.657 -4.068 11.907 1.00 90.31 369 GLU A O 1
ATOM 2864 N N . GLU A 1 370 ? -22.870 -4.374 10.592 1.00 89.19 370 GLU A N 1
ATOM 2865 C CA . GLU A 1 370 ? -23.598 -4.805 9.391 1.00 89.19 370 GLU A CA 1
ATOM 2866 C C . GLU A 1 370 ? -24.073 -6.268 9.465 1.00 89.19 370 GLU A C 1
ATOM 2868 O O . GLU A 1 370 ? -24.873 -6.703 8.636 1.00 89.19 370 GLU A O 1
ATOM 2873 N N . SER A 1 371 ? -23.603 -7.038 10.451 1.00 87.88 371 SER A N 1
ATOM 2874 C CA . SER A 1 371 ? -23.985 -8.442 10.618 1.00 87.88 371 SER A CA 1
ATOM 2875 C C . SER A 1 371 ? -25.394 -8.621 11.193 1.00 87.88 371 SER A C 1
ATOM 2877 O O . SER A 1 371 ? -25.991 -7.705 11.776 1.00 87.88 371 SER A O 1
ATOM 2879 N N . ASP A 1 372 ? -25.942 -9.826 11.028 1.00 87.62 372 ASP A N 1
ATOM 2880 C CA . ASP A 1 372 ? -27.262 -10.165 11.548 1.00 87.62 372 ASP A CA 1
ATOM 2881 C C . ASP A 1 372 ? -27.311 -10.184 13.092 1.00 87.62 372 ASP A C 1
ATOM 2883 O O . ASP A 1 372 ? -26.298 -10.216 13.796 1.00 87.62 372 ASP A O 1
ATOM 2887 N N . ALA A 1 373 ? -28.527 -10.149 13.643 1.00 87.75 373 ALA A N 1
ATOM 2888 C CA . ALA A 1 373 ? -28.733 -10.099 15.090 1.00 87.75 373 ALA A CA 1
ATOM 2889 C C . ALA A 1 373 ? -28.182 -11.335 15.827 1.00 87.75 373 ALA A C 1
ATOM 2891 O O . ALA A 1 373 ? -27.741 -11.213 16.970 1.00 87.75 373 ALA A O 1
ATOM 2892 N N . LYS A 1 374 ? -28.170 -12.509 15.180 1.00 88.44 374 LYS A N 1
ATOM 2893 C CA . LYS A 1 374 ? -27.662 -13.753 15.771 1.00 88.44 374 LYS A CA 1
ATOM 2894 C C . LYS A 1 374 ? -26.141 -13.697 15.905 1.00 88.44 374 LYS A C 1
ATOM 2896 O O . LYS A 1 374 ? -25.610 -14.067 16.949 1.00 88.44 374 LYS A O 1
ATOM 2901 N N . ALA A 1 375 ? -25.447 -13.186 14.892 1.00 86.25 375 ALA A N 1
ATOM 2902 C CA . ALA A 1 375 ? -24.006 -12.984 14.915 1.00 86.25 375 ALA A CA 1
ATOM 2903 C C . ALA A 1 375 ? -23.593 -11.972 15.997 1.00 86.25 375 ALA A C 1
ATOM 2905 O O . ALA A 1 375 ? -22.649 -12.226 16.740 1.00 86.25 375 ALA A O 1
ATOM 2906 N N . LYS A 1 376 ? -24.346 -10.878 16.170 1.00 87.31 376 LYS A N 1
ATOM 2907 C CA . LYS A 1 376 ? -24.090 -9.872 17.223 1.00 87.31 376 LYS A CA 1
ATOM 2908 C C . LYS A 1 376 ? -24.234 -10.409 18.649 1.00 87.31 376 LYS A C 1
ATOM 2910 O O . LYS A 1 376 ? -23.592 -9.889 19.556 1.00 87.31 376 LYS A O 1
ATOM 2915 N N . GLN A 1 377 ? -25.072 -11.425 18.853 1.00 90.31 377 GLN A N 1
ATOM 2916 C CA . GLN A 1 377 ? -25.261 -12.082 20.151 1.00 90.31 377 GLN A CA 1
ATOM 2917 C C . GLN A 1 377 ? -24.293 -13.254 20.379 1.00 90.31 377 GLN A C 1
ATOM 2919 O O . GLN A 1 377 ? -24.282 -13.837 21.463 1.00 90.31 377 GLN A O 1
ATOM 2924 N N . ASN A 1 378 ? -23.469 -13.613 19.387 1.00 93.56 378 ASN A N 1
ATOM 2925 C CA . ASN A 1 378 ? -22.523 -14.712 19.522 1.00 93.56 378 ASN A CA 1
ATOM 2926 C C . ASN A 1 378 ? -21.458 -14.388 20.603 1.00 93.56 378 ASN A C 1
ATOM 2928 O O . ASN A 1 378 ? -20.848 -13.313 20.561 1.00 93.56 378 ASN A O 1
ATOM 2932 N N . PRO A 1 379 ? -21.173 -15.307 21.549 1.00 94.12 379 PRO A N 1
ATOM 2933 C CA . PRO A 1 379 ? -20.208 -15.071 22.627 1.00 94.12 379 PRO A CA 1
ATOM 2934 C C . PRO A 1 379 ? -18.789 -14.710 22.159 1.00 94.12 379 PRO A C 1
ATOM 2936 O O . PRO A 1 379 ? -18.122 -13.900 22.806 1.00 94.12 379 PRO A O 1
ATOM 2939 N N . ILE A 1 380 ? -18.326 -15.281 21.040 1.00 94.38 380 ILE A N 1
ATOM 2940 C CA . ILE A 1 380 ? -17.014 -14.994 20.438 1.00 94.38 380 ILE A CA 1
ATOM 2941 C C . ILE A 1 380 ? -16.985 -13.556 19.916 1.00 94.38 380 ILE A C 1
ATOM 2943 O O . ILE A 1 380 ? -16.030 -12.824 20.181 1.00 94.38 380 ILE A O 1
ATOM 2947 N N . VAL A 1 381 ? -18.053 -13.125 19.240 1.00 93.69 381 VAL A N 1
ATOM 2948 C CA . VAL A 1 381 ? -18.183 -11.757 18.714 1.00 93.69 381 VAL A CA 1
ATOM 2949 C C . VAL A 1 381 ? -18.206 -10.744 19.859 1.00 93.69 381 VAL A C 1
ATOM 2951 O O . VAL A 1 381 ? -17.429 -9.794 19.842 1.00 93.69 381 VAL A O 1
ATOM 2954 N N . LEU A 1 382 ? -18.995 -10.986 20.910 1.00 94.06 382 LEU A N 1
ATOM 2955 C CA . LEU A 1 382 ? -19.042 -10.126 22.103 1.00 94.06 382 LEU A CA 1
ATOM 2956 C C . LEU A 1 382 ? -17.695 -10.060 22.839 1.00 94.06 382 LEU A C 1
ATOM 2958 O O . LEU A 1 382 ? -17.289 -9.008 23.343 1.00 94.06 382 LEU A O 1
ATOM 2962 N N . LYS A 1 383 ? -16.972 -11.183 22.914 1.00 95.00 383 LYS A N 1
ATOM 2963 C CA . LYS A 1 383 ? -15.615 -11.215 23.473 1.00 95.00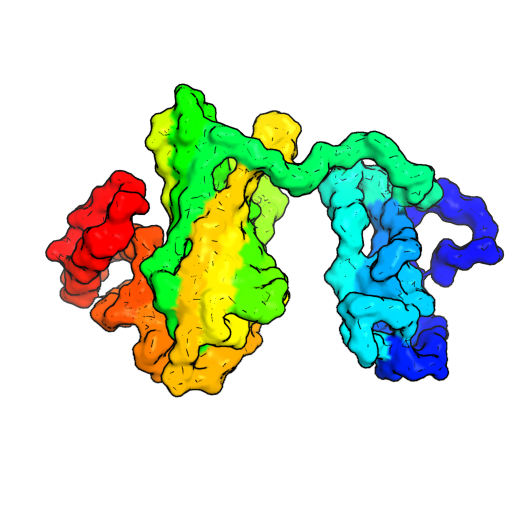 383 LYS A CA 1
ATOM 2964 C C . LYS A 1 383 ? -14.660 -10.357 22.643 1.00 95.00 383 LYS A C 1
ATOM 2966 O O . LYS A 1 383 ? -13.916 -9.570 23.227 1.00 95.00 383 LYS A O 1
ATOM 2971 N N . LEU A 1 384 ? -14.719 -10.456 21.314 1.00 94.38 384 LEU A N 1
ATOM 2972 C CA . LEU A 1 384 ? -13.907 -9.616 20.443 1.00 94.38 384 LEU A CA 1
ATOM 2973 C C . LEU A 1 384 ? -14.289 -8.138 20.574 1.00 94.38 384 LEU A C 1
ATOM 2975 O O . LEU A 1 384 ? -13.395 -7.308 20.665 1.00 94.38 384 LEU A O 1
ATOM 2979 N N . CYS A 1 385 ? -15.574 -7.784 20.633 1.00 93.62 385 CYS A N 1
ATOM 2980 C CA . CYS A 1 385 ? -16.006 -6.395 20.807 1.00 93.62 385 CYS A CA 1
ATOM 2981 C C . CYS A 1 385 ? -15.374 -5.742 22.046 1.00 93.62 385 CYS A C 1
ATOM 2983 O O . CYS A 1 385 ? -14.864 -4.624 21.951 1.00 93.62 385 CYS A O 1
ATOM 2985 N N . ARG A 1 386 ? -15.317 -6.457 23.178 1.00 93.50 386 ARG A N 1
ATOM 2986 C CA . ARG A 1 386 ? -14.611 -5.996 24.388 1.00 93.50 386 ARG A CA 1
ATOM 2987 C C . ARG A 1 386 ? -13.121 -5.769 24.139 1.00 93.50 386 ARG A C 1
ATOM 2989 O O . ARG A 1 386 ? -12.612 -4.689 24.431 1.00 93.50 386 ARG A O 1
ATOM 2996 N N . GLN A 1 387 ? -12.444 -6.732 23.516 1.00 91.88 387 GLN A N 1
ATOM 2997 C CA . GLN A 1 387 ? -11.025 -6.595 23.171 1.00 91.88 387 GLN A CA 1
ATOM 2998 C C . GLN A 1 387 ? -10.758 -5.474 22.158 1.00 91.88 387 GLN A C 1
ATOM 3000 O O . GLN A 1 387 ? -9.735 -4.802 22.249 1.00 91.88 387 GLN A O 1
ATOM 3005 N N . LEU A 1 388 ? -11.658 -5.238 21.199 1.00 92.06 388 LEU A N 1
ATOM 3006 C CA . LEU A 1 388 ? -11.546 -4.133 20.249 1.00 92.06 388 LEU A CA 1
ATOM 3007 C C . LEU A 1 388 ? -11.666 -2.789 20.963 1.00 92.06 388 LEU A C 1
ATOM 3009 O O . LEU A 1 388 ? -10.883 -1.898 20.656 1.00 92.06 388 LEU A O 1
ATOM 3013 N N . LYS A 1 389 ? -12.568 -2.645 21.945 1.00 91.44 389 LYS A N 1
ATOM 3014 C CA . LYS A 1 389 ? -12.657 -1.432 22.777 1.00 91.44 389 LYS A CA 1
ATOM 3015 C C . LYS A 1 389 ? -11.372 -1.192 23.572 1.00 91.44 389 LYS A C 1
ATOM 3017 O O . LYS A 1 389 ? -10.888 -0.064 23.622 1.00 91.44 389 LYS A O 1
ATOM 3022 N N . GLU A 1 390 ? -10.809 -2.238 24.173 1.00 89.50 390 GLU A N 1
ATOM 3023 C CA . GLU A 1 390 ? -9.542 -2.163 24.914 1.00 89.50 390 GLU A CA 1
ATOM 3024 C C . GLU A 1 390 ? -8.368 -1.798 24.001 1.00 89.50 390 GLU A C 1
ATOM 3026 O O . GLU A 1 390 ? -7.655 -0.829 24.266 1.00 89.50 390 GLU A O 1
ATOM 3031 N N . LYS A 1 391 ? -8.207 -2.518 22.883 1.00 88.06 391 LYS A N 1
ATOM 3032 C CA . LYS A 1 391 ? -7.180 -2.227 21.877 1.00 88.06 391 LYS A CA 1
ATOM 3033 C C . LYS A 1 391 ? -7.340 -0.816 21.339 1.00 88.06 391 LYS A C 1
ATOM 3035 O O . LYS A 1 391 ? -6.351 -0.098 21.286 1.00 88.06 391 LYS A O 1
ATOM 3040 N N . PHE A 1 392 ? -8.560 -0.395 21.011 1.00 87.31 392 PHE A N 1
ATOM 3041 C CA . PHE A 1 392 ? -8.832 0.942 20.497 1.00 87.31 392 PHE A CA 1
ATOM 3042 C C . PHE A 1 392 ? -8.285 2.015 21.429 1.00 87.31 392 PHE A C 1
ATOM 3044 O O . PHE A 1 392 ? -7.530 2.862 20.970 1.00 87.31 392 PHE A O 1
ATOM 3051 N N . ARG A 1 393 ? -8.556 1.921 22.739 1.00 84.50 393 ARG A N 1
ATOM 3052 C CA . ARG A 1 393 ? -8.018 2.860 23.740 1.00 84.50 393 ARG A CA 1
ATOM 3053 C C . ARG A 1 393 ? -6.488 2.955 23.703 1.00 84.50 393 ARG A C 1
ATOM 3055 O O . ARG A 1 393 ? -5.967 4.051 23.856 1.00 84.50 393 ARG A O 1
ATOM 3062 N N . SER A 1 394 ? -5.785 1.849 23.440 1.00 79.88 394 SER A N 1
ATOM 3063 C CA . SER A 1 394 ? -4.313 1.810 23.349 1.00 79.88 394 SER A CA 1
ATOM 3064 C C . SER A 1 394 ? -3.721 2.415 22.068 1.00 79.88 394 SER A C 1
ATOM 3066 O O . SER A 1 394 ? -2.531 2.707 22.032 1.00 79.88 394 SER A O 1
ATOM 3068 N N . VAL A 1 395 ? -4.531 2.606 21.019 1.00 75.62 395 VAL A N 1
ATOM 3069 C CA . VAL A 1 395 ? -4.103 3.189 19.731 1.00 75.62 395 VAL A CA 1
ATOM 3070 C C . VAL A 1 395 ? -4.844 4.496 19.394 1.00 75.62 395 VAL A C 1
ATOM 3072 O O . VAL A 1 395 ? -4.764 4.959 18.258 1.00 75.62 395 VAL A O 1
ATOM 3075 N N . SER A 1 396 ? -5.588 5.086 20.347 1.00 61.78 396 SER A N 1
ATOM 3076 C CA . SER A 1 396 ? -6.597 6.130 20.069 1.00 61.78 396 SER A CA 1
ATOM 3077 C C . SER A 1 396 ? -6.141 7.590 20.116 1.00 61.78 396 SER A C 1
ATOM 3079 O O . SER A 1 396 ? -7.002 8.465 19.991 1.00 61.78 396 SER A O 1
ATOM 3081 N N . ASP A 1 397 ? -4.848 7.869 20.302 1.00 61.09 397 ASP A N 1
ATOM 3082 C CA . ASP A 1 397 ? -4.381 9.237 20.587 1.00 61.09 397 ASP A CA 1
ATOM 3083 C C . ASP A 1 397 ? -4.747 10.252 19.483 1.00 61.09 397 ASP A C 1
ATOM 3085 O O . ASP A 1 397 ? -4.924 11.428 19.781 1.00 61.09 397 ASP A O 1
ATOM 3089 N N . ASP A 1 398 ? -4.996 9.796 18.249 1.00 62.25 398 ASP A N 1
ATOM 3090 C CA . ASP A 1 398 ? -5.542 10.598 17.148 1.00 62.25 398 ASP A CA 1
ATOM 3091 C C . ASP A 1 398 ? -6.525 9.761 16.305 1.00 62.25 398 ASP A C 1
ATOM 3093 O O . ASP A 1 398 ? -6.126 9.110 15.340 1.00 62.25 398 ASP A O 1
ATOM 3097 N N . VAL A 1 399 ? -7.816 9.719 16.650 1.00 69.50 399 VAL A N 1
ATOM 3098 C CA . VAL A 1 399 ? -8.832 8.990 15.862 1.00 69.50 399 VAL A CA 1
ATOM 3099 C C . VAL A 1 399 ? -10.077 9.848 15.661 1.00 69.50 399 VAL A C 1
ATOM 3101 O O . VAL A 1 399 ? -10.465 10.580 16.566 1.00 69.50 399 VAL A O 1
ATOM 3104 N N . ASP A 1 400 ? -10.699 9.738 14.483 1.00 71.38 400 ASP A N 1
ATOM 3105 C CA . ASP A 1 400 ? -11.953 10.418 14.141 1.00 71.38 400 ASP A CA 1
ATOM 3106 C C . ASP A 1 400 ? -13.053 10.112 15.178 1.00 71.38 400 ASP A C 1
ATOM 3108 O O . ASP A 1 400 ? -13.243 8.957 15.582 1.00 71.38 400 ASP A O 1
ATOM 3112 N N . ASP A 1 401 ? -13.789 11.144 15.596 1.00 75.00 401 ASP A N 1
ATOM 3113 C CA . ASP A 1 401 ? -14.882 11.040 16.564 1.00 75.00 401 ASP A CA 1
ATOM 3114 C C . ASP A 1 401 ? -15.933 10.010 16.122 1.00 75.00 401 ASP A C 1
ATOM 3116 O O . ASP A 1 401 ? -16.424 9.242 16.951 1.00 75.00 401 ASP A O 1
ATOM 3120 N N . ALA A 1 402 ? -16.211 9.907 14.817 1.00 77.69 402 ALA A N 1
ATOM 3121 C CA . ALA A 1 402 ? -17.160 8.932 14.279 1.00 77.69 402 ALA A CA 1
ATOM 3122 C C . ALA A 1 402 ? -16.685 7.481 14.465 1.00 77.69 402 ALA A C 1
ATOM 3124 O O . ALA A 1 402 ? -17.482 6.575 14.727 1.00 77.69 402 ALA A O 1
ATOM 3125 N N . VAL A 1 403 ? -15.375 7.245 14.346 1.00 82.62 403 VAL A N 1
ATOM 3126 C CA . VAL A 1 403 ? -14.772 5.930 14.596 1.00 82.62 403 VAL A CA 1
ATOM 3127 C C . VAL A 1 403 ? -14.809 5.622 16.089 1.00 82.62 403 VAL A C 1
ATOM 3129 O O . VAL A 1 403 ? -15.201 4.523 16.487 1.00 82.62 403 VAL A O 1
ATOM 3132 N N . ARG A 1 404 ? -14.447 6.600 16.928 1.00 85.12 404 ARG A N 1
ATOM 3133 C CA . ARG A 1 404 ? -14.498 6.466 18.388 1.00 85.12 404 ARG A CA 1
ATOM 3134 C C . ARG A 1 404 ? -15.908 6.115 18.855 1.00 85.12 404 ARG A C 1
ATOM 3136 O O . ARG A 1 404 ? -16.072 5.169 19.621 1.00 85.12 404 ARG A O 1
ATOM 3143 N N . GLU A 1 405 ? -16.920 6.819 18.363 1.00 86.44 405 GLU A N 1
ATOM 3144 C CA . GLU A 1 405 ? -18.319 6.556 18.690 1.00 86.44 405 GLU A CA 1
ATOM 3145 C C . GLU A 1 405 ? -18.739 5.135 18.288 1.00 86.44 405 GLU A C 1
ATOM 3147 O O . GLU A 1 405 ? -19.286 4.401 19.114 1.00 86.44 405 GLU A O 1
ATOM 3152 N N . ARG A 1 406 ? -18.428 4.709 17.056 1.00 89.69 406 ARG A N 1
ATOM 3153 C CA . ARG A 1 406 ? -18.779 3.370 16.558 1.00 89.69 406 ARG A CA 1
ATOM 3154 C C . ARG A 1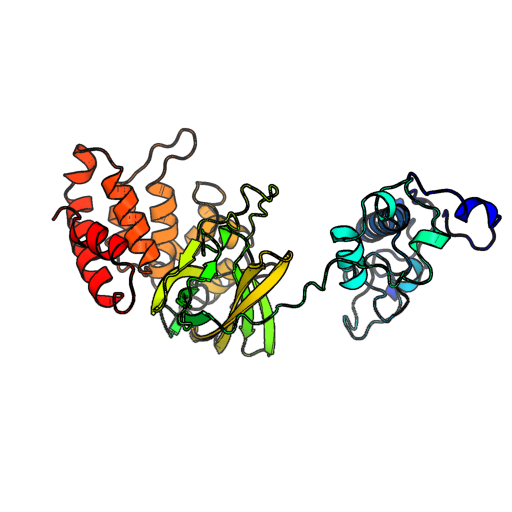 406 ? -18.151 2.260 17.392 1.00 89.69 406 ARG A C 1
ATOM 3156 O O . ARG A 1 406 ? -18.844 1.337 17.815 1.00 89.69 406 ARG A O 1
ATOM 3163 N N . VAL A 1 407 ? -16.847 2.350 17.648 1.00 87.88 407 VAL A N 1
ATOM 3164 C CA . VAL A 1 407 ? -16.114 1.312 18.384 1.00 87.88 407 VAL A CA 1
ATOM 3165 C C . VAL A 1 407 ? -16.595 1.231 19.834 1.00 87.88 407 VAL A C 1
ATOM 3167 O O . VAL A 1 407 ? -16.786 0.135 20.362 1.00 87.88 407 VAL A O 1
ATOM 3170 N N . LEU A 1 408 ? -16.854 2.371 20.482 1.00 87.75 408 LEU A N 1
ATOM 3171 C CA . LEU A 1 408 ? -17.342 2.393 21.863 1.00 87.75 408 LEU A CA 1
ATOM 3172 C C . LEU A 1 408 ? -18.789 1.888 21.995 1.00 87.75 408 LEU A C 1
ATOM 3174 O O . LEU A 1 408 ? -19.124 1.314 23.034 1.00 87.75 408 LEU A O 1
ATOM 3178 N N . LYS A 1 409 ? -19.609 2.026 20.944 1.00 91.12 409 LYS A N 1
ATOM 3179 C CA . LYS A 1 409 ? -20.987 1.509 20.870 1.00 91.12 409 LYS A CA 1
ATOM 3180 C C . LYS A 1 409 ? -21.102 0.018 20.536 1.00 91.12 409 LYS A C 1
ATOM 3182 O O . LYS A 1 409 ? -22.215 -0.504 20.557 1.00 91.12 409 LYS A O 1
ATOM 3187 N N . LEU A 1 410 ? -19.999 -0.680 20.243 1.00 88.31 410 LEU A N 1
ATOM 3188 C CA . LEU A 1 410 ? -20.039 -2.128 20.010 1.00 88.31 410 LEU A CA 1
ATOM 3189 C C . LEU A 1 410 ? -20.685 -2.872 21.197 1.00 88.31 410 LEU A C 1
ATOM 3191 O O . LEU A 1 410 ? -20.539 -2.430 22.336 1.00 88.31 410 LEU A O 1
ATOM 3195 N N . PRO A 1 411 ? -21.387 -3.993 20.968 1.00 81.81 411 PRO A N 1
ATOM 3196 C CA . PRO A 1 411 ? -22.037 -4.741 22.041 1.00 81.81 411 PRO A CA 1
ATOM 3197 C C . PRO A 1 411 ? -21.015 -5.436 22.959 1.00 81.81 411 PRO A C 1
ATOM 3199 O O . PRO A 1 411 ? -19.967 -5.886 22.499 1.00 81.81 411 PRO A O 1
ATOM 3202 N N . GLY A 1 412 ? -21.341 -5.546 24.251 1.00 67.19 412 GLY A N 1
ATOM 3203 C CA . GLY A 1 412 ? -20.441 -6.065 25.299 1.00 67.19 412 GLY A CA 1
ATOM 3204 C C . GLY A 1 412 ? -19.593 -4.991 25.961 1.00 67.19 412 GLY A C 1
ATOM 3205 O O . GLY A 1 412 ? -18.812 -5.368 26.857 1.00 67.19 412 GLY A O 1
#

Foldseek 3Di:
DLPDPPPDPVQLQFFAQAFDDDQADQADQDCQQPPRHRHGLVVQVQLVVLQRLLRLLLLQLEAADPPLPLQESRHDSNSVSPAGPVDPPHHPPVSHDDDDDPVSVLCCVFPPCLLGHRRRGRNCVSPPPVDPPDRDDDPDAAEDPQKDKAKEWLDQEAAQLFWTKMKIKIWGQDQAKDWFQQDPDLQLQQKWWWKQFPVRDIDIAGHPHDDPDPCPRSLHRDDIAHHGDMDMDMDIAAAHPVFGRDQDFAKMKIKMWGWHQDPSRDIYTHIYIYMHTHDYDPPNVLSNQLRHDPQNVVLRNPQEPRPVVSCVSQCPDPRSNQRCLLSVLSNQLPDHVPRHRPNLVSLVSPLPNHRDALVSLLVNLVSLVPDDPVSLPDPSQQSSLVVSLVVCVVRPPPDDPVSNVSSVPRHD

Radius of gyration: 25.8 Å; Cα contacts (8 Å, |Δi|>4): 786; chains: 1; bounding box: 57×50×75 Å

pLDDT: mean 83.1, std 14.18, range [35.84, 98.44]

Mean predicted aligned error: 12.31 Å

Secondary structure (DSSP, 8-state):
-TT-TTS-GGGTTSB-------SSPBPP-SGGGGGGTT-BGGG-HHHHHHHHHHHHHHHTT-----SS-TTSTTS-GGGTTS--TTSTT--TTTT------HHHHHHHHHS-HHHHSTTSSBHHHHHSS---S--SS-SPPEE-TTEEEEEEES-SEEETTSPEEEEEEEEE-SSS-EEE-S--SGGGSSEEEEEE-TT--EEEEE-S-----TTTSTTSTTEEEPTT-EEEEEEEESEETTEESS-SSEEEEEEEEEEEE-TTS-EEEEEEEEEEEEEPPSSHHHHHHHHH-THHHHHHHS-SSTTGGGGHHHHSSTTTHHHHHHHHHHHHTS-BTTBPP-HHHHHHHHHS-----HHHHHHHHHHHHTS-HHHHT-HHHHHHHHHHHHHHHHT-TT--HHHHHHHHTS--

Solvent-accessible surface area (backbone atoms only — not comparable to full-atom values): 22395 Å² total; per-residue (Å²): 109,97,80,46,90,87,50,72,72,76,61,45,69,42,40,36,66,60,62,74,74,68,45,76,51,63,38,64,76,45,79,41,26,47,86,35,34,59,33,34,30,64,76,30,61,66,58,36,53,41,48,49,53,25,36,44,35,43,16,30,30,48,58,74,46,87,72,95,40,40,38,33,34,43,17,55,77,88,41,47,52,56,89,43,93,92,49,76,93,54,30,29,57,80,47,59,39,100,40,64,52,72,67,55,50,46,43,74,73,46,48,59,64,55,50,40,38,52,45,46,48,25,45,56,68,46,48,51,70,77,64,90,63,82,54,63,77,60,93,58,75,39,76,38,88,50,45,45,45,48,41,42,49,76,52,60,65,42,50,35,52,42,58,45,43,40,38,36,35,46,31,27,75,32,92,53,72,43,83,43,52,56,39,77,42,48,62,44,53,35,26,37,35,38,26,35,40,77,84,70,51,77,34,49,39,62,41,91,48,76,73,88,44,77,77,75,20,35,66,35,94,72,19,67,37,48,50,74,33,70,51,75,45,60,48,80,46,50,54,30,90,88,40,38,51,63,82,61,58,42,56,29,43,38,40,42,34,45,43,45,66,48,100,83,66,43,38,31,23,41,71,19,59,34,58,40,33,28,36,79,37,94,56,52,67,58,20,50,52,44,44,66,42,75,49,34,47,49,34,69,74,43,80,40,78,59,53,56,72,48,49,42,66,34,55,76,29,84,86,34,16,29,52,37,35,57,52,53,21,55,28,31,51,35,64,45,94,89,45,70,52,39,49,64,64,19,32,53,50,54,66,46,79,56,65,72,54,62,64,53,48,41,51,52,43,49,55,52,68,74,44,56,75,68,58,58,68,32,69,57,40,28,53,35,35,40,50,49,43,55,51,42,68,77,60,45,93,82,65,58,67,72,48,52,52,52,45,69,65,45,59,110